Protein AF-A0A9E2LI74-F1 (afdb_monomer_lite)

Sequence (416 aa):
DAALASGDASLAFDYYGEGLEIDGKTFGGVIPGDTPTFMSEWGLAQEAADLKMVLDFIPEDRRKSSVILMGFSLGSPVISQFAAWDFDGKKASDYLAGVVMLDGGGLRRSLTEDQYHEEGCVGSLGLKVGLDQLREAGPYVQELGLDSGIWIALDLAALRASGRFNDPRDEIQDRVLKNLIGIFLDKPDLRLTARAALSVLADDHFAPAIVMRAGLGMIEGGPVEEYHSELAGETLLRPASTEVLYSWLDYDQTDPPELSSVEEMAELILSGPTGAMEWYSPVRLNLDVCACDGLDVRPSDDDYRWRMGMRVTRNAEMDAPVLFFFAEYGEIWDLSLVNNYMNSLPPVGPGRPNAGAERDPALPPHLTGFSRIIAPRYHHMDSILAAPETGNDYLYEPLLDFILANTEGTVSASLP

Foldseek 3Di:
DVCVVVLALVVLVCQQPVQDDDPNDGDPDDDDQLPPLVLLLVALLVVLVVVVVVLVVPPLLAQLFADEAEAAALGQLSVLLSQLFDDPNDRSLSRHLAYEYFQYFFDQAQDDPCCQAQWFDQGLQGDTDHSVCCNVPHFFACRVNPALVLLSVLLSLLSQLLVSHDDPDQWDPDPSLQVVLCLQQVHHLATEGSLRSNCLCQDPQRHLRLLSYFPFADKDFADKDWDQRPSNRGIHIDGPDNVTYIYGDGQVRDVVGTFFHSNLVSCQSNPDPQHPRHSGDGVNHRRLSSNCSVLDQDCDPVGVNNVSSRRSHRLLVSQHAYEYEHECSESDNDPVSCVVSLVSYDHHDPPWLQHRAHSDCVDDLLRHSYHYFYQYPGGSCSSPGTDVVSVRPRHPVVVVVNSVSRHDDDDDPPDD

Secondary structure (DSSP, 8-state):
-HHHHHTBTHHHHHHHHS---BTTB----PPPTTS-GGGGG-SHHHHHHHHHHHHHTS-HHHHHHHPEEEEETTHHHHHHHHHTBEETTEEGGGG-SEEEEES-----PPPPHHIIIII--B-TTS-B--HHHHHHH-SS--GGG--THHHHHHHHHHHHHTS-SB-S-SB---HHHHHHHHHHTT-TT-EEBHHHHHHHHHBTTT-S-GGG-B--EEEESS-EEEEEETTTTEEEEEES-SSSEEEEEETTTSSS--SB-HHHHHHHHHSSSS-SS-SS--HHHHHHHHHTTTS---SSTTSHHHHTT--B--GGG--S-EEEEEEEESS---GGGGHHHHHHSPSPPTTSTTTT----TTS-TTT-SEEEEEEEEEETTHHHHB-GGGS--SSHHHHHHHHHHH--S-------

Structure (mmCIF, N/CA/C/O backbone):
data_AF-A0A9E2LI74-F1
#
_entry.id   AF-A0A9E2LI74-F1
#
loop_
_atom_site.group_PDB
_atom_site.id
_atom_site.type_symbol
_atom_site.label_atom_id
_atom_site.label_alt_id
_atom_site.label_comp_id
_atom_site.label_asym_id
_atom_site.label_entity_id
_atom_site.label_seq_id
_atom_site.pdbx_PDB_ins_code
_atom_site.Cartn_x
_atom_site.Cartn_y
_atom_site.Cartn_z
_atom_site.occupancy
_atom_site.B_iso_or_equiv
_atom_site.auth_seq_id
_atom_site.auth_comp_id
_atom_site.auth_asym_id
_atom_site.auth_atom_id
_atom_site.pdbx_PDB_model_num
ATOM 1 N N . ASP A 1 1 ? -4.629 -13.474 -19.859 1.00 76.94 1 ASP A N 1
ATOM 2 C CA . ASP A 1 1 ? -5.309 -14.780 -20.055 1.00 76.94 1 ASP A CA 1
ATOM 3 C C . ASP A 1 1 ? -4.742 -15.645 -21.171 1.00 76.94 1 ASP A C 1
ATOM 5 O O . ASP A 1 1 ? -4.187 -16.685 -20.859 1.00 76.94 1 ASP A O 1
ATOM 9 N N . ALA A 1 2 ? -4.837 -15.269 -22.452 1.00 83.50 2 ALA A N 1
ATOM 10 C CA . ALA A 1 2 ? -4.364 -16.135 -23.546 1.00 83.50 2 ALA A CA 1
ATOM 11 C C . ALA A 1 2 ? -2.854 -16.452 -23.476 1.00 83.50 2 ALA A C 1
ATOM 13 O O . ALA A 1 2 ? -2.451 -17.602 -23.651 1.00 83.50 2 ALA A O 1
ATOM 14 N N . ALA A 1 3 ? -2.025 -15.455 -23.145 1.00 81.50 3 ALA A N 1
ATOM 15 C CA . ALA A 1 3 ? -0.601 -15.658 -22.866 1.00 81.50 3 ALA A CA 1
ATOM 16 C C . ALA A 1 3 ? -0.379 -16.596 -21.662 1.00 81.50 3 ALA A C 1
ATOM 18 O O . ALA A 1 3 ? 0.389 -17.550 -21.753 1.00 81.50 3 ALA A O 1
ATOM 19 N N . LEU A 1 4 ? -1.142 -16.396 -20.577 1.00 79.56 4 LEU A N 1
ATOM 20 C CA . LEU A 1 4 ? -1.112 -17.255 -19.384 1.00 79.56 4 LEU A CA 1
ATOM 21 C C . LEU A 1 4 ? -1.454 -18.717 -19.722 1.00 79.56 4 LEU A C 1
ATOM 23 O O . LEU A 1 4 ? -0.752 -19.631 -19.306 1.00 79.56 4 LEU A O 1
ATOM 27 N N . ALA A 1 5 ? -2.507 -18.939 -20.510 1.00 83.50 5 ALA A N 1
ATOM 28 C CA . ALA A 1 5 ? -2.990 -20.271 -20.872 1.00 83.50 5 ALA A CA 1
ATOM 29 C C . ALA A 1 5 ? -2.068 -21.019 -21.850 1.00 83.50 5 ALA A C 1
ATOM 31 O O . ALA A 1 5 ? -2.042 -22.249 -21.850 1.00 83.50 5 ALA A O 1
ATOM 32 N N . SER A 1 6 ? -1.345 -20.294 -22.704 1.00 84.94 6 SER A N 1
ATOM 33 C CA . SER A 1 6 ? -0.450 -20.873 -23.716 1.00 84.94 6 SER A CA 1
ATOM 34 C C . SER A 1 6 ? 0.998 -21.018 -23.249 1.00 84.94 6 SER A C 1
ATOM 36 O O . SER A 1 6 ? 1.745 -21.782 -23.860 1.00 84.94 6 SER A O 1
ATOM 38 N N . GLY A 1 7 ? 1.403 -20.310 -22.190 1.00 82.50 7 GLY A N 1
ATOM 39 C CA . GLY A 1 7 ? 2.806 -20.244 -21.781 1.00 82.50 7 GLY A CA 1
ATOM 40 C C . GLY A 1 7 ? 3.675 -19.400 -22.725 1.00 82.50 7 GLY A C 1
ATOM 41 O O . GLY A 1 7 ? 4.898 -19.526 -22.693 1.00 82.50 7 GLY A O 1
ATOM 42 N N . ASP A 1 8 ? 3.065 -18.540 -23.548 1.00 83.56 8 ASP A N 1
ATOM 43 C CA . ASP A 1 8 ? 3.747 -17.690 -24.528 1.00 83.56 8 ASP A CA 1
ATOM 44 C C . ASP A 1 8 ? 3.489 -16.203 -24.243 1.00 83.56 8 ASP A C 1
ATOM 46 O O . ASP A 1 8 ? 2.398 -15.674 -24.482 1.00 83.56 8 ASP A O 1
ATOM 50 N N . ALA A 1 9 ? 4.518 -15.517 -23.738 1.00 80.56 9 ALA A N 1
ATOM 51 C CA . ALA A 1 9 ? 4.448 -14.095 -23.415 1.00 80.56 9 ALA A CA 1
ATOM 52 C C . ALA A 1 9 ? 4.310 -13.204 -24.663 1.00 80.56 9 ALA A C 1
ATOM 54 O O . ALA A 1 9 ? 3.787 -12.090 -24.565 1.00 80.56 9 ALA A O 1
ATOM 55 N N . SER A 1 10 ? 4.724 -13.685 -25.844 1.00 80.31 10 SER A N 1
ATOM 56 C CA . SER A 1 10 ? 4.656 -12.901 -27.082 1.00 80.31 10 SER A CA 1
ATOM 57 C C . SER A 1 10 ? 3.219 -12.584 -27.496 1.00 80.31 10 SER A C 1
ATOM 59 O O . SER A 1 10 ? 2.970 -11.508 -28.035 1.00 80.31 10 SER A O 1
ATOM 61 N N . LEU A 1 11 ? 2.250 -13.438 -27.139 1.00 86.00 11 LEU A N 1
ATOM 62 C CA . LEU A 1 11 ? 0.832 -13.185 -27.407 1.00 86.00 11 LEU A CA 1
ATOM 63 C C . LEU A 1 11 ? 0.320 -11.920 -26.714 1.00 86.00 11 LEU A C 1
ATOM 65 O O . LEU A 1 11 ? -0.475 -11.189 -27.299 1.00 86.00 11 LEU A O 1
ATOM 69 N N . ALA A 1 12 ? 0.755 -11.653 -25.478 1.00 84.06 12 ALA A N 1
ATOM 70 C CA . ALA A 1 12 ? 0.360 -10.438 -24.769 1.00 84.06 12 ALA A CA 1
ATOM 71 C C . ALA A 1 12 ? 0.988 -9.202 -25.427 1.00 84.06 12 ALA A C 1
ATOM 73 O O . ALA A 1 12 ? 0.295 -8.213 -25.656 1.00 84.06 12 ALA A O 1
ATOM 74 N N . PHE A 1 13 ? 2.270 -9.286 -25.791 1.00 80.69 13 PHE A N 1
ATOM 75 C CA . PHE A 1 13 ? 2.971 -8.203 -26.480 1.00 80.69 13 PHE A CA 1
ATOM 76 C C . PHE A 1 13 ? 2.302 -7.860 -27.816 1.00 80.69 13 PHE A C 1
ATOM 78 O O . PHE A 1 13 ? 1.979 -6.702 -28.069 1.00 80.69 13 PHE A O 1
ATOM 85 N N . ASP A 1 14 ? 2.045 -8.863 -28.654 1.00 85.12 14 ASP A N 1
ATOM 86 C CA . ASP A 1 14 ? 1.462 -8.651 -29.977 1.00 85.12 14 ASP A CA 1
ATOM 87 C C . ASP A 1 14 ? -0.000 -8.166 -29.872 1.00 85.12 14 ASP A C 1
ATOM 89 O O . ASP A 1 14 ? -0.451 -7.364 -30.691 1.00 85.12 14 ASP A O 1
ATOM 93 N N . TYR A 1 15 ? -0.744 -8.590 -28.842 1.00 87.56 15 TYR A N 1
ATOM 94 C CA . TYR A 1 15 ? -2.115 -8.126 -28.588 1.00 87.56 15 TYR A CA 1
ATOM 95 C C . TYR A 1 15 ? -2.174 -6.654 -28.174 1.00 87.56 15 TYR A C 1
ATOM 97 O O . TYR A 1 15 ? -2.964 -5.895 -28.737 1.00 87.56 15 TYR A O 1
ATOM 105 N N . TYR A 1 16 ? -1.334 -6.235 -27.223 1.00 83.44 16 TYR A N 1
ATOM 106 C CA . TYR A 1 16 ? -1.335 -4.859 -26.722 1.00 83.44 16 TYR A CA 1
ATOM 107 C C . TYR A 1 16 ? -0.570 -3.876 -27.621 1.00 83.44 16 TYR A C 1
ATOM 109 O O . TYR A 1 16 ? -0.937 -2.703 -27.6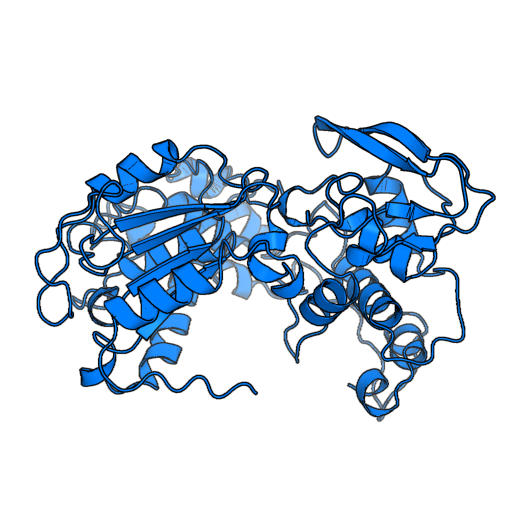79 1.00 83.44 16 TYR A O 1
ATOM 117 N N . GLY A 1 17 ? 0.470 -4.335 -28.324 1.00 78.38 17 GLY A N 1
ATOM 118 C CA . GLY A 1 17 ? 1.374 -3.484 -29.104 1.00 78.38 17 GLY A CA 1
ATOM 119 C C . GLY A 1 17 ? 1.187 -3.541 -30.622 1.00 78.38 17 GLY A C 1
ATOM 120 O O . GLY A 1 17 ? 1.358 -2.523 -31.289 1.00 78.38 17 GLY A O 1
ATOM 121 N N . GLU A 1 18 ? 0.809 -4.697 -31.176 1.00 81.81 18 GLU A N 1
ATOM 122 C CA . GLU A 1 18 ? 0.822 -4.950 -32.632 1.00 81.81 18 GLU A CA 1
ATOM 123 C C . GLU A 1 18 ? -0.577 -5.213 -33.221 1.00 81.81 18 GLU A C 1
ATOM 125 O O . GLU A 1 18 ? -0.725 -5.495 -34.412 1.00 81.81 18 GLU A O 1
ATOM 130 N N . GLY A 1 19 ? -1.630 -5.098 -32.404 1.00 85.94 19 GLY A N 1
ATOM 131 C CA . GLY A 1 19 ? -3.018 -5.251 -32.843 1.00 85.94 19 GLY A CA 1
ATOM 132 C C . GLY A 1 19 ? -3.414 -6.690 -33.181 1.00 85.94 19 GLY A C 1
ATOM 133 O O . GLY A 1 19 ? -4.334 -6.889 -33.978 1.00 85.94 19 GLY A O 1
ATOM 134 N N . LEU A 1 20 ? -2.736 -7.689 -32.600 1.00 91.44 20 LEU A N 1
ATOM 135 C CA . LEU A 1 20 ? -3.132 -9.092 -32.720 1.00 91.44 20 LEU A CA 1
ATOM 136 C C . LEU A 1 20 ? -4.590 -9.276 -32.270 1.00 91.44 20 LEU A C 1
ATOM 138 O O . LEU A 1 20 ? -5.022 -8.736 -31.252 1.00 91.44 20 LEU A O 1
ATOM 142 N N . GLU A 1 21 ? -5.345 -10.072 -33.026 1.00 94.44 21 GLU A N 1
ATOM 143 C CA . GLU A 1 21 ? -6.707 -10.463 -32.673 1.00 94.44 21 GLU A CA 1
ATOM 144 C C . GLU A 1 21 ? -6.694 -11.800 -31.916 1.00 94.44 21 GLU A C 1
ATOM 146 O O . GLU A 1 21 ? -6.129 -12.785 -32.392 1.00 94.44 21 GLU A O 1
ATOM 151 N N . ILE A 1 22 ? -7.344 -11.847 -30.751 1.00 92.19 22 ILE A N 1
ATOM 152 C CA . ILE A 1 22 ? -7.535 -13.057 -29.939 1.00 92.19 22 ILE A CA 1
ATOM 153 C C . ILE A 1 22 ? -9.035 -13.229 -29.695 1.00 92.19 22 ILE A C 1
ATOM 155 O O . ILE A 1 22 ? -9.702 -12.316 -29.211 1.00 92.19 22 ILE A O 1
ATOM 159 N N . ASP A 1 23 ? -9.579 -14.393 -30.060 1.00 91.25 23 ASP A N 1
ATOM 160 C CA . ASP A 1 23 ? -11.005 -14.728 -29.925 1.00 91.25 23 ASP A CA 1
ATOM 161 C C . ASP A 1 23 ? -11.962 -13.658 -30.495 1.00 91.25 23 ASP A C 1
ATOM 163 O O . ASP A 1 23 ? -13.009 -13.351 -29.917 1.00 91.25 23 ASP A O 1
ATOM 167 N N . GLY A 1 24 ? -11.606 -13.069 -31.644 1.00 93.50 24 GLY A N 1
ATOM 168 C CA . GLY A 1 24 ? -12.412 -12.040 -32.310 1.00 93.50 24 GLY A CA 1
ATOM 169 C C . GLY A 1 24 ? -12.322 -10.649 -31.678 1.00 93.50 24 GLY A C 1
ATOM 170 O O . GLY A 1 24 ? -13.144 -9.786 -31.991 1.00 93.50 24 GLY A O 1
ATOM 171 N N . LYS A 1 25 ? -11.376 -10.427 -30.759 1.00 93.19 25 LYS A N 1
ATOM 172 C CA . LYS A 1 25 ? -11.151 -9.145 -30.086 1.00 93.19 25 LYS A CA 1
ATOM 173 C C . LYS A 1 25 ? -9.753 -8.632 -30.390 1.00 93.19 25 LYS A C 1
ATOM 175 O O . LYS A 1 25 ? -8.804 -9.405 -30.401 1.00 93.19 25 LYS A O 1
ATOM 180 N N . THR A 1 26 ? -9.632 -7.326 -30.575 1.00 92.44 26 THR A N 1
ATOM 181 C CA . THR A 1 26 ? -8.359 -6.598 -30.594 1.00 92.44 26 THR A CA 1
ATOM 182 C C . THR A 1 26 ? -8.292 -5.692 -29.371 1.00 92.44 26 THR A C 1
ATOM 184 O O . THR A 1 26 ? -9.334 -5.303 -28.830 1.00 92.44 26 THR A O 1
ATOM 187 N N . PHE A 1 27 ? -7.089 -5.305 -28.949 1.00 88.94 27 PHE A N 1
ATOM 188 C CA . PHE A 1 27 ? -6.948 -4.328 -27.875 1.00 88.94 27 PHE A CA 1
ATOM 189 C C . PHE A 1 27 ? -7.568 -2.980 -28.278 1.00 88.94 27 PHE A C 1
ATOM 191 O O . PHE A 1 27 ? -7.237 -2.411 -29.316 1.00 88.94 27 PHE A O 1
ATOM 198 N N . GLY A 1 28 ? -8.505 -2.482 -27.466 1.00 85.31 28 GLY A N 1
ATOM 199 C CA . GLY A 1 28 ? -9.246 -1.244 -27.738 1.00 85.31 28 GLY A CA 1
ATOM 200 C C . GLY A 1 28 ? -8.478 0.041 -27.419 1.00 85.31 28 GLY A C 1
ATOM 201 O O . GLY A 1 28 ? -9.030 1.124 -27.596 1.00 85.31 28 GLY A O 1
ATOM 202 N N . GLY A 1 29 ? -7.233 -0.078 -26.950 1.00 81.94 29 GLY A N 1
ATOM 203 C CA . GLY A 1 29 ? -6.498 1.014 -26.325 1.00 81.94 29 GLY A CA 1
ATOM 204 C C . GLY A 1 29 ? -6.910 1.216 -24.869 1.00 81.94 29 GLY A C 1
ATOM 205 O O . GLY A 1 29 ? -7.784 0.518 -24.344 1.00 81.94 29 GLY A O 1
ATOM 206 N N . VAL A 1 30 ? -6.262 2.178 -24.219 1.00 78.44 30 VAL A N 1
ATOM 207 C CA . VAL A 1 30 ? -6.611 2.562 -22.854 1.00 78.44 30 VAL A CA 1
ATOM 208 C C . VAL A 1 30 ? -7.706 3.629 -22.861 1.00 78.44 30 VAL A C 1
ATOM 210 O O . VAL A 1 30 ? -7.787 4.450 -23.778 1.00 78.44 30 VAL A O 1
ATOM 213 N N . ILE A 1 31 ? -8.585 3.597 -21.857 1.00 78.56 31 ILE A N 1
ATOM 214 C CA . ILE A 1 31 ? -9.615 4.617 -21.672 1.00 78.56 31 ILE A CA 1
ATOM 215 C C . ILE A 1 31 ? -8.913 5.964 -21.389 1.00 78.56 31 ILE A C 1
ATOM 217 O O . ILE A 1 31 ? -7.966 5.993 -20.600 1.00 78.56 31 ILE A O 1
ATOM 221 N N . PRO A 1 32 ? -9.336 7.081 -22.011 1.00 75.12 32 PRO A N 1
ATOM 222 C CA . PRO A 1 32 ? -8.813 8.412 -21.697 1.00 75.12 32 PRO A CA 1
ATOM 223 C C . PRO A 1 32 ? -9.261 8.939 -20.326 1.00 75.12 32 PRO A C 1
ATOM 225 O O . PRO A 1 32 ? -10.411 8.735 -19.934 1.00 75.12 32 PRO A O 1
ATOM 228 N N . GLY A 1 33 ? -8.362 9.666 -19.645 1.00 68.94 33 GLY A N 1
ATOM 229 C CA . GLY A 1 33 ? -8.533 10.235 -18.293 1.00 68.94 33 GLY A CA 1
ATOM 230 C C . GLY A 1 33 ? -9.883 10.893 -18.018 1.00 68.94 33 GLY A C 1
ATOM 231 O O . GLY A 1 33 ? -10.481 10.715 -16.963 1.00 68.94 33 GLY A O 1
ATOM 232 N N . ASP A 1 34 ? -10.397 11.622 -18.998 1.00 71.12 34 ASP A N 1
ATOM 233 C CA . ASP A 1 34 ? -11.630 12.404 -18.924 1.00 71.12 34 ASP A CA 1
ATOM 234 C C . ASP A 1 34 ? -12.913 11.585 -19.167 1.00 71.12 34 ASP A C 1
ATOM 236 O O . ASP A 1 34 ? -14.018 12.126 -19.111 1.00 71.12 34 ASP A O 1
ATOM 240 N N . THR A 1 35 ? -12.800 10.281 -19.438 1.00 78.56 35 THR A N 1
ATOM 241 C CA . THR A 1 35 ? -13.935 9.440 -19.835 1.00 78.56 35 THR A CA 1
ATOM 242 C C . THR A 1 35 ? -14.682 8.804 -18.651 1.00 78.56 35 THR A C 1
ATOM 244 O O . THR A 1 35 ? -15.909 8.935 -18.598 1.00 78.56 35 THR A O 1
ATOM 247 N N . PRO A 1 36 ? -14.041 8.129 -17.675 1.00 79.69 36 PRO A N 1
ATOM 248 C CA . PRO A 1 36 ? -14.750 7.474 -16.577 1.00 79.69 36 PRO A CA 1
ATOM 249 C C . PRO A 1 36 ? -14.955 8.432 -15.396 1.00 79.69 36 PRO A C 1
ATOM 251 O O . PRO A 1 36 ? -14.580 8.137 -14.267 1.00 79.69 36 PRO A O 1
ATOM 254 N N . THR A 1 37 ? -15.586 9.582 -15.642 1.00 81.81 37 THR A N 1
ATOM 255 C CA . THR A 1 37 ? -15.746 10.679 -14.664 1.00 81.81 37 THR A CA 1
ATOM 256 C C . THR A 1 37 ? -16.358 10.261 -13.327 1.00 81.81 37 THR A C 1
ATOM 258 O O . THR A 1 37 ? -16.073 10.879 -12.310 1.00 81.81 37 THR A O 1
ATOM 261 N N . PHE A 1 38 ? -17.146 9.183 -13.287 1.00 84.50 38 PHE A N 1
ATOM 262 C CA . PHE A 1 38 ? -17.713 8.643 -12.049 1.00 84.50 38 PHE A CA 1
ATOM 263 C C . PHE A 1 38 ? -16.653 8.224 -11.016 1.00 84.50 38 PHE A C 1
ATOM 265 O O . PHE A 1 38 ? -16.946 8.250 -9.822 1.00 84.50 38 PHE A O 1
ATOM 272 N N . MET A 1 39 ? -15.431 7.870 -11.437 1.00 83.19 39 MET A N 1
ATOM 273 C CA . MET A 1 39 ? -14.374 7.475 -10.500 1.00 83.19 39 MET A CA 1
ATOM 274 C C . MET A 1 39 ? -13.862 8.664 -9.666 1.00 83.19 39 MET A C 1
ATOM 276 O O . MET A 1 39 ? -13.172 8.451 -8.675 1.00 83.19 39 MET A O 1
ATOM 280 N N . SER A 1 40 ? -14.235 9.918 -9.985 1.00 85.56 40 SER A N 1
ATOM 281 C CA . SER A 1 40 ? -13.893 11.085 -9.143 1.00 85.56 40 SER A CA 1
ATOM 282 C C . SER A 1 40 ? -14.579 11.024 -7.782 1.00 85.56 40 SER A C 1
ATOM 284 O O . SER A 1 40 ? -14.209 11.743 -6.853 1.00 85.56 40 SER A O 1
ATOM 286 N N . GLU A 1 41 ? -15.595 10.170 -7.670 1.00 88.69 41 GLU A N 1
ATOM 287 C CA . GLU A 1 41 ? -16.353 9.914 -6.454 1.00 88.69 41 GLU A CA 1
ATOM 288 C C . GLU A 1 41 ? -15.961 8.590 -5.777 1.00 88.69 41 GLU A C 1
ATOM 290 O O . GLU A 1 41 ? -16.528 8.248 -4.742 1.00 88.69 41 GLU A O 1
ATOM 295 N N . TRP A 1 42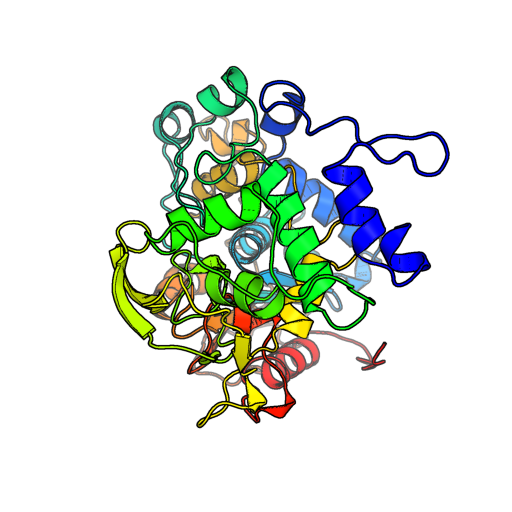 ? -14.972 7.860 -6.307 1.00 90.31 42 TRP A N 1
ATOM 296 C CA . TRP A 1 42 ? -14.402 6.665 -5.673 1.00 90.31 42 TRP A CA 1
ATOM 297 C C . TRP A 1 42 ? -13.365 7.063 -4.623 1.00 90.31 42 TRP A C 1
ATOM 299 O O . TRP A 1 42 ? -12.156 6.972 -4.814 1.00 90.31 42 TRP A O 1
ATOM 309 N N . GLY A 1 43 ? -13.882 7.606 -3.525 1.00 92.06 43 GLY A N 1
ATOM 310 C CA . GLY A 1 43 ? -13.108 8.025 -2.365 1.00 92.06 43 GLY A CA 1
ATOM 311 C C . GLY A 1 43 ? -13.177 7.047 -1.200 1.00 92.06 43 GLY A C 1
ATOM 312 O O . GLY A 1 43 ? -13.682 5.930 -1.313 1.00 92.06 43 GLY A O 1
ATOM 313 N N . LEU A 1 44 ? -12.740 7.511 -0.031 1.00 94.94 44 LEU A N 1
ATOM 314 C CA . LEU A 1 44 ? -12.664 6.696 1.184 1.00 94.94 44 LEU A CA 1
ATOM 315 C C . LEU A 1 44 ? -14.033 6.155 1.626 1.00 94.94 44 LEU A C 1
ATOM 317 O O . LEU A 1 44 ? -14.117 5.066 2.183 1.00 94.94 44 LEU A O 1
ATOM 321 N N . ALA A 1 45 ? -15.120 6.893 1.377 1.00 96.94 45 ALA A N 1
ATOM 322 C CA . ALA A 1 45 ? -16.470 6.426 1.697 1.00 96.94 45 ALA A CA 1
ATOM 323 C C . ALA A 1 45 ? -16.913 5.230 0.840 1.00 96.94 45 ALA A C 1
ATOM 325 O O . ALA A 1 45 ? -17.597 4.344 1.353 1.00 96.94 45 ALA A O 1
ATOM 326 N N . GLN A 1 46 ? -16.513 5.202 -0.435 1.00 96.12 46 GLN A N 1
ATOM 327 C CA . GLN A 1 46 ? -16.762 4.071 -1.327 1.00 96.12 46 GLN A CA 1
ATOM 328 C C . GLN A 1 46 ? -15.937 2.863 -0.869 1.00 96.12 46 GLN A C 1
ATOM 330 O O . GLN A 1 46 ? -16.509 1.813 -0.594 1.00 96.12 46 GLN A O 1
ATOM 335 N N . GLU A 1 47 ? -14.636 3.060 -0.637 1.00 95.44 47 GLU A N 1
ATOM 336 C CA . GLU A 1 47 ? -13.729 2.020 -0.133 1.00 95.44 47 GLU A CA 1
ATOM 337 C C . GLU A 1 47 ? -14.221 1.413 1.194 1.00 95.44 47 GLU A C 1
ATOM 339 O O . GLU A 1 47 ? -14.288 0.196 1.363 1.00 95.44 47 GLU A O 1
ATOM 344 N N . ALA A 1 48 ? -14.667 2.249 2.138 1.00 97.75 48 ALA A N 1
ATOM 345 C CA . ALA A 1 48 ? -15.214 1.773 3.404 1.00 97.75 48 ALA A CA 1
ATOM 346 C C . ALA A 1 48 ? -16.516 0.970 3.226 1.00 97.75 48 ALA A C 1
ATOM 348 O O . ALA A 1 48 ? -16.745 -0.001 3.952 1.00 97.75 48 ALA A O 1
ATOM 349 N N . ALA A 1 49 ? -17.378 1.349 2.279 1.00 97.31 49 ALA A N 1
ATOM 350 C CA . ALA A 1 49 ? -18.587 0.591 1.969 1.00 97.31 49 ALA A CA 1
ATOM 351 C C . ALA A 1 49 ? -18.256 -0.775 1.341 1.00 97.31 49 ALA A C 1
ATOM 353 O O . ALA A 1 49 ? -18.874 -1.780 1.707 1.00 97.31 49 ALA A O 1
ATOM 354 N N . ASP A 1 50 ? -17.254 -0.823 0.466 1.00 96.06 50 ASP A N 1
ATOM 355 C CA . ASP A 1 50 ? -16.822 -2.042 -0.217 1.00 96.06 50 ASP A CA 1
ATOM 356 C C . ASP A 1 50 ? -16.138 -3.015 0.753 1.00 96.06 50 ASP A C 1
ATOM 358 O O . ASP A 1 50 ? -16.543 -4.179 0.850 1.00 96.06 50 ASP A O 1
ATOM 362 N N . LEU A 1 51 ? -15.219 -2.533 1.598 1.00 96.38 51 LEU A N 1
ATOM 363 C CA . LEU A 1 51 ? -14.640 -3.328 2.688 1.00 96.38 51 LEU A CA 1
ATOM 364 C C . LEU A 1 51 ? -15.723 -3.861 3.633 1.00 96.38 51 LEU A C 1
ATOM 366 O O . LEU A 1 51 ? -15.708 -5.031 4.025 1.00 96.38 51 LEU A O 1
ATOM 370 N N . LYS A 1 52 ? -16.720 -3.036 3.971 1.00 97.00 52 LYS A N 1
ATOM 371 C CA . LYS A 1 52 ? -17.847 -3.469 4.804 1.00 97.00 52 LYS A CA 1
ATOM 372 C C . LYS A 1 52 ? -18.670 -4.575 4.136 1.00 97.00 52 LYS A C 1
ATOM 374 O O . LYS A 1 52 ? -19.116 -5.485 4.838 1.00 97.00 52 LYS A O 1
ATOM 379 N N . MET A 1 53 ? -18.846 -4.529 2.816 1.00 97.19 53 MET A N 1
ATOM 380 C CA . MET A 1 53 ? -19.514 -5.587 2.056 1.00 97.19 53 MET A CA 1
ATOM 381 C C . MET A 1 53 ? -18.727 -6.902 2.115 1.00 97.19 53 MET A C 1
ATOM 383 O O . MET A 1 53 ? -19.325 -7.955 2.335 1.00 97.19 53 MET A O 1
ATOM 387 N N . VAL A 1 54 ? -17.395 -6.850 2.003 1.00 95.44 54 VAL A N 1
ATOM 388 C CA . VAL A 1 54 ? -16.531 -8.032 2.165 1.00 95.44 54 VAL A CA 1
ATOM 389 C C . VAL A 1 54 ? -16.687 -8.633 3.567 1.00 95.44 54 VAL A C 1
ATOM 391 O O . VAL A 1 54 ? -16.889 -9.840 3.716 1.00 95.44 54 VAL A O 1
ATOM 394 N N . LEU A 1 55 ? -16.691 -7.797 4.608 1.00 95.62 55 LEU A N 1
ATOM 395 C CA . LEU A 1 55 ? -16.914 -8.254 5.984 1.00 95.62 55 LEU A CA 1
ATOM 396 C C . LEU A 1 55 ? -18.311 -8.850 6.200 1.00 95.62 55 LEU A C 1
ATOM 398 O O . LEU A 1 55 ? -18.493 -9.675 7.099 1.00 95.62 55 LEU A O 1
ATOM 402 N N . ASP A 1 56 ? -19.300 -8.473 5.388 1.00 95.25 56 ASP A N 1
ATOM 403 C CA . ASP A 1 56 ? -20.658 -8.997 5.504 1.00 95.25 56 ASP A CA 1
ATOM 404 C C . ASP A 1 56 ? -20.811 -10.462 5.079 1.00 95.25 56 ASP A C 1
ATOM 406 O O . ASP A 1 56 ? -21.761 -11.117 5.518 1.00 95.25 56 ASP A O 1
ATOM 410 N N . PHE A 1 57 ? -19.836 -11.022 4.357 1.00 95.69 57 PHE A N 1
ATOM 411 C CA . PHE A 1 57 ? -19.755 -12.467 4.108 1.00 95.69 57 PHE A CA 1
ATOM 412 C C . PHE A 1 57 ? -19.402 -13.278 5.364 1.00 95.69 57 PHE A C 1
ATOM 414 O O . PHE A 1 57 ? -19.636 -14.488 5.410 1.00 95.69 57 PHE A O 1
ATOM 421 N N . ILE A 1 58 ? -18.866 -12.629 6.398 1.00 94.62 58 ILE A N 1
ATOM 422 C CA . ILE A 1 58 ? -18.490 -13.259 7.664 1.00 94.62 58 ILE A CA 1
ATOM 423 C C . ILE A 1 58 ? -19.653 -13.095 8.656 1.00 94.62 58 ILE A C 1
ATOM 425 O O . ILE A 1 58 ? -20.194 -11.992 8.773 1.00 94.62 58 ILE A O 1
ATOM 429 N N . PRO A 1 59 ? -20.071 -14.137 9.400 1.00 94.62 59 PRO A N 1
ATOM 430 C CA . PRO A 1 59 ? -21.124 -14.006 10.411 1.00 94.62 59 PRO A CA 1
ATOM 431 C C . PRO A 1 59 ? -20.810 -12.914 11.445 1.00 94.62 59 PRO A C 1
ATOM 433 O O . PRO A 1 59 ? -19.700 -12.879 11.972 1.00 94.62 59 PRO A O 1
ATOM 436 N N . GLU A 1 60 ? -21.774 -12.024 11.729 1.00 93.00 60 GLU A N 1
ATOM 437 C CA . GLU A 1 60 ? -21.591 -10.839 12.597 1.00 93.00 60 GLU A CA 1
ATOM 438 C C . GLU A 1 60 ? -21.011 -11.199 13.974 1.00 93.00 60 GLU A C 1
ATOM 440 O O . GLU A 1 60 ? -20.135 -10.498 14.474 1.00 93.00 60 GLU A O 1
ATOM 445 N N . ASP A 1 61 ? -21.421 -12.336 14.538 1.00 92.06 61 ASP A N 1
ATOM 446 C CA . ASP A 1 61 ? -20.975 -12.857 15.833 1.00 92.06 61 ASP A CA 1
ATOM 447 C C . ASP A 1 61 ? -19.528 -13.379 15.849 1.00 92.06 61 ASP A C 1
ATOM 449 O O . ASP A 1 61 ? -18.972 -13.577 16.926 1.00 92.06 61 ASP A O 1
ATOM 453 N N . ARG A 1 62 ? -18.904 -13.581 14.681 1.00 92.06 62 ARG A N 1
ATOM 454 C CA . ARG A 1 62 ? -17.507 -14.040 14.562 1.00 92.06 62 ARG A CA 1
ATOM 455 C C . ARG A 1 62 ? -16.526 -12.949 14.171 1.00 92.06 62 ARG A C 1
ATOM 457 O O . ARG A 1 62 ? -15.326 -13.115 14.348 1.00 92.06 62 ARG A O 1
ATOM 464 N N . ARG A 1 63 ? -17.003 -11.837 13.610 1.00 94.12 63 ARG A N 1
ATOM 465 C CA . ARG A 1 63 ? -16.127 -10.798 13.044 1.00 94.12 63 ARG A CA 1
ATOM 466 C C . ARG A 1 63 ? -15.122 -10.282 14.078 1.00 94.12 63 ARG A C 1
ATOM 468 O O . ARG A 1 63 ? -13.915 -10.345 13.861 1.00 94.12 63 ARG A O 1
ATOM 475 N N . LYS A 1 64 ? -15.627 -9.909 15.258 1.00 94.50 64 LYS A N 1
ATOM 476 C CA . LYS A 1 64 ? -14.835 -9.380 16.378 1.00 94.50 64 LYS A CA 1
ATOM 477 C C . LYS A 1 64 ? -13.781 -10.344 16.932 1.00 94.50 64 LYS A C 1
ATOM 479 O O . LYS A 1 64 ? -12.856 -9.887 17.593 1.00 94.50 64 LYS A O 1
ATOM 484 N N . SER A 1 65 ? -13.918 -11.647 16.691 1.00 91.94 65 SER A N 1
ATOM 485 C CA . SER A 1 65 ? -13.011 -12.673 17.211 1.00 91.94 65 SER A CA 1
ATOM 486 C C . SER A 1 65 ? -12.212 -13.398 16.130 1.00 91.94 65 SER A C 1
ATOM 488 O O . SER A 1 65 ? -11.327 -14.174 16.465 1.00 91.94 65 SER A O 1
ATOM 490 N N . SER A 1 66 ? -12.465 -13.165 14.841 1.00 92.00 66 SER A N 1
ATOM 491 C CA . SER A 1 66 ? -11.797 -13.918 13.768 1.00 92.00 66 SER A CA 1
ATOM 492 C C . SER A 1 66 ? -11.268 -13.072 12.611 1.00 92.00 66 SER A C 1
ATOM 494 O O . SER A 1 66 ? -10.565 -13.611 11.763 1.00 92.00 66 SER A O 1
ATOM 496 N N . VAL A 1 67 ? -11.588 -11.777 12.535 1.00 95.44 67 VAL A N 1
ATOM 497 C CA . VAL A 1 67 ? -11.184 -10.934 11.399 1.00 95.44 67 VAL A CA 1
ATOM 498 C C . VAL A 1 67 ? -9.974 -10.086 11.750 1.00 95.44 67 VAL A C 1
ATOM 500 O O . VAL A 1 67 ? -10.061 -9.183 12.579 1.00 95.44 67 VAL A O 1
ATOM 503 N N . ILE A 1 68 ? -8.869 -10.327 11.056 1.00 95.69 68 ILE A N 1
ATOM 504 C CA . ILE A 1 68 ? -7.735 -9.409 11.014 1.00 95.69 68 ILE A CA 1
ATOM 505 C C . ILE A 1 68 ? -7.825 -8.625 9.709 1.00 95.69 68 ILE A C 1
ATOM 507 O O . ILE A 1 68 ? -7.878 -9.225 8.638 1.00 95.69 68 ILE A O 1
ATOM 511 N N . LEU A 1 69 ? -7.870 -7.296 9.805 1.00 97.38 69 LEU A N 1
ATOM 512 C CA . LEU A 1 69 ? -7.817 -6.417 8.639 1.00 97.38 69 LEU A CA 1
ATOM 513 C C . LEU A 1 69 ? -6.393 -5.886 8.489 1.00 97.38 69 LEU A C 1
ATOM 515 O O . LEU A 1 69 ? -5.872 -5.248 9.405 1.00 97.38 69 LEU A O 1
ATOM 519 N N . MET A 1 70 ? -5.778 -6.172 7.347 1.00 95.56 70 MET A N 1
ATOM 520 C CA . MET A 1 70 ? -4.406 -5.793 7.034 1.00 95.56 70 MET A CA 1
ATOM 521 C C . MET A 1 70 ? -4.377 -4.831 5.851 1.00 95.56 70 MET A C 1
ATOM 523 O O . MET A 1 70 ? -5.146 -4.994 4.907 1.00 95.56 70 MET A O 1
ATOM 527 N N . GLY A 1 71 ? -3.491 -3.845 5.910 1.00 93.69 71 GLY A N 1
ATOM 528 C CA . GLY A 1 71 ? -3.268 -2.871 4.851 1.00 93.69 71 GLY A CA 1
ATOM 529 C C . GLY A 1 71 ? -1.776 -2.648 4.661 1.00 93.69 71 GLY A C 1
ATOM 530 O O . GLY A 1 71 ? -1.029 -2.664 5.634 1.00 93.69 71 GLY A O 1
ATOM 531 N N . PHE A 1 72 ? -1.360 -2.458 3.413 1.00 91.19 72 PHE A N 1
ATOM 532 C CA . PHE A 1 72 ? 0.015 -2.162 3.012 1.00 91.19 72 PHE A CA 1
ATOM 533 C C . PHE A 1 72 ? 0.070 -0.807 2.301 1.00 91.19 72 PHE A C 1
ATOM 535 O O . PHE A 1 72 ? -0.869 -0.479 1.575 1.00 91.19 72 PHE A O 1
ATOM 542 N N . SER A 1 73 ? 1.136 -0.021 2.498 1.00 88.94 73 SER A N 1
ATOM 543 C CA . SER A 1 73 ? 1.298 1.301 1.869 1.00 88.94 73 SER A CA 1
ATOM 544 C C . SER A 1 73 ? 0.066 2.191 2.107 1.00 88.94 73 SER A C 1
ATOM 546 O O . SER A 1 73 ? -0.353 2.357 3.253 1.00 88.94 73 SER A O 1
ATOM 548 N N . LEU A 1 74 ? -0.581 2.719 1.059 1.00 86.81 74 LEU A N 1
ATOM 549 C CA . LEU A 1 74 ? -1.854 3.449 1.129 1.00 86.81 74 LEU A CA 1
ATOM 550 C C . LEU A 1 74 ? -2.953 2.676 1.877 1.00 86.81 74 LEU A C 1
ATOM 552 O O . LEU A 1 74 ? -3.781 3.291 2.550 1.00 86.81 74 LEU A O 1
ATOM 556 N N . GLY A 1 75 ? -2.942 1.346 1.809 1.00 90.69 75 GLY A N 1
ATOM 557 C CA . GLY A 1 75 ? -3.865 0.484 2.536 1.00 90.69 75 GLY A CA 1
ATOM 558 C C . GLY A 1 75 ? -3.770 0.654 4.052 1.00 90.69 75 GLY A C 1
ATOM 559 O O . GLY A 1 75 ? -4.795 0.596 4.719 1.00 90.69 75 GLY A O 1
ATOM 560 N N . SER A 1 76 ? -2.588 0.929 4.612 1.00 92.00 76 SER A N 1
ATOM 561 C CA . SER A 1 76 ? -2.403 1.114 6.060 1.00 92.00 76 SER A CA 1
ATOM 562 C C . SER A 1 76 ? -3.235 2.274 6.642 1.00 92.00 76 SER A C 1
ATOM 564 O O . SER A 1 76 ? -4.022 2.035 7.562 1.00 92.00 76 SER A O 1
ATOM 566 N N . PRO A 1 77 ? -3.151 3.525 6.141 1.00 90.19 77 PRO A N 1
ATOM 567 C CA . PRO A 1 77 ? -4.030 4.593 6.607 1.00 90.19 77 PRO A CA 1
ATOM 568 C C . PRO A 1 77 ? -5.502 4.380 6.211 1.00 90.19 77 PRO A C 1
ATOM 570 O O . PRO A 1 77 ? -6.384 4.791 6.962 1.00 90.19 77 PRO A O 1
ATOM 573 N N . VAL A 1 78 ? -5.802 3.689 5.102 1.00 94.19 78 VAL A N 1
ATOM 574 C CA . VAL A 1 78 ? -7.189 3.318 4.757 1.00 94.19 78 VAL A CA 1
ATOM 575 C C . VAL A 1 78 ? -7.804 2.431 5.842 1.00 94.19 78 VAL A C 1
ATOM 577 O O . VAL A 1 78 ? -8.895 2.728 6.330 1.00 94.19 78 VAL A O 1
ATOM 580 N N . ILE A 1 79 ? -7.112 1.375 6.283 1.00 96.19 79 ILE A N 1
ATOM 581 C CA . ILE A 1 79 ? -7.657 0.453 7.293 1.00 96.19 79 ILE A CA 1
ATOM 582 C C . ILE A 1 79 ? -7.730 1.081 8.690 1.00 96.19 79 ILE A C 1
ATOM 584 O O . ILE A 1 79 ? -8.621 0.728 9.465 1.00 96.19 79 ILE A O 1
ATOM 588 N N . SER A 1 80 ? -6.845 2.028 9.028 1.00 93.81 80 SER A N 1
ATOM 589 C CA . SER A 1 80 ? -6.916 2.739 10.311 1.00 93.81 80 SER A CA 1
ATOM 590 C C . SER A 1 80 ? -8.126 3.680 10.347 1.00 93.81 80 SER A C 1
ATOM 592 O O . SER A 1 80 ? -8.864 3.709 11.337 1.00 93.81 80 SER A O 1
ATOM 594 N N . GLN A 1 81 ? -8.403 4.365 9.234 1.00 95.75 81 GLN A N 1
ATOM 595 C CA . GLN A 1 81 ? -9.589 5.201 9.046 1.00 95.75 81 GLN A CA 1
ATOM 596 C C . GLN A 1 81 ? -10.871 4.370 8.987 1.00 95.75 81 GLN A C 1
ATOM 598 O O . GLN A 1 81 ? -11.869 4.738 9.612 1.00 95.75 81 GLN A O 1
ATOM 603 N N . PHE A 1 82 ? -10.834 3.215 8.317 1.00 98.19 82 PHE A N 1
ATOM 604 C CA . PHE A 1 82 ? -11.917 2.240 8.343 1.00 98.19 82 PHE A CA 1
ATOM 605 C C . PHE A 1 82 ? -12.200 1.768 9.770 1.00 98.19 82 PHE A C 1
ATOM 607 O O . PHE A 1 82 ? -13.349 1.760 10.186 1.00 98.19 82 PHE A O 1
ATOM 614 N N . ALA A 1 83 ? -11.186 1.418 10.566 1.00 97.50 83 ALA A N 1
ATOM 615 C CA . ALA A 1 83 ? -11.389 0.944 11.938 1.00 97.50 83 ALA A CA 1
ATOM 616 C C . ALA A 1 83 ? -12.022 2.005 12.863 1.00 97.50 83 ALA A C 1
ATOM 618 O O . ALA A 1 83 ? -12.711 1.658 13.828 1.00 97.50 83 ALA A O 1
ATOM 619 N N . ALA A 1 84 ? -11.821 3.287 12.549 1.00 97.25 84 ALA A N 1
ATOM 620 C CA . ALA A 1 84 ? -12.442 4.435 13.207 1.00 97.25 84 ALA A CA 1
ATOM 621 C C . ALA A 1 84 ? -13.794 4.857 12.585 1.00 97.25 84 ALA A C 1
ATOM 623 O O . ALA A 1 84 ? -14.375 5.862 13.006 1.00 97.25 84 ALA A O 1
ATOM 624 N N . TRP A 1 85 ? -14.307 4.114 11.602 1.00 98.62 85 TRP A N 1
ATOM 625 C CA . TRP A 1 85 ? -15.524 4.451 10.868 1.00 98.62 85 TRP A CA 1
ATOM 626 C C . TRP A 1 85 ? -16.809 4.191 11.669 1.00 98.62 85 TRP A C 1
ATOM 628 O O . TRP A 1 85 ? -16.915 3.224 12.433 1.00 98.62 85 TRP A O 1
ATOM 638 N N . ASP A 1 86 ? -17.812 5.044 11.459 1.00 98.12 86 ASP A N 1
ATOM 639 C CA . ASP A 1 86 ? -19.180 4.901 11.956 1.00 98.12 86 ASP A CA 1
ATOM 640 C C . ASP A 1 86 ? -20.119 4.409 10.839 1.00 98.12 86 ASP A C 1
ATOM 642 O O . ASP A 1 86 ? -20.357 5.102 9.848 1.00 98.12 86 ASP A O 1
ATOM 646 N N . PHE A 1 87 ? -20.662 3.204 11.008 1.00 97.31 87 PHE A N 1
ATOM 647 C CA . PHE A 1 87 ? -21.707 2.627 10.165 1.00 97.31 87 PHE A CA 1
ATOM 648 C C . PHE A 1 87 ? -23.069 2.764 10.856 1.00 97.31 87 PHE A C 1
ATOM 650 O O . PHE A 1 87 ? -23.571 1.811 11.458 1.00 97.31 87 PHE A O 1
ATOM 657 N N . ASP A 1 88 ? -23.649 3.961 10.789 1.00 94.19 88 ASP A N 1
ATOM 658 C CA . ASP A 1 88 ? -24.973 4.293 11.336 1.00 94.19 88 ASP A CA 1
ATOM 659 C C . ASP A 1 88 ? -25.125 3.931 12.827 1.00 94.19 88 ASP A C 1
ATOM 661 O O . ASP A 1 88 ? -26.062 3.260 13.266 1.00 94.19 88 ASP A O 1
ATOM 665 N N . GLY A 1 89 ? -24.156 4.368 13.628 1.00 94.56 89 GLY A N 1
ATOM 666 C CA . GLY A 1 89 ? -24.042 4.132 15.062 1.00 94.56 89 GLY A CA 1
ATOM 667 C C . GLY A 1 89 ? -23.229 2.890 15.426 1.00 94.56 89 GLY A C 1
ATOM 668 O O . GLY A 1 89 ? -22.795 2.780 16.580 1.00 94.56 89 GLY A O 1
ATOM 669 N N . LYS A 1 90 ? -22.967 1.979 14.477 1.00 94.81 90 LYS A N 1
ATOM 670 C CA . LYS A 1 90 ? -22.088 0.820 14.689 1.00 94.81 90 LYS A CA 1
ATOM 671 C C . LYS A 1 90 ? -20.642 1.196 14.382 1.00 94.81 90 LYS A C 1
ATOM 673 O O . LYS A 1 90 ? -20.322 1.552 13.252 1.00 94.81 90 LYS A O 1
ATOM 678 N N . LYS A 1 91 ? -19.750 1.074 15.365 1.00 96.00 91 LYS A N 1
ATOM 679 C CA . LYS A 1 91 ? -18.318 1.295 15.136 1.00 96.00 91 LYS A CA 1
ATOM 680 C C . LYS A 1 91 ? -17.726 0.142 14.324 1.00 96.00 91 LYS A C 1
ATOM 682 O O . LYS A 1 91 ? -17.980 -1.025 14.616 1.00 96.00 91 LYS A O 1
ATOM 687 N N . ALA A 1 92 ? -16.915 0.461 13.325 1.00 97.62 92 ALA A N 1
ATOM 688 C CA . ALA A 1 92 ? -16.283 -0.533 12.463 1.00 97.62 92 ALA A CA 1
ATOM 689 C C . ALA A 1 92 ? -15.327 -1.470 13.212 1.00 97.62 92 ALA A C 1
ATOM 691 O O . ALA A 1 92 ? -15.214 -2.643 12.865 1.00 97.62 92 ALA A O 1
ATOM 692 N N . SER A 1 93 ? -14.691 -0.983 14.281 1.00 97.06 93 SER A N 1
ATOM 693 C CA . SER A 1 93 ? -13.817 -1.796 15.128 1.00 97.06 93 SER A CA 1
ATOM 694 C C . SER A 1 93 ? -14.524 -3.006 15.749 1.00 97.06 93 SER A C 1
ATOM 696 O O . SER A 1 93 ? -13.858 -4.000 16.020 1.00 97.06 93 SER A O 1
ATOM 698 N N . ASP A 1 94 ? -15.855 -3.007 15.909 1.00 96.31 94 ASP A N 1
ATOM 699 C CA . ASP A 1 94 ? -16.598 -4.197 16.357 1.00 96.31 94 ASP A CA 1
ATOM 700 C C . ASP A 1 94 ? -16.604 -5.337 15.328 1.00 96.31 94 ASP A C 1
ATOM 702 O O . ASP A 1 94 ? -16.940 -6.468 15.672 1.00 96.31 94 ASP A O 1
ATOM 706 N N . TYR A 1 95 ? -16.192 -5.079 14.087 1.00 96.62 95 TYR A N 1
ATOM 707 C CA . TYR A 1 95 ? -16.012 -6.114 13.074 1.00 96.62 95 TYR A CA 1
ATOM 708 C C . TYR A 1 95 ? -14.607 -6.721 13.071 1.00 96.62 95 TYR A C 1
ATOM 710 O O . TYR A 1 95 ? -14.350 -7.609 12.267 1.00 96.62 95 TYR A O 1
ATOM 718 N N . LEU A 1 96 ? -13.697 -6.252 13.926 1.00 97.44 96 LEU A N 1
ATOM 719 C CA . LEU A 1 96 ? -12.274 -6.563 13.819 1.00 97.44 96 LEU A CA 1
ATOM 720 C C . LEU A 1 96 ? -11.752 -7.198 15.111 1.00 97.44 96 LEU A C 1
ATOM 722 O O . LEU A 1 96 ? -11.898 -6.642 16.205 1.00 97.44 96 LEU A O 1
ATOM 726 N N . ALA A 1 97 ? -11.100 -8.347 14.971 1.00 96.06 97 ALA A N 1
ATOM 727 C CA . ALA A 1 97 ? -10.270 -8.963 16.001 1.00 96.06 97 ALA A CA 1
ATOM 728 C C . ALA A 1 97 ? -8.921 -8.248 16.150 1.00 96.06 97 ALA A C 1
ATOM 730 O O . ALA A 1 97 ? -8.369 -8.220 17.246 1.00 96.06 97 ALA A O 1
ATOM 731 N N . GLY A 1 98 ? -8.434 -7.604 15.087 1.00 96.38 98 GLY A N 1
ATOM 732 C CA . GLY A 1 98 ? -7.205 -6.818 15.089 1.00 96.38 98 GLY A CA 1
ATOM 733 C C . GLY A 1 98 ? -6.975 -6.087 13.768 1.00 96.38 98 GLY A C 1
ATOM 734 O O . GLY A 1 98 ? -7.632 -6.370 12.763 1.00 96.38 98 GLY A O 1
ATOM 735 N N . VAL A 1 99 ? -6.045 -5.136 13.793 1.00 97.06 99 VAL A N 1
ATOM 736 C CA . VAL A 1 99 ? -5.637 -4.311 12.648 1.00 97.06 99 VAL A CA 1
ATOM 737 C C . VAL A 1 99 ? -4.130 -4.450 12.448 1.00 97.06 99 VAL A C 1
ATOM 739 O O . VAL A 1 99 ? -3.379 -4.343 13.417 1.00 97.06 99 VAL A O 1
ATOM 742 N N . VAL A 1 100 ? -3.690 -4.691 11.211 1.00 96.25 100 VAL A N 1
ATOM 743 C CA . VAL A 1 100 ? -2.268 -4.830 10.860 1.00 96.25 100 VAL A CA 1
ATOM 744 C C . VAL A 1 100 ? -1.893 -3.816 9.788 1.00 96.25 100 VAL A C 1
ATOM 746 O O . VAL A 1 100 ? -2.394 -3.879 8.673 1.00 96.25 100 VAL A O 1
ATOM 749 N N . MET A 1 101 ? -1.000 -2.895 10.118 1.00 94.06 101 MET A N 1
ATOM 750 C CA . MET A 1 101 ? -0.509 -1.868 9.200 1.00 94.06 101 MET A CA 1
ATOM 751 C C . MET A 1 101 ? 0.902 -2.243 8.757 1.00 94.06 101 MET A C 1
ATOM 753 O O . MET A 1 101 ? 1.779 -2.394 9.606 1.00 94.06 101 MET A O 1
ATOM 757 N N . LEU A 1 102 ? 1.110 -2.414 7.453 1.00 92.94 102 LEU A N 1
ATOM 758 C CA . LEU A 1 102 ? 2.399 -2.733 6.847 1.00 92.94 102 LEU A CA 1
ATOM 759 C C . LEU A 1 102 ? 2.939 -1.495 6.131 1.00 92.94 102 LEU A C 1
ATOM 761 O O . LEU A 1 102 ? 2.361 -1.038 5.144 1.00 92.94 102 LEU A O 1
ATOM 765 N N . ASP A 1 103 ? 4.012 -0.936 6.683 1.00 90.38 103 ASP A N 1
ATOM 766 C CA . ASP A 1 103 ? 4.841 0.132 6.121 1.00 90.38 103 ASP A CA 1
ATOM 767 C C . ASP A 1 103 ? 4.071 1.238 5.378 1.00 90.38 103 ASP A C 1
ATOM 769 O O . ASP A 1 103 ? 4.359 1.582 4.239 1.00 90.38 103 ASP A O 1
ATOM 773 N N . GLY A 1 104 ? 3.036 1.790 6.013 1.00 84.56 104 GLY A N 1
ATOM 774 C CA . GLY A 1 104 ? 2.210 2.822 5.393 1.00 84.56 104 GLY A CA 1
ATOM 775 C C . GLY A 1 104 ? 1.607 3.763 6.423 1.00 84.56 104 GLY A C 1
ATOM 776 O O . GLY A 1 104 ? 0.970 3.333 7.384 1.00 84.56 104 GLY A O 1
ATOM 777 N N . GLY A 1 105 ? 1.854 5.062 6.269 1.00 70.62 105 GLY A N 1
ATOM 778 C CA . GLY A 1 105 ? 1.515 6.043 7.309 1.00 70.62 105 GLY A CA 1
ATOM 779 C C . GLY A 1 105 ? 2.447 7.247 7.367 1.00 70.62 105 GLY A C 1
ATOM 780 O O . GLY A 1 105 ? 2.789 7.711 8.455 1.00 70.62 105 GLY A O 1
ATOM 781 N N . GLY A 1 106 ? 2.871 7.751 6.204 1.00 56.66 106 GLY A N 1
ATOM 782 C CA . GLY A 1 106 ? 3.602 9.012 6.121 1.00 56.66 106 GLY A CA 1
ATOM 783 C C . GLY A 1 106 ? 2.827 10.181 6.743 1.00 56.66 106 GLY A C 1
ATOM 784 O O . GLY A 1 106 ? 1.607 10.138 6.881 1.00 56.66 106 GLY A O 1
ATOM 785 N N . LEU A 1 107 ? 3.554 11.243 7.102 1.00 47.75 107 LEU A N 1
ATOM 786 C CA . LEU A 1 107 ? 3.039 12.502 7.654 1.00 47.75 107 LEU A CA 1
ATOM 787 C C . LEU A 1 107 ? 1.978 13.133 6.732 1.00 47.75 107 LEU A C 1
ATOM 789 O O . LEU A 1 107 ? 2.302 13.980 5.897 1.00 47.75 107 LEU A O 1
A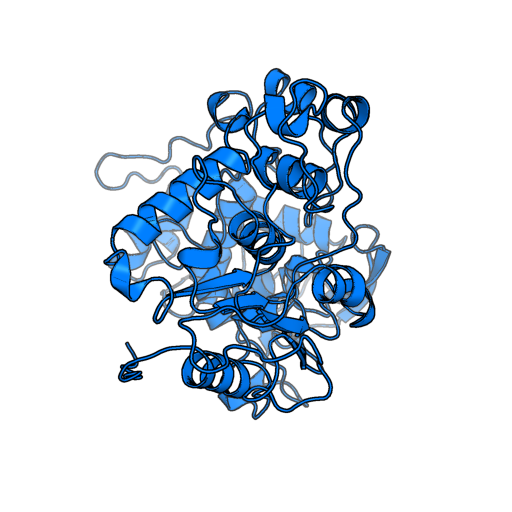TOM 793 N N . ARG A 1 108 ? 0.704 12.764 6.873 1.00 61.91 108 ARG A N 1
ATOM 794 C CA . ARG A 1 108 ? -0.377 13.356 6.082 1.00 61.91 108 ARG A CA 1
ATOM 795 C C . ARG A 1 108 ? -1.064 14.412 6.930 1.00 61.91 108 ARG A C 1
ATOM 797 O O . ARG A 1 108 ? -1.631 14.173 7.981 1.00 61.91 108 ARG A O 1
ATOM 804 N N . ARG A 1 109 ? -0.968 15.666 6.511 1.00 62.78 109 ARG A N 1
ATOM 805 C CA . ARG A 1 109 ? -1.657 16.745 7.217 1.00 62.78 109 ARG A CA 1
ATOM 806 C C . ARG A 1 109 ? -3.139 16.684 6.857 1.00 62.78 109 ARG A C 1
ATOM 808 O O . ARG A 1 109 ? -3.461 16.734 5.673 1.00 62.78 109 ARG A O 1
ATOM 815 N N . SER A 1 110 ? -4.022 16.681 7.859 1.00 75.38 110 SER A N 1
ATOM 816 C CA . SER A 1 110 ? -5.450 16.929 7.618 1.00 75.38 110 SER A CA 1
ATOM 817 C C . SER A 1 110 ? -5.626 18.238 6.850 1.00 75.38 110 SER A C 1
ATOM 819 O O . SER A 1 110 ? -5.165 19.298 7.288 1.00 75.38 110 SER A O 1
ATOM 821 N N . LEU A 1 111 ? -6.259 18.141 5.687 1.00 88.50 111 LEU A N 1
ATOM 822 C CA . LEU A 1 111 ? -6.470 19.264 4.784 1.00 88.50 111 LEU A CA 1
ATOM 823 C C . LEU A 1 111 ? -7.573 20.179 5.325 1.00 88.50 111 LEU A C 1
ATOM 825 O O . LEU A 1 111 ? -8.569 19.709 5.887 1.00 88.50 111 LEU A O 1
ATOM 829 N N . THR A 1 112 ? -7.427 21.491 5.139 1.00 92.00 112 THR A N 1
ATOM 830 C CA . THR A 1 112 ? -8.588 22.391 5.218 1.00 92.00 112 THR A CA 1
ATOM 831 C C . THR A 1 112 ? -9.532 22.126 4.042 1.00 92.00 112 THR A C 1
ATOM 833 O O . THR A 1 112 ? -9.144 21.480 3.073 1.00 92.00 112 THR A O 1
ATOM 836 N N . GLU A 1 113 ? -10.766 22.632 4.103 1.00 95.25 113 GLU A N 1
ATOM 837 C CA . GLU A 1 113 ? -11.712 22.493 2.986 1.00 95.25 113 GLU A CA 1
ATOM 838 C C . GLU A 1 113 ? -11.155 23.112 1.694 1.00 95.25 113 GLU A C 1
ATOM 840 O O . GLU A 1 113 ? -11.117 22.440 0.668 1.00 95.25 113 GLU A O 1
ATOM 845 N N . ASP A 1 114 ? -10.617 24.334 1.765 1.00 95.31 114 ASP A N 1
ATOM 846 C CA . ASP A 1 114 ? -9.992 24.997 0.611 1.00 95.31 114 ASP A CA 1
ATOM 847 C C . ASP A 1 114 ? -8.836 24.162 0.039 1.00 95.31 114 ASP A C 1
ATOM 849 O O . ASP A 1 114 ? -8.747 23.950 -1.167 1.00 95.31 114 ASP A O 1
ATOM 853 N N . GLN A 1 115 ? -7.979 23.606 0.904 1.00 92.94 115 GLN A N 1
ATOM 854 C CA . GLN A 1 115 ? -6.881 22.745 0.463 1.00 92.94 115 GLN A CA 1
ATOM 855 C C . GLN A 1 115 ? -7.391 21.459 -0.183 1.00 92.94 115 GLN A C 1
ATOM 857 O O . GLN A 1 115 ? -6.824 21.013 -1.170 1.00 92.94 115 GLN A O 1
ATOM 862 N N . TYR A 1 116 ? -8.450 20.859 0.350 1.00 93.38 116 TYR A N 1
ATOM 863 C CA . TYR A 1 116 ? -9.049 19.654 -0.210 1.00 93.38 116 TYR A CA 1
ATOM 864 C C . TYR A 1 116 ? -9.632 19.892 -1.613 1.00 93.38 116 TYR A C 1
ATOM 866 O O . TYR A 1 116 ? -9.475 19.050 -2.499 1.00 93.38 116 TYR A O 1
ATOM 874 N N . HIS A 1 117 ? -10.251 21.052 -1.837 1.00 93.81 117 HIS A N 1
ATOM 875 C CA . HIS A 1 117 ? -10.828 21.417 -3.130 1.00 93.81 117 HIS A CA 1
ATOM 876 C C . HIS A 1 117 ? -9.784 21.864 -4.160 1.00 93.81 117 HIS A C 1
ATOM 878 O O . HIS A 1 117 ? -9.806 21.375 -5.291 1.00 93.81 117 HIS A O 1
ATOM 884 N N . GLU A 1 118 ? -8.861 22.746 -3.772 1.00 91.69 118 GLU A N 1
ATOM 885 C CA . GLU A 1 118 ? -7.998 23.471 -4.714 1.00 91.69 118 GLU A CA 1
ATOM 886 C C . GLU A 1 118 ? -6.575 22.909 -4.807 1.00 91.69 118 GLU A C 1
ATOM 888 O O . GLU A 1 118 ? -5.958 22.956 -5.870 1.00 91.69 118 GLU A O 1
ATOM 893 N N . GLU A 1 119 ? -6.028 22.395 -3.703 1.00 88.25 119 GLU A N 1
ATOM 894 C CA . GLU A 1 119 ? -4.611 22.030 -3.622 1.00 88.25 119 GLU A CA 1
ATOM 895 C C . GLU A 1 119 ? -4.366 20.520 -3.665 1.00 88.25 119 GLU A C 1
ATOM 897 O O . GLU A 1 119 ? -3.447 20.067 -4.336 1.00 88.25 119 GLU A O 1
ATOM 902 N N . GLY A 1 120 ? -5.135 19.738 -2.917 1.00 86.50 120 GLY A N 1
ATOM 903 C CA . GLY A 1 120 ? -4.871 18.332 -2.645 1.00 86.50 120 GLY A CA 1
ATOM 904 C C . GLY A 1 120 ? -3.704 18.072 -1.688 1.00 86.50 120 GLY A C 1
ATOM 905 O O . GLY A 1 120 ? -3.096 18.982 -1.114 1.00 86.50 120 GLY A O 1
ATOM 906 N N . CYS A 1 121 ? -3.372 16.794 -1.523 1.00 79.25 121 CYS A N 1
ATOM 907 C CA . CYS A 1 121 ? -2.180 16.336 -0.813 1.00 79.25 121 CYS A CA 1
ATOM 908 C C . CYS A 1 121 ? -1.244 15.592 -1.764 1.00 79.25 121 CYS A C 1
ATOM 910 O O . CYS A 1 121 ? -1.676 15.091 -2.798 1.00 79.25 121 CYS A O 1
ATOM 912 N N . VAL A 1 122 ? 0.035 15.518 -1.395 1.00 68.69 122 VAL A N 1
ATOM 913 C CA . VAL A 1 122 ? 0.993 14.650 -2.081 1.00 68.69 122 VAL A CA 1
ATOM 914 C C . VAL A 1 122 ? 0.730 13.217 -1.627 1.00 68.69 122 VAL A C 1
ATOM 916 O O . VAL A 1 122 ? 0.893 12.905 -0.447 1.00 68.69 122 VAL A O 1
ATOM 919 N N . GLY A 1 123 ? 0.301 12.367 -2.555 1.00 60.22 123 GLY A N 1
ATOM 920 C CA . GLY A 1 123 ? 0.216 10.927 -2.331 1.00 60.22 123 GLY A CA 1
ATOM 921 C C . GLY A 1 123 ? 1.580 10.230 -2.405 1.00 60.22 123 GLY A C 1
ATOM 922 O O . GLY A 1 123 ? 2.572 10.837 -2.802 1.00 60.22 123 GLY A O 1
ATOM 923 N N . SER A 1 124 ? 1.612 8.926 -2.114 1.00 50.69 124 SER A N 1
ATOM 924 C CA . SER A 1 124 ? 2.792 8.046 -2.230 1.00 50.69 124 SER A CA 1
ATOM 925 C C . SER A 1 124 ? 3.478 8.070 -3.616 1.00 50.69 124 SER A C 1
ATOM 927 O O . SER A 1 124 ? 4.645 7.719 -3.732 1.00 50.69 124 SER A O 1
ATOM 929 N N . LEU A 1 125 ? 2.784 8.548 -4.658 1.00 54.16 125 LEU A N 1
ATOM 930 C CA . LEU A 1 125 ? 3.277 8.671 -6.039 1.00 54.16 125 LEU A CA 1
ATOM 931 C C . LEU A 1 125 ? 3.548 10.128 -6.479 1.00 54.16 125 LEU A C 1
ATOM 933 O O . LEU A 1 125 ? 3.679 10.413 -7.667 1.00 54.16 125 LEU A O 1
ATOM 937 N N . GLY A 1 126 ? 3.619 11.076 -5.537 1.00 57.88 126 GLY A N 1
ATOM 938 C CA . GLY A 1 126 ? 4.142 12.430 -5.781 1.00 57.88 126 GLY A CA 1
ATOM 939 C C . GLY A 1 126 ? 3.171 13.441 -6.407 1.00 57.88 126 GLY A C 1
ATOM 940 O O . GLY A 1 126 ? 3.491 14.627 -6.490 1.00 57.88 126 GLY A O 1
ATOM 941 N N . LEU A 1 127 ? 1.975 13.018 -6.820 1.00 64.62 127 LEU A N 1
ATOM 942 C CA . LEU A 1 127 ? 0.969 13.906 -7.405 1.00 64.62 127 LEU A CA 1
ATOM 943 C C . LEU A 1 127 ? 0.196 14.677 -6.331 1.00 64.62 127 LEU A C 1
ATOM 945 O O . LEU A 1 127 ? -0.191 14.113 -5.309 1.00 64.62 127 LEU A O 1
ATOM 949 N N . LYS A 1 128 ? -0.050 15.964 -6.598 1.00 77.50 128 LYS A N 1
ATOM 950 C CA . LYS A 1 128 ? -0.822 16.877 -5.749 1.00 77.50 128 LYS A CA 1
ATOM 951 C C . LYS A 1 128 ? -1.993 17.447 -6.556 1.00 77.50 128 LYS A C 1
ATOM 953 O O . LYS A 1 128 ? -1.781 18.314 -7.400 1.00 77.50 128 LYS A O 1
ATOM 958 N N . VAL A 1 129 ? -3.196 16.913 -6.327 1.00 80.44 129 VAL A N 1
ATOM 959 C CA . VAL A 1 129 ? -4.418 17.255 -7.077 1.00 80.44 129 VAL A CA 1
ATOM 960 C C . VAL A 1 129 ? -5.603 17.416 -6.120 1.00 80.44 129 VAL A C 1
ATOM 962 O O . VAL A 1 129 ? -5.851 16.541 -5.289 1.00 80.44 129 VAL A O 1
ATOM 965 N N . GLY A 1 130 ? -6.321 18.537 -6.230 1.00 89.06 130 GLY A N 1
ATOM 966 C CA . GLY A 1 130 ? -7.538 18.824 -5.461 1.00 89.06 130 GLY A CA 1
ATOM 967 C C . GLY A 1 130 ? -8.807 18.232 -6.084 1.00 89.06 130 GLY A C 1
ATOM 968 O O . GLY A 1 130 ? -8.833 17.864 -7.262 1.00 89.06 130 GLY A O 1
ATOM 969 N N . LEU A 1 131 ? -9.886 18.155 -5.300 1.00 90.88 131 LEU A N 1
ATOM 970 C CA . LEU A 1 131 ? -11.151 17.545 -5.727 1.00 90.88 131 LEU A CA 1
ATOM 971 C C . LEU A 1 131 ? -11.754 18.207 -6.974 1.00 90.88 131 LEU A C 1
ATOM 973 O O . LEU A 1 131 ? -12.292 17.514 -7.841 1.00 90.88 131 LEU A O 1
ATOM 977 N N . ASP A 1 132 ? -11.680 19.532 -7.077 1.00 91.12 132 ASP A N 1
ATOM 978 C CA . ASP A 1 132 ? -12.309 20.248 -8.188 1.00 91.12 132 ASP A CA 1
ATOM 979 C C . ASP A 1 132 ? -11.597 19.928 -9.507 1.00 91.12 132 ASP A C 1
ATOM 981 O O . ASP A 1 132 ? -12.248 19.662 -10.519 1.00 91.12 132 ASP A O 1
ATOM 985 N N . GLN A 1 133 ? -10.265 19.821 -9.467 1.00 85.94 133 GLN A N 1
ATOM 986 C CA . GLN A 1 133 ? -9.471 19.393 -10.613 1.00 85.94 133 GLN A CA 1
ATOM 987 C C . GLN A 1 133 ? -9.768 17.938 -11.005 1.00 85.94 133 GLN A C 1
ATOM 989 O O . GLN A 1 133 ? -9.896 17.663 -12.195 1.00 85.94 133 GLN A O 1
ATOM 994 N N . LEU A 1 134 ? -9.933 17.016 -10.045 1.00 84.06 134 LEU A N 1
ATOM 995 C CA . LEU A 1 134 ? -10.308 15.621 -10.347 1.00 84.06 134 LEU A CA 1
ATOM 996 C C . LEU A 1 134 ? -11.657 15.527 -11.072 1.00 84.06 134 LEU A C 1
ATOM 998 O O . LEU A 1 134 ? -11.838 14.701 -11.966 1.00 84.06 134 LEU A O 1
ATOM 1002 N N . ARG A 1 135 ? -12.617 16.378 -10.701 1.00 86.81 135 ARG A N 1
ATOM 1003 C CA . ARG A 1 135 ? -13.946 16.415 -11.329 1.00 86.81 135 ARG A CA 1
ATOM 1004 C C . ARG A 1 135 ? -13.944 17.081 -12.703 1.00 86.81 135 ARG A C 1
ATOM 1006 O O . ARG A 1 135 ? -14.764 16.717 -13.542 1.00 86.81 135 ARG A O 1
ATOM 1013 N N . GLU A 1 136 ? -13.064 18.054 -12.927 1.00 83.88 136 GLU A N 1
ATOM 1014 C CA . GLU A 1 136 ? -12.962 18.770 -14.202 1.00 83.88 136 GLU A CA 1
ATOM 1015 C C . GLU A 1 136 ? -12.112 18.020 -15.238 1.00 83.88 136 GLU A C 1
ATOM 1017 O O . GLU A 1 136 ? -12.496 17.943 -16.404 1.00 83.88 136 GLU A O 1
ATOM 1022 N N . ALA A 1 137 ? -10.965 17.476 -14.824 1.00 73.44 137 ALA A N 1
ATOM 1023 C CA . ALA A 1 137 ? -9.934 16.953 -15.721 1.00 73.44 137 ALA A CA 1
ATOM 1024 C C . ALA A 1 137 ? -9.874 15.417 -15.798 1.00 73.44 137 ALA A C 1
ATOM 1026 O O . ALA A 1 137 ? -9.161 14.887 -16.650 1.00 73.44 137 ALA A O 1
ATOM 1027 N N . GLY A 1 138 ? -10.623 14.710 -14.947 1.00 68.50 138 GLY A N 1
ATOM 1028 C CA . GLY A 1 138 ? -10.658 13.250 -14.908 1.00 68.50 138 GLY A CA 1
ATOM 1029 C C . GLY A 1 138 ? -10.077 12.660 -13.612 1.00 68.50 138 GLY A C 1
ATOM 1030 O O . GLY A 1 138 ? -9.250 13.294 -12.955 1.00 68.50 138 GLY A O 1
ATOM 1031 N N . PRO A 1 139 ? -10.519 11.454 -13.207 1.00 62.69 139 PRO A N 1
ATOM 1032 C CA . PRO A 1 139 ? -10.354 10.962 -11.836 1.00 62.69 139 PRO A CA 1
ATOM 1033 C C . PRO A 1 139 ? -9.129 10.084 -11.575 1.00 62.69 139 PRO A C 1
ATOM 1035 O O . PRO A 1 139 ? -8.845 9.757 -10.421 1.00 62.69 139 PRO A O 1
ATOM 1038 N N . TYR A 1 140 ? -8.424 9.705 -12.633 1.00 60.47 140 TYR A N 1
ATOM 1039 C CA . TYR A 1 140 ? -7.096 9.120 -12.559 1.00 60.47 140 TYR A CA 1
ATOM 1040 C C . TYR A 1 140 ? -6.164 10.073 -13.283 1.00 60.47 140 TYR A C 1
ATOM 1042 O O . TYR A 1 140 ? -6.448 10.563 -14.380 1.00 60.47 140 TYR A O 1
ATOM 1050 N N . VAL A 1 141 ? -5.069 10.394 -12.617 1.00 51.88 141 VAL A N 1
ATOM 1051 C CA . VAL A 1 141 ? -3.994 11.125 -13.259 1.00 51.88 141 VAL A CA 1
ATOM 1052 C C . VAL A 1 141 ? -3.196 10.085 -14.031 1.00 51.88 141 VAL A C 1
ATOM 1054 O O . VAL A 1 141 ? -3.102 8.936 -13.632 1.00 51.88 141 VAL A O 1
ATOM 1057 N N . GLN A 1 142 ? -2.625 10.473 -15.157 1.00 53.66 142 GLN A N 1
ATOM 1058 C CA . GLN A 1 142 ? -1.496 9.743 -15.709 1.00 53.66 142 GLN A CA 1
ATOM 1059 C C . GLN A 1 142 ? -0.376 9.792 -14.659 1.00 53.66 142 GLN A C 1
ATOM 1061 O O . GLN A 1 142 ? 0.269 10.835 -14.540 1.00 53.66 142 GLN A O 1
ATOM 1066 N N . GLU A 1 143 ? -0.206 8.766 -13.816 1.00 47.62 143 GLU A N 1
ATOM 1067 C CA . GLU A 1 143 ? 0.857 8.739 -12.804 1.00 47.62 143 GLU A CA 1
ATOM 1068 C C . GLU A 1 143 ? 2.206 9.124 -13.441 1.00 47.62 143 GLU A C 1
ATOM 1070 O O . GLU A 1 143 ? 2.561 8.658 -14.523 1.00 47.62 143 GLU A O 1
ATOM 1075 N N . LEU A 1 144 ? 2.941 10.053 -12.810 1.00 45.56 144 LEU A N 1
ATOM 1076 C CA . LEU A 1 144 ? 4.185 10.645 -13.343 1.00 45.56 144 LEU A CA 1
ATOM 1077 C C . LEU A 1 144 ? 4.040 11.394 -14.692 1.00 45.56 144 LEU A C 1
ATOM 1079 O O . LEU A 1 144 ? 5.036 11.687 -15.352 1.00 45.56 144 LEU A O 1
ATOM 1083 N N . GLY A 1 145 ? 2.816 11.732 -15.108 1.00 45.03 145 GLY A N 1
ATOM 1084 C CA . GLY A 1 145 ? 2.515 12.293 -16.430 1.00 45.03 145 GLY A CA 1
ATOM 1085 C C . GLY A 1 145 ? 2.620 11.267 -17.563 1.00 45.03 145 GLY A C 1
ATOM 1086 O O . GLY A 1 145 ? 2.747 11.655 -18.726 1.00 45.03 145 GLY A O 1
ATOM 1087 N N . LEU A 1 146 ? 2.618 9.973 -17.230 1.00 54.00 146 LEU A N 1
ATOM 1088 C CA . LEU A 1 146 ? 2.760 8.870 -18.170 1.00 54.00 146 LEU A CA 1
ATOM 1089 C C . LEU A 1 146 ? 1.404 8.210 -18.393 1.00 54.00 146 LEU A C 1
ATOM 1091 O O . LEU A 1 146 ? 0.674 7.906 -17.453 1.00 54.00 146 LEU A O 1
ATOM 1095 N N . ASP A 1 147 ? 1.046 8.015 -19.662 1.00 61.44 147 ASP A N 1
ATOM 1096 C CA . ASP A 1 147 ? -0.184 7.312 -19.996 1.00 61.44 147 ASP A CA 1
ATOM 1097 C C . ASP A 1 147 ? -0.189 5.918 -19.361 1.00 61.44 147 ASP A C 1
ATOM 1099 O O . ASP A 1 147 ? 0.833 5.238 -19.317 1.00 61.44 147 ASP A O 1
ATOM 1103 N N . SER A 1 148 ? -1.366 5.494 -18.929 1.00 66.25 148 SER A N 1
ATOM 1104 C CA . SER A 1 148 ? -1.739 4.150 -18.471 1.00 66.25 148 SER A CA 1
ATOM 1105 C C . SER A 1 148 ? -1.125 2.965 -19.244 1.00 66.25 148 SER A C 1
ATOM 1107 O O . SER A 1 148 ? -0.986 1.873 -18.694 1.00 66.25 148 SER A O 1
ATOM 1109 N N . GLY A 1 149 ? -0.678 3.166 -20.490 1.00 69.81 149 GLY A N 1
ATOM 1110 C CA . GLY A 1 149 ? 0.167 2.220 -21.222 1.00 69.81 149 GLY A CA 1
ATOM 1111 C C . GLY A 1 149 ? 1.483 1.853 -20.516 1.00 69.81 149 GLY A C 1
ATOM 1112 O O . GLY A 1 149 ? 2.077 0.829 -20.847 1.00 69.81 149 GLY A O 1
ATOM 1113 N N . ILE A 1 150 ? 1.930 2.630 -19.526 1.00 73.44 150 ILE A N 1
ATOM 1114 C CA . ILE A 1 150 ? 3.040 2.264 -18.642 1.00 73.44 150 ILE A CA 1
ATOM 1115 C C . ILE A 1 150 ? 2.759 0.983 -17.852 1.00 73.44 150 ILE A C 1
ATOM 1117 O O . ILE A 1 150 ? 3.645 0.139 -17.735 1.00 73.44 150 ILE A O 1
ATOM 1121 N N . TRP A 1 151 ? 1.529 0.806 -17.366 1.00 76.56 151 TRP A N 1
ATOM 1122 C CA . TRP A 1 151 ? 1.137 -0.374 -16.601 1.00 76.56 151 TRP A CA 1
ATOM 1123 C C . TRP A 1 151 ? 1.161 -1.617 -17.482 1.00 76.56 151 TRP A C 1
ATOM 1125 O O . TRP A 1 151 ? 1.717 -2.633 -17.091 1.00 76.56 151 TRP A O 1
ATOM 1135 N N . ILE A 1 152 ? 0.711 -1.488 -18.732 1.00 78.56 152 ILE A N 1
ATOM 1136 C CA . ILE A 1 152 ? 0.834 -2.540 -19.750 1.00 78.56 152 ILE A CA 1
ATOM 1137 C C . ILE A 1 152 ? 2.304 -2.906 -19.972 1.00 78.56 152 ILE A C 1
ATOM 1139 O O . ILE A 1 152 ? 2.656 -4.081 -20.028 1.00 78.56 152 ILE A O 1
ATOM 1143 N N . ALA A 1 153 ? 3.175 -1.908 -20.104 1.00 78.50 153 ALA A N 1
ATOM 1144 C CA . ALA A 1 153 ? 4.596 -2.130 -20.331 1.00 78.50 153 ALA A CA 1
ATOM 1145 C C . ALA A 1 153 ? 5.270 -2.841 -19.139 1.00 78.50 153 ALA A C 1
ATOM 1147 O O . ALA A 1 153 ? 6.111 -3.719 -19.346 1.00 78.50 153 ALA A O 1
ATOM 1148 N N . LEU A 1 154 ? 4.869 -2.505 -17.907 1.00 81.38 154 LEU A N 1
ATOM 1149 C CA . LEU A 1 154 ? 5.305 -3.175 -16.680 1.00 81.38 154 LEU A CA 1
ATOM 1150 C C . LEU A 1 154 ? 4.749 -4.601 -16.576 1.00 81.38 154 LEU A C 1
ATOM 1152 O O . LEU A 1 154 ? 5.521 -5.514 -16.299 1.00 81.38 154 LEU A O 1
ATOM 1156 N N . ASP A 1 155 ? 3.471 -4.825 -16.891 1.00 82.81 155 ASP A N 1
ATOM 1157 C CA . ASP A 1 155 ? 2.858 -6.159 -16.936 1.00 82.81 155 ASP A CA 1
ATOM 1158 C C . ASP A 1 155 ? 3.582 -7.062 -17.944 1.00 82.81 155 ASP A C 1
ATOM 1160 O O . ASP A 1 155 ? 3.884 -8.221 -17.663 1.00 82.81 155 ASP A O 1
ATOM 1164 N N . LEU A 1 156 ? 3.920 -6.530 -19.123 1.00 80.88 156 LEU A N 1
ATOM 1165 C CA . LEU A 1 156 ? 4.686 -7.253 -20.139 1.00 80.88 156 LEU A CA 1
ATOM 1166 C C . LEU A 1 156 ? 6.126 -7.534 -19.686 1.00 80.88 156 LEU A C 1
ATOM 1168 O O . LEU A 1 156 ? 6.655 -8.608 -19.985 1.00 80.88 156 LEU A O 1
ATOM 1172 N N . ALA A 1 157 ? 6.764 -6.601 -18.972 1.00 82.94 157 ALA A N 1
ATOM 1173 C CA . ALA A 1 157 ? 8.085 -6.814 -18.382 1.00 82.94 157 ALA A CA 1
ATOM 1174 C C . ALA A 1 157 ? 8.044 -7.919 -17.320 1.00 82.94 157 ALA A C 1
ATOM 1176 O O . ALA A 1 157 ? 8.841 -8.853 -17.390 1.00 82.94 157 ALA A O 1
ATOM 1177 N N . ALA A 1 158 ? 7.073 -7.860 -16.406 1.00 87.44 158 ALA A N 1
ATOM 1178 C CA . ALA A 1 158 ? 6.846 -8.856 -15.368 1.00 87.44 158 ALA A CA 1
ATOM 1179 C C . ALA A 1 158 ? 6.551 -10.235 -15.959 1.00 87.44 158 ALA A C 1
ATOM 1181 O O . ALA A 1 158 ? 7.171 -11.222 -15.566 1.00 87.44 158 ALA A O 1
ATOM 1182 N N . LEU A 1 159 ? 5.690 -10.316 -16.979 1.00 84.75 159 LEU A N 1
ATOM 1183 C CA . LEU A 1 159 ? 5.377 -11.574 -17.658 1.00 84.75 159 LEU A CA 1
ATOM 1184 C C . LEU A 1 159 ? 6.649 -12.261 -18.163 1.00 84.75 159 LEU A C 1
ATOM 1186 O O . LEU A 1 159 ? 6.845 -13.452 -17.933 1.00 84.75 159 LEU A O 1
ATOM 1190 N N . ARG A 1 160 ? 7.549 -11.500 -18.788 1.00 83.31 160 ARG A N 1
ATOM 1191 C CA . ARG A 1 160 ? 8.828 -12.001 -19.307 1.00 83.31 160 ARG A CA 1
ATOM 1192 C C . ARG A 1 160 ? 9.852 -12.282 -18.199 1.00 83.31 160 ARG A C 1
ATOM 1194 O O . ARG A 1 160 ? 10.618 -13.233 -18.315 1.00 83.31 160 ARG A O 1
ATOM 1201 N N . ALA A 1 161 ? 9.860 -11.485 -17.130 1.00 85.81 161 ALA A N 1
ATOM 1202 C CA . ALA A 1 161 ? 10.770 -11.637 -15.994 1.00 85.81 161 ALA A CA 1
ATOM 1203 C C . ALA A 1 161 ? 10.412 -12.822 -15.079 1.00 85.81 161 ALA A C 1
ATOM 1205 O O . ALA A 1 161 ? 11.307 -13.380 -14.454 1.00 85.81 161 ALA A O 1
ATOM 1206 N N . SER A 1 162 ? 9.141 -13.244 -15.055 1.00 83.56 162 SER A N 1
ATOM 1207 C CA . SER A 1 162 ? 8.630 -14.318 -14.186 1.00 83.56 162 SER A CA 1
ATOM 1208 C C . SER A 1 162 ? 9.248 -15.703 -14.422 1.00 83.56 162 SER A C 1
ATOM 1210 O O . SER A 1 162 ? 8.988 -16.630 -13.662 1.00 83.56 162 SER A O 1
ATOM 1212 N N . GLY A 1 163 ? 9.968 -15.908 -15.533 1.00 76.50 163 GLY A N 1
ATOM 1213 C CA . GLY A 1 163 ? 10.529 -17.212 -15.909 1.00 76.50 163 GLY A CA 1
ATOM 1214 C C . GLY A 1 163 ? 9.491 -18.294 -16.260 1.00 76.50 163 GLY A C 1
ATOM 1215 O O . GLY A 1 163 ? 9.866 -19.395 -16.663 1.00 76.50 163 GLY A O 1
ATOM 1216 N N . ARG A 1 164 ? 8.185 -18.000 -16.155 1.00 74.19 164 ARG A N 1
ATOM 1217 C CA . ARG A 1 164 ? 7.078 -18.942 -16.412 1.00 74.19 164 ARG A CA 1
ATOM 1218 C C . ARG A 1 164 ? 6.734 -19.117 -17.891 1.00 74.19 164 ARG A C 1
ATOM 1220 O O . ARG A 1 164 ? 6.034 -20.065 -18.247 1.00 74.19 164 ARG A O 1
ATOM 1227 N N . PHE A 1 165 ? 7.195 -18.212 -18.748 1.00 72.69 165 PHE A N 1
ATOM 1228 C CA . PHE A 1 165 ? 6.797 -18.137 -20.152 1.00 72.69 165 PHE A CA 1
ATOM 1229 C C . PHE A 1 165 ? 7.995 -18.336 -21.067 1.00 72.69 165 PHE A C 1
ATOM 1231 O O . PHE A 1 165 ? 9.094 -17.859 -20.789 1.00 72.69 165 PHE A O 1
ATOM 1238 N N . ASN A 1 166 ? 7.774 -19.016 -22.191 1.00 67.38 166 ASN A N 1
ATOM 1239 C CA . ASN A 1 166 ? 8.765 -19.039 -23.252 1.00 67.38 166 ASN A CA 1
ATOM 1240 C C . ASN A 1 166 ? 8.753 -17.676 -23.944 1.00 67.38 166 ASN A C 1
ATOM 1242 O O . ASN A 1 166 ? 7.762 -17.310 -24.577 1.00 67.38 166 ASN A O 1
ATOM 1246 N N . ASP A 1 167 ? 9.852 -16.942 -23.831 1.00 66.81 167 ASP A N 1
ATOM 1247 C CA . ASP A 1 167 ? 10.043 -15.686 -24.536 1.00 66.81 167 ASP A CA 1
ATOM 1248 C C . ASP A 1 167 ? 11.190 -15.826 -25.546 1.00 66.81 167 ASP A C 1
ATOM 1250 O O . ASP A 1 167 ? 12.338 -16.046 -25.158 1.00 66.81 167 ASP A O 1
ATOM 1254 N N . PRO A 1 168 ? 10.923 -15.706 -26.857 1.00 62.88 168 PRO A N 1
ATOM 1255 C CA . PRO A 1 168 ? 11.974 -15.760 -27.865 1.00 62.88 168 PRO A CA 1
ATOM 1256 C C . PRO A 1 168 ? 12.868 -14.506 -27.887 1.00 62.88 168 PRO A C 1
ATOM 1258 O O . PRO A 1 168 ? 13.852 -14.486 -28.632 1.00 62.88 168 PRO A O 1
ATOM 1261 N N . ARG A 1 169 ? 12.527 -13.441 -27.147 1.00 66.06 169 ARG A N 1
ATOM 1262 C CA . ARG A 1 169 ? 13.257 -12.167 -27.125 1.00 66.06 169 ARG A CA 1
ATOM 1263 C C . ARG A 1 169 ? 14.000 -12.019 -25.796 1.00 66.06 169 ARG A C 1
ATOM 1265 O O . ARG A 1 169 ? 13.381 -11.896 -24.754 1.00 66.06 169 ARG A O 1
ATOM 1272 N N . ASP A 1 170 ? 15.326 -11.938 -25.838 1.00 76.00 170 ASP A N 1
ATOM 1273 C CA . ASP A 1 170 ? 16.128 -11.735 -24.619 1.00 76.00 170 ASP A CA 1
ATOM 1274 C C . ASP A 1 170 ? 16.122 -10.252 -24.178 1.00 76.00 170 ASP A C 1
ATOM 1276 O O . ASP A 1 170 ? 15.891 -9.919 -23.022 1.00 76.00 170 ASP A O 1
ATOM 1280 N N . GLU A 1 171 ? 16.258 -9.324 -25.134 1.00 88.75 171 GLU A N 1
ATOM 1281 C CA . GLU A 1 171 ? 16.277 -7.870 -24.899 1.00 88.75 171 GLU A CA 1
ATOM 1282 C C . GLU A 1 171 ? 14.864 -7.249 -24.937 1.00 88.75 171 GLU A C 1
ATOM 1284 O O . GLU A 1 171 ? 14.003 -7.650 -25.735 1.00 88.75 171 GLU A O 1
ATOM 1289 N N . ILE A 1 172 ? 14.605 -6.226 -24.115 1.00 86.44 172 ILE A N 1
ATOM 1290 C CA . ILE A 1 172 ? 13.365 -5.443 -24.205 1.00 86.44 172 ILE A CA 1
ATOM 1291 C C . ILE A 1 172 ? 13.313 -4.596 -25.487 1.00 86.44 172 ILE A C 1
ATOM 1293 O O . ILE A 1 172 ? 14.263 -3.906 -25.849 1.00 86.44 172 ILE A O 1
ATOM 1297 N N . GLN A 1 173 ? 12.174 -4.634 -26.183 1.00 80.81 173 GLN A N 1
ATOM 1298 C CA . GLN A 1 173 ? 11.917 -3.833 -27.392 1.00 80.81 173 GLN A CA 1
ATOM 1299 C C . GLN A 1 173 ? 10.723 -2.880 -27.220 1.00 80.81 173 GLN A C 1
ATOM 1301 O O . GLN A 1 173 ? 10.433 -2.091 -28.116 1.00 80.81 173 GLN A O 1
ATOM 1306 N N . ASP A 1 174 ? 10.041 -2.941 -26.072 1.00 77.69 174 ASP A N 1
ATOM 1307 C CA . ASP A 1 174 ? 8.894 -2.093 -25.762 1.00 77.69 174 ASP A CA 1
ATOM 1308 C C . ASP A 1 174 ? 9.333 -0.628 -25.646 1.00 77.69 174 ASP A C 1
ATOM 1310 O O . ASP A 1 174 ? 10.167 -0.268 -24.812 1.00 77.69 174 ASP A O 1
ATOM 1314 N N . ARG A 1 175 ? 8.781 0.232 -26.504 1.00 80.19 175 ARG A N 1
ATOM 1315 C CA . ARG A 1 175 ? 9.149 1.650 -26.545 1.00 80.19 175 ARG A CA 1
ATOM 1316 C C . ARG A 1 175 ? 8.699 2.407 -25.293 1.00 80.19 175 ARG A C 1
ATOM 1318 O O . ARG A 1 175 ? 9.408 3.315 -24.874 1.00 80.19 175 ARG A O 1
ATOM 1325 N N . VAL A 1 176 ? 7.542 2.073 -24.723 1.00 79.75 176 VAL A N 1
ATOM 1326 C CA . VAL A 1 176 ? 7.018 2.720 -23.511 1.00 79.75 176 VAL A CA 1
ATOM 1327 C C . VAL A 1 176 ? 7.919 2.379 -22.328 1.00 79.75 176 VAL A C 1
ATOM 1329 O O . VAL A 1 176 ? 8.391 3.293 -21.655 1.00 79.75 176 VAL A O 1
ATOM 1332 N N . LEU A 1 177 ? 8.262 1.101 -22.152 1.00 83.44 177 LEU A N 1
ATOM 1333 C CA . LEU A 1 177 ? 9.175 0.648 -21.101 1.00 83.44 177 LEU A CA 1
ATOM 1334 C C . LEU A 1 177 ? 10.574 1.256 -21.252 1.00 83.44 177 LEU A C 1
ATOM 1336 O O . LEU A 1 177 ? 11.146 1.752 -20.286 1.00 83.44 177 LEU A O 1
ATOM 1340 N N . LYS A 1 178 ? 11.129 1.266 -22.471 1.00 87.62 178 LYS A N 1
ATOM 1341 C CA . LYS A 1 178 ? 12.448 1.869 -22.729 1.00 87.62 178 LYS A CA 1
ATOM 1342 C C . LYS A 1 178 ? 12.460 3.368 -22.439 1.00 87.62 178 LYS A C 1
ATOM 1344 O O . LYS A 1 178 ? 13.436 3.867 -21.887 1.00 87.62 178 LYS A O 1
ATOM 1349 N N . ASN A 1 179 ? 11.384 4.078 -22.778 1.00 85.50 179 ASN A N 1
ATOM 1350 C CA . ASN A 1 179 ? 11.248 5.497 -22.455 1.00 85.50 179 ASN A CA 1
ATOM 1351 C C . ASN A 1 179 ? 11.134 5.721 -20.944 1.00 85.50 179 ASN A C 1
ATOM 1353 O O . ASN A 1 179 ? 11.800 6.612 -20.426 1.00 85.50 179 ASN A O 1
ATOM 1357 N N . LEU A 1 180 ? 10.339 4.903 -20.245 1.00 84.31 180 LEU A N 1
ATOM 1358 C CA . LEU A 1 180 ? 10.213 4.953 -18.789 1.00 84.31 180 LEU A CA 1
ATOM 1359 C C . LEU A 1 180 ? 11.573 4.784 -18.113 1.00 84.31 180 LEU A C 1
ATOM 1361 O O . LEU A 1 180 ? 11.969 5.632 -17.325 1.00 84.31 180 LEU A O 1
ATOM 1365 N N . ILE A 1 181 ? 12.307 3.727 -18.461 1.00 90.69 181 ILE A N 1
ATOM 1366 C CA . ILE A 1 181 ? 13.643 3.450 -17.919 1.00 90.69 181 ILE A CA 1
ATOM 1367 C C . ILE A 1 181 ? 14.605 4.593 -18.252 1.00 90.69 181 ILE A C 1
ATOM 1369 O O . ILE A 1 181 ? 15.374 5.026 -17.397 1.00 90.69 181 ILE A O 1
ATOM 1373 N N . GLY A 1 182 ? 14.528 5.127 -19.474 1.00 90.75 182 GLY A N 1
ATOM 1374 C CA . GLY A 1 182 ? 15.326 6.277 -19.885 1.00 90.75 182 GLY A CA 1
ATOM 1375 C C . GLY A 1 182 ? 15.067 7.527 -19.044 1.00 90.75 182 GLY A C 1
ATOM 1376 O O . GLY A 1 182 ? 16.012 8.255 -18.756 1.00 90.75 182 GLY A O 1
ATOM 1377 N N . ILE A 1 183 ? 13.821 7.749 -18.618 1.00 87.62 183 ILE A N 1
ATOM 1378 C CA . ILE A 1 183 ? 13.441 8.826 -17.695 1.00 87.62 183 ILE A CA 1
ATOM 1379 C C . ILE A 1 183 ? 13.910 8.504 -16.271 1.00 87.62 183 ILE A C 1
ATOM 1381 O O . ILE A 1 183 ? 14.545 9.341 -15.638 1.00 87.62 183 ILE A O 1
ATOM 1385 N N . PHE A 1 184 ? 13.628 7.294 -15.780 1.00 87.62 184 PHE A N 1
ATOM 1386 C CA . PHE A 1 184 ? 13.916 6.869 -14.407 1.00 87.62 184 PHE A CA 1
ATOM 1387 C C . PHE A 1 184 ? 15.406 6.892 -14.085 1.00 87.62 184 PHE A C 1
ATOM 1389 O O . PHE A 1 184 ? 15.782 7.307 -12.995 1.00 87.62 184 PHE A O 1
ATOM 1396 N N . LEU A 1 185 ? 16.239 6.473 -15.039 1.00 92.25 185 LEU A N 1
ATOM 1397 C CA . LEU A 1 185 ? 17.688 6.378 -14.875 1.00 92.25 185 LEU A CA 1
ATOM 1398 C C . LEU A 1 185 ? 18.446 7.556 -15.507 1.00 92.25 185 LEU A C 1
ATOM 1400 O O . LEU A 1 185 ? 19.680 7.562 -15.504 1.00 92.25 185 LEU A O 1
ATOM 1404 N N . ASP A 1 186 ? 17.736 8.531 -16.093 1.00 92.06 186 ASP A N 1
ATOM 1405 C CA . ASP A 1 186 ? 18.322 9.612 -16.904 1.00 92.06 186 ASP A CA 1
ATOM 1406 C C . ASP A 1 186 ? 19.300 9.059 -17.966 1.00 92.06 186 ASP A C 1
ATOM 1408 O O . ASP A 1 186 ? 20.431 9.512 -18.160 1.00 92.06 186 ASP A O 1
ATOM 1412 N N . LYS A 1 187 ? 18.895 7.963 -18.616 1.00 93.56 187 LYS A N 1
ATOM 1413 C CA . LYS A 1 187 ? 19.744 7.246 -19.566 1.00 93.56 187 LYS A CA 1
ATOM 1414 C C . LYS A 1 187 ? 18.933 6.494 -20.614 1.00 93.56 187 LYS A C 1
ATOM 1416 O O . LYS A 1 187 ? 18.612 5.319 -20.425 1.00 93.56 187 LYS A O 1
ATOM 1421 N N . PRO A 1 188 ? 18.576 7.155 -21.727 1.00 91.31 188 PRO A N 1
ATOM 1422 C CA . PRO A 1 188 ? 17.887 6.484 -22.818 1.00 91.31 188 PRO A CA 1
ATOM 1423 C C . PRO A 1 188 ? 18.795 5.440 -23.484 1.00 91.31 188 PRO A C 1
ATOM 1425 O O . PRO A 1 188 ? 20.013 5.436 -23.309 1.00 91.31 188 PRO A O 1
ATOM 1428 N N . ASP A 1 189 ? 18.182 4.561 -24.276 1.00 91.50 189 ASP A N 1
ATOM 1429 C CA . ASP A 1 189 ? 18.868 3.580 -25.130 1.00 91.50 189 ASP A CA 1
ATOM 1430 C C . ASP A 1 189 ? 19.672 2.495 -24.396 1.00 91.50 189 ASP A C 1
ATOM 1432 O O . ASP A 1 189 ? 20.510 1.818 -24.994 1.00 91.50 189 ASP A O 1
ATOM 1436 N N . LEU A 1 190 ? 19.373 2.260 -23.116 1.00 95.19 190 LEU A N 1
ATOM 1437 C CA . LEU A 1 190 ? 19.869 1.082 -22.413 1.00 95.19 190 LEU A CA 1
ATOM 1438 C C . LEU A 1 190 ? 19.338 -0.206 -23.051 1.00 95.19 190 LEU A C 1
ATOM 1440 O O . LEU A 1 190 ? 18.172 -0.312 -23.448 1.00 95.19 190 LEU A O 1
ATOM 1444 N N . ARG A 1 191 ? 20.221 -1.202 -23.122 1.00 94.94 191 ARG A N 1
ATOM 1445 C CA . ARG A 1 191 ? 19.905 -2.551 -23.585 1.00 94.94 191 ARG A CA 1
ATOM 1446 C C . ARG A 1 191 ? 19.805 -3.450 -22.364 1.00 94.94 191 ARG A C 1
ATOM 1448 O O . ARG A 1 191 ? 20.809 -3.723 -21.713 1.00 94.94 191 ARG A O 1
ATOM 1455 N N . LEU A 1 192 ? 18.592 -3.880 -22.047 1.00 94.69 192 LEU A N 1
ATOM 1456 C CA . LEU A 1 192 ? 18.284 -4.648 -20.842 1.00 94.69 192 LEU A CA 1
ATOM 1457 C C . LEU A 1 192 ? 17.547 -5.930 -21.221 1.00 94.69 192 LEU A C 1
ATOM 1459 O O . LEU A 1 192 ? 16.713 -5.919 -22.135 1.00 94.69 192 LEU A O 1
ATOM 1463 N N . THR A 1 193 ? 17.821 -7.016 -20.501 1.00 92.00 193 THR A N 1
ATOM 1464 C CA . THR A 1 193 ? 16.901 -8.156 -20.473 1.00 92.00 193 THR A CA 1
ATOM 1465 C C . THR A 1 193 ? 15.595 -7.764 -19.785 1.00 92.00 193 THR A C 1
ATOM 1467 O O . THR A 1 193 ? 15.536 -6.758 -19.076 1.00 92.00 193 THR A O 1
ATOM 1470 N N . ALA A 1 194 ? 14.524 -8.538 -19.975 1.00 88.12 194 ALA A N 1
ATOM 1471 C CA . ALA A 1 194 ? 13.262 -8.271 -19.277 1.00 88.12 194 ALA A CA 1
ATOM 1472 C C . ALA A 1 194 ? 13.413 -8.301 -17.748 1.00 88.12 194 ALA A C 1
ATOM 1474 O O . ALA A 1 194 ? 12.842 -7.455 -17.064 1.00 88.12 194 ALA A O 1
ATOM 1475 N N . ARG A 1 195 ? 14.238 -9.225 -17.236 1.00 90.62 195 ARG A N 1
ATOM 1476 C CA . ARG A 1 195 ? 14.562 -9.324 -15.810 1.00 90.62 195 ARG A CA 1
ATOM 1477 C C . ARG A 1 195 ? 15.224 -8.042 -15.311 1.00 90.62 195 ARG A C 1
ATOM 1479 O O . ARG A 1 195 ? 14.702 -7.410 -14.407 1.00 90.62 195 ARG A O 1
ATOM 1486 N N . ALA A 1 196 ? 16.295 -7.598 -15.975 1.00 94.12 196 ALA A N 1
ATOM 1487 C CA . ALA A 1 196 ? 16.971 -6.355 -15.608 1.00 94.12 196 ALA A CA 1
ATOM 1488 C C . ALA A 1 196 ? 16.058 -5.127 -15.737 1.00 94.12 196 ALA A C 1
ATOM 1490 O O . ALA A 1 196 ? 16.134 -4.230 -14.909 1.00 94.12 196 ALA A O 1
ATOM 1491 N N . ALA A 1 197 ? 15.190 -5.082 -16.751 1.00 92.69 197 ALA A N 1
ATOM 1492 C CA . ALA A 1 197 ? 14.259 -3.978 -16.961 1.00 92.69 197 ALA A CA 1
ATOM 1493 C C . ALA A 1 197 ? 13.220 -3.840 -15.840 1.00 92.69 197 ALA A C 1
ATOM 1495 O O . ALA A 1 197 ? 12.934 -2.717 -15.436 1.00 92.69 197 ALA A O 1
ATOM 1496 N N . LEU A 1 198 ? 12.673 -4.956 -15.344 1.00 91.88 198 LEU A N 1
ATOM 1497 C CA . LEU A 1 198 ? 11.794 -4.939 -14.177 1.00 91.88 198 LEU A CA 1
ATOM 1498 C C . LEU A 1 198 ? 12.576 -4.527 -12.925 1.00 91.88 198 LEU A C 1
ATOM 1500 O O . LEU A 1 198 ? 12.158 -3.610 -12.221 1.00 91.88 198 LEU A O 1
ATOM 1504 N N . SER A 1 199 ? 13.728 -5.157 -12.684 1.00 94.56 199 SER A N 1
ATOM 1505 C CA . SER A 1 199 ? 14.496 -4.935 -11.461 1.00 94.56 199 SER A CA 1
ATOM 1506 C C . SER A 1 199 ? 14.991 -3.498 -11.321 1.00 94.56 199 SER A C 1
ATOM 1508 O O . SER A 1 199 ? 14.804 -2.908 -10.271 1.00 94.56 199 SER A O 1
ATOM 1510 N N . VAL A 1 200 ? 15.524 -2.852 -12.366 1.00 94.62 200 VAL A N 1
ATOM 1511 C CA . VAL A 1 200 ? 16.011 -1.457 -12.233 1.00 94.62 200 VAL A CA 1
ATOM 1512 C C . VAL A 1 200 ? 14.913 -0.438 -11.904 1.00 94.62 200 VAL A C 1
ATOM 1514 O O . VAL A 1 200 ? 15.220 0.677 -11.489 1.00 94.62 200 VAL A O 1
ATOM 1517 N N . LEU A 1 201 ? 13.641 -0.788 -12.117 1.00 91.00 201 LEU A N 1
ATOM 1518 C CA . LEU A 1 201 ? 12.497 0.063 -11.788 1.00 91.00 201 LEU A CA 1
ATOM 1519 C C . LEU A 1 201 ? 11.993 -0.135 -10.353 1.00 91.00 201 LEU A C 1
ATOM 1521 O O . LEU A 1 201 ? 11.206 0.690 -9.890 1.00 91.00 201 LEU A O 1
ATOM 1525 N N . ALA A 1 202 ? 12.437 -1.191 -9.668 1.00 92.88 202 ALA A N 1
ATOM 1526 C CA . ALA A 1 202 ? 11.947 -1.574 -8.347 1.00 92.88 202 ALA A CA 1
ATOM 1527 C C . ALA A 1 202 ? 13.051 -1.937 -7.334 1.00 92.88 202 ALA A C 1
ATOM 1529 O O . ALA A 1 202 ? 12.758 -2.130 -6.164 1.00 92.88 202 ALA A O 1
ATOM 1530 N N . ASP A 1 203 ? 14.312 -2.018 -7.744 1.00 96.25 203 ASP A N 1
ATOM 1531 C CA . ASP A 1 203 ? 15.431 -2.311 -6.852 1.00 96.25 203 ASP A CA 1
ATOM 1532 C C . ASP A 1 203 ? 15.830 -1.085 -6.021 1.00 96.25 203 ASP A C 1
ATOM 1534 O O . ASP A 1 2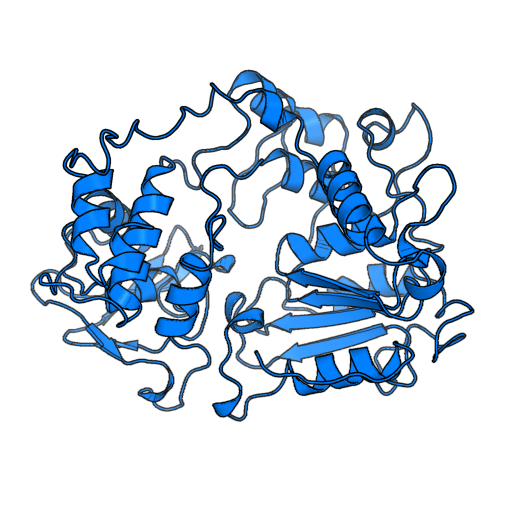03 ? 15.783 0.051 -6.506 1.00 96.25 203 ASP A O 1
ATOM 1538 N N . ASP A 1 204 ? 16.244 -1.301 -4.779 1.00 94.81 204 ASP A N 1
ATOM 1539 C CA . ASP A 1 204 ? 16.601 -0.258 -3.822 1.00 94.81 204 ASP A CA 1
ATOM 1540 C C . ASP A 1 204 ? 17.762 0.641 -4.269 1.00 94.81 204 ASP A C 1
ATOM 1542 O O . ASP A 1 204 ? 17.753 1.842 -3.976 1.00 94.81 204 ASP A O 1
ATOM 1546 N N . HIS A 1 205 ? 18.714 0.117 -5.044 1.00 95.19 205 HIS A N 1
ATOM 1547 C CA . HIS A 1 205 ? 19.851 0.894 -5.535 1.00 95.19 205 HIS A CA 1
ATOM 1548 C C . HIS A 1 205 ? 19.555 1.689 -6.815 1.00 95.19 205 HIS A C 1
ATOM 1550 O O . HIS A 1 205 ? 20.261 2.661 -7.111 1.00 95.19 205 HIS A O 1
ATOM 1556 N N . PHE A 1 206 ? 18.555 1.281 -7.603 1.00 95.81 206 PHE A N 1
ATOM 1557 C CA . PHE A 1 206 ? 18.306 1.820 -8.951 1.00 95.81 206 PHE A CA 1
ATOM 1558 C C . PHE A 1 206 ? 17.001 2.611 -9.056 1.00 95.81 206 PHE A C 1
ATOM 1560 O O . PHE A 1 206 ? 16.946 3.615 -9.774 1.00 95.81 206 PHE A O 1
ATOM 1567 N N . ALA A 1 207 ? 15.950 2.178 -8.358 1.00 92.44 207 ALA A N 1
ATOM 1568 C CA . ALA A 1 207 ? 14.610 2.709 -8.531 1.00 92.44 207 ALA A CA 1
ATOM 1569 C C . ALA A 1 207 ? 14.468 4.089 -7.873 1.00 92.44 207 ALA A C 1
ATOM 1571 O O . ALA A 1 207 ? 14.686 4.228 -6.669 1.00 92.44 207 ALA A O 1
ATOM 1572 N N . PRO A 1 208 ? 14.028 5.131 -8.596 1.00 87.44 208 PRO A N 1
ATOM 1573 C CA . PRO A 1 208 ? 13.805 6.446 -8.007 1.00 87.44 208 PRO A CA 1
ATOM 1574 C C . PRO A 1 208 ? 12.547 6.534 -7.133 1.00 87.44 208 PRO A C 1
ATOM 1576 O O . PRO A 1 208 ? 12.460 7.409 -6.277 1.00 87.44 208 PRO A O 1
ATOM 1579 N N . ALA A 1 209 ? 11.568 5.649 -7.330 1.00 83.56 209 ALA A N 1
ATOM 1580 C CA . ALA A 1 209 ? 10.329 5.646 -6.560 1.00 83.56 209 ALA A CA 1
ATOM 1581 C C . ALA A 1 209 ? 10.477 4.778 -5.302 1.00 83.56 209 ALA A C 1
ATOM 1583 O O . ALA A 1 209 ? 10.473 3.555 -5.404 1.00 83.56 209 ALA A O 1
ATOM 1584 N N . ILE A 1 210 ? 10.545 5.399 -4.117 1.00 84.56 210 ILE A N 1
ATOM 1585 C CA . ILE A 1 210 ? 10.698 4.686 -2.832 1.00 84.56 210 ILE A CA 1
ATOM 1586 C C . ILE A 1 210 ? 9.634 3.602 -2.614 1.00 84.56 210 ILE A C 1
ATOM 1588 O O . ILE A 1 210 ? 9.937 2.523 -2.120 1.00 84.56 210 ILE A O 1
ATOM 1592 N N . VAL A 1 211 ? 8.403 3.856 -3.059 1.00 83.38 211 VAL A N 1
ATOM 1593 C CA . VAL A 1 211 ? 7.272 2.931 -2.902 1.00 83.38 211 VAL A CA 1
ATOM 1594 C C . VAL A 1 211 ? 7.322 1.720 -3.828 1.00 83.38 211 VAL A C 1
ATOM 1596 O O . VAL A 1 211 ? 6.496 0.831 -3.711 1.00 83.38 211 VAL A O 1
ATOM 1599 N N . MET A 1 212 ? 8.281 1.667 -4.749 1.00 84.69 212 MET A N 1
ATOM 1600 C CA . MET A 1 212 ? 8.527 0.478 -5.563 1.00 84.69 212 MET A CA 1
ATOM 1601 C C . MET A 1 212 ? 9.729 -0.323 -5.058 1.00 84.69 212 MET A C 1
ATOM 1603 O O . MET A 1 212 ? 9.957 -1.415 -5.565 1.00 84.69 212 MET A O 1
ATOM 1607 N N . ARG A 1 213 ? 10.491 0.195 -4.082 1.00 92.31 213 ARG A N 1
ATOM 1608 C CA . ARG A 1 213 ? 11.785 -0.375 -3.689 1.00 92.31 213 ARG A CA 1
ATOM 1609 C C . ARG A 1 213 ? 11.660 -1.682 -2.924 1.00 92.31 213 ARG A C 1
ATOM 1611 O O . ARG A 1 213 ? 10.975 -1.735 -1.901 1.00 92.31 213 ARG A O 1
ATOM 1618 N N . ALA A 1 214 ? 12.410 -2.674 -3.376 1.00 94.81 214 ALA A N 1
ATOM 1619 C CA . ALA A 1 214 ? 12.764 -3.913 -2.695 1.00 94.81 214 ALA A CA 1
ATOM 1620 C C . ALA A 1 214 ? 14.259 -4.184 -2.910 1.00 94.81 214 ALA A C 1
ATOM 1622 O O . ALA A 1 214 ? 14.823 -3.706 -3.892 1.00 94.81 214 ALA A O 1
ATOM 1623 N N . GLY A 1 215 ? 14.883 -4.975 -2.038 1.00 95.12 215 GLY A N 1
ATOM 1624 C CA . GLY A 1 215 ? 16.201 -5.537 -2.343 1.00 95.12 215 GLY A CA 1
ATOM 1625 C C . GLY A 1 215 ? 16.047 -6.740 -3.275 1.00 95.12 215 GLY A C 1
ATOM 1626 O O . GLY A 1 215 ? 15.710 -7.828 -2.789 1.00 95.12 215 GLY A O 1
ATOM 1627 N N . LEU A 1 216 ? 16.234 -6.535 -4.585 1.00 95.81 216 LEU A N 1
ATOM 1628 C CA . LEU A 1 216 ? 16.003 -7.527 -5.644 1.00 95.81 216 LEU A CA 1
ATOM 1629 C C . LEU A 1 216 ? 17.285 -8.171 -6.188 1.00 95.81 216 LEU A C 1
ATOM 1631 O O . LEU A 1 216 ? 17.214 -9.090 -7.007 1.00 95.81 216 LEU A O 1
ATOM 1635 N N . GLY A 1 217 ? 18.458 -7.686 -5.798 1.00 95.38 217 GLY A N 1
ATOM 1636 C CA . GLY A 1 217 ? 19.759 -8.186 -6.209 1.00 95.38 217 GLY A CA 1
ATOM 1637 C C . GLY A 1 217 ? 20.621 -7.105 -6.858 1.00 95.38 217 GLY A C 1
ATOM 1638 O O . GLY A 1 217 ? 20.799 -6.019 -6.328 1.00 95.38 217 GLY A O 1
ATOM 1639 N N . MET A 1 218 ? 21.253 -7.413 -7.994 1.00 96.69 218 MET A N 1
ATOM 1640 C CA . MET A 1 218 ? 22.161 -6.458 -8.634 1.00 96.69 218 MET A CA 1
ATOM 1641 C C . MET A 1 218 ? 22.251 -6.635 -10.145 1.00 96.69 218 MET A C 1
ATOM 1643 O O . MET A 1 218 ? 22.300 -7.745 -10.675 1.00 96.69 218 MET A O 1
ATOM 1647 N N . ILE A 1 219 ? 22.376 -5.521 -10.864 1.00 96.62 219 ILE A N 1
ATOM 1648 C CA . ILE A 1 219 ? 22.577 -5.546 -12.313 1.00 96.62 219 ILE A CA 1
ATOM 1649 C C . ILE A 1 219 ? 23.944 -6.136 -12.700 1.00 96.62 219 ILE A C 1
ATOM 1651 O O . ILE A 1 219 ? 24.964 -5.860 -12.063 1.00 96.62 219 ILE A O 1
ATOM 1655 N N . GLU A 1 220 ? 24.001 -6.896 -13.797 1.00 95.12 220 GLU A N 1
ATOM 1656 C CA . GLU A 1 220 ? 25.238 -7.512 -14.296 1.00 95.12 220 GLU A CA 1
ATOM 1657 C C . GLU A 1 220 ? 25.462 -7.350 -15.810 1.00 95.12 220 GLU A C 1
ATOM 1659 O O . GLU A 1 220 ? 24.590 -6.925 -16.569 1.00 95.12 220 GLU A O 1
ATOM 1664 N N . GLY A 1 221 ? 26.669 -7.710 -16.259 1.00 93.88 221 GLY A N 1
ATOM 1665 C CA . GLY A 1 221 ? 27.073 -7.736 -17.670 1.00 93.88 221 GLY A CA 1
ATOM 1666 C C . GLY A 1 221 ? 27.926 -6.546 -18.117 1.00 93.88 221 GLY A C 1
ATOM 1667 O O . GLY A 1 221 ? 28.697 -6.670 -19.071 1.00 93.88 221 GLY A O 1
ATOM 1668 N N . GLY A 1 222 ? 27.870 -5.413 -17.413 1.00 95.56 222 GLY A N 1
ATOM 1669 C CA . GLY A 1 222 ? 28.605 -4.203 -17.781 1.00 95.56 222 GLY A CA 1
ATOM 1670 C C . GLY A 1 222 ? 28.908 -3.268 -16.608 1.00 95.56 222 GLY A C 1
ATOM 1671 O O . GLY A 1 222 ? 28.542 -3.553 -15.471 1.00 95.56 222 GLY A O 1
ATOM 1672 N N . PRO A 1 223 ? 29.595 -2.141 -16.867 1.00 97.38 223 PRO A N 1
ATOM 1673 C CA . PRO A 1 223 ? 29.911 -1.158 -15.834 1.00 97.38 223 PRO A CA 1
ATOM 1674 C C . PRO A 1 223 ? 28.650 -0.455 -15.311 1.00 97.38 223 PRO A C 1
ATOM 1676 O O . PRO A 1 223 ? 27.708 -0.229 -16.075 1.00 97.38 223 PRO A O 1
ATOM 1679 N N . VAL A 1 224 ? 28.672 -0.063 -14.038 1.00 97.69 224 VAL A N 1
ATOM 1680 C CA . VAL A 1 224 ? 27.637 0.717 -13.335 1.00 97.69 224 VAL A CA 1
ATOM 1681 C C . VAL A 1 224 ? 28.270 2.023 -12.851 1.00 97.69 224 VAL A C 1
ATOM 1683 O O . VAL A 1 224 ? 29.465 2.056 -12.552 1.00 97.69 224 VAL A O 1
ATOM 1686 N N . GLU A 1 225 ? 27.493 3.099 -12.816 1.00 97.44 225 GLU A N 1
ATOM 1687 C CA . GLU A 1 225 ? 27.910 4.408 -12.312 1.00 97.44 225 GLU A CA 1
ATOM 1688 C C . GLU A 1 225 ? 26.900 4.951 -11.299 1.00 97.44 225 GLU A C 1
ATOM 1690 O O . GLU A 1 225 ? 25.705 4.668 -11.386 1.00 97.44 225 GLU A O 1
ATOM 1695 N N . GLU A 1 226 ? 27.392 5.754 -10.360 1.00 98.00 226 GLU A N 1
ATOM 1696 C CA . GLU A 1 226 ? 26.548 6.591 -9.510 1.00 98.00 226 GLU A CA 1
ATOM 1697 C C . GLU A 1 226 ? 26.086 7.824 -10.293 1.00 98.00 226 GLU A C 1
ATOM 1699 O O . GLU A 1 226 ? 26.850 8.418 -11.064 1.00 98.00 226 GLU A O 1
ATOM 1704 N N . TYR A 1 227 ? 24.850 8.247 -10.058 1.00 96.69 227 TYR A N 1
ATOM 1705 C CA . TYR A 1 227 ? 24.316 9.504 -10.568 1.00 96.69 227 TYR A CA 1
ATOM 1706 C C . TYR A 1 227 ? 23.353 10.122 -9.552 1.00 96.69 227 TYR A C 1
ATOM 1708 O O . TYR A 1 227 ? 22.793 9.430 -8.706 1.00 96.69 227 TYR A O 1
ATOM 1716 N N . HIS A 1 228 ? 23.164 11.438 -9.625 1.00 95.81 228 HIS A N 1
ATOM 1717 C CA . HIS A 1 228 ? 22.121 12.099 -8.849 1.00 95.81 228 HIS A CA 1
ATOM 1718 C C . HIS A 1 228 ? 20.796 11.996 -9.607 1.00 95.81 228 HIS A C 1
ATOM 1720 O O . HIS A 1 228 ? 20.683 12.522 -10.715 1.00 95.81 228 HIS A O 1
ATOM 1726 N N . SER A 1 229 ? 19.815 11.305 -9.028 1.00 91.88 229 SER A N 1
ATOM 1727 C CA . SER A 1 229 ? 18.470 11.209 -9.583 1.00 91.88 229 SER A CA 1
ATOM 1728 C C . SER A 1 229 ? 17.647 12.404 -9.133 1.00 91.88 229 SER A C 1
ATOM 1730 O O . SER A 1 229 ? 17.305 12.526 -7.959 1.00 91.88 229 SER A O 1
ATOM 1732 N N . GLU A 1 230 ? 17.278 13.270 -10.072 1.00 88.50 230 GLU A N 1
ATOM 1733 C CA . GLU A 1 230 ? 16.390 14.407 -9.794 1.00 88.50 230 GLU A CA 1
ATOM 1734 C C . GLU A 1 230 ? 14.980 13.949 -9.376 1.00 88.50 230 GLU A C 1
ATOM 1736 O O . GLU A 1 230 ? 14.298 14.654 -8.637 1.00 88.50 230 GLU A O 1
ATOM 1741 N N . LEU A 1 231 ? 14.545 12.761 -9.822 1.00 85.12 231 LEU A N 1
ATOM 1742 C CA . LEU A 1 231 ? 13.248 12.184 -9.449 1.00 85.12 231 LEU A CA 1
ATOM 1743 C C . LEU A 1 231 ? 13.223 11.728 -7.987 1.00 85.12 231 LEU A C 1
ATOM 1745 O O . LEU A 1 231 ? 12.226 11.941 -7.304 1.00 85.12 231 LEU A O 1
ATOM 1749 N N . ALA A 1 232 ? 14.313 11.119 -7.517 1.00 85.38 232 ALA A N 1
ATOM 1750 C CA . ALA A 1 232 ? 14.427 10.640 -6.141 1.00 85.38 232 ALA A CA 1
ATOM 1751 C C . ALA A 1 232 ? 14.981 11.703 -5.176 1.00 85.38 232 ALA A C 1
ATOM 1753 O O . ALA A 1 232 ? 14.792 11.610 -3.967 1.00 85.38 232 ALA A O 1
ATOM 1754 N N . GLY A 1 233 ? 15.681 12.718 -5.694 1.00 89.12 233 GLY A N 1
ATOM 1755 C CA . GLY A 1 233 ? 16.391 13.711 -4.888 1.00 89.12 233 GLY A CA 1
ATOM 1756 C C . GLY A 1 233 ? 17.630 13.158 -4.174 1.00 89.12 233 GLY A C 1
ATOM 1757 O O . GLY A 1 233 ? 18.093 13.752 -3.200 1.00 89.12 233 GLY A O 1
ATOM 1758 N N . GLU A 1 234 ? 18.187 12.039 -4.641 1.00 92.75 234 GLU A N 1
ATOM 1759 C CA . GLU A 1 234 ? 19.315 11.343 -4.013 1.00 92.75 234 GLU A CA 1
ATOM 1760 C C . GLU A 1 234 ? 20.248 10.686 -5.040 1.00 92.75 234 GLU A C 1
ATOM 1762 O O . GLU A 1 234 ? 20.019 10.743 -6.249 1.00 92.75 234 GLU A O 1
ATOM 1767 N N . THR A 1 235 ? 21.355 10.116 -4.564 1.00 96.31 235 THR A N 1
ATOM 1768 C CA . THR A 1 235 ? 22.304 9.393 -5.418 1.00 96.31 235 THR A CA 1
ATOM 1769 C C . THR A 1 235 ? 21.858 7.946 -5.579 1.00 96.31 235 THR A C 1
ATOM 1771 O O . THR A 1 235 ? 21.713 7.248 -4.582 1.00 96.31 235 THR A O 1
ATOM 1774 N N . LEU A 1 236 ? 21.702 7.504 -6.826 1.00 96.62 236 LEU A N 1
ATOM 1775 C CA . LEU A 1 236 ? 21.333 6.139 -7.203 1.00 96.62 236 LEU A CA 1
ATOM 1776 C C . LEU A 1 236 ? 22.367 5.544 -8.162 1.00 96.62 236 LEU A C 1
ATOM 1778 O O . LEU A 1 236 ? 23.259 6.239 -8.663 1.00 96.62 236 LEU A O 1
ATOM 1782 N N . LEU A 1 237 ? 22.234 4.251 -8.439 1.00 97.56 237 LEU A N 1
ATOM 1783 C CA . LEU A 1 237 ? 23.017 3.544 -9.442 1.00 97.56 237 LEU A CA 1
ATOM 1784 C C . LEU A 1 237 ? 22.295 3.508 -10.791 1.00 97.56 237 LEU A C 1
ATOM 1786 O O . LEU A 1 237 ? 21.069 3.480 -10.875 1.00 97.56 237 LEU A O 1
ATOM 1790 N N . ARG A 1 238 ? 23.073 3.476 -11.876 1.00 97.12 238 ARG A N 1
ATOM 1791 C CA . ARG A 1 238 ? 22.575 3.168 -13.223 1.00 97.12 238 ARG A CA 1
ATOM 1792 C C . ARG A 1 238 ? 23.629 2.464 -14.081 1.00 97.12 238 ARG A C 1
ATOM 1794 O O . ARG A 1 238 ? 24.828 2.663 -13.870 1.00 97.12 238 ARG A O 1
ATOM 1801 N N . PRO A 1 239 ? 23.231 1.688 -15.103 1.00 97.44 239 PRO A N 1
ATOM 1802 C CA . PRO A 1 239 ? 24.156 1.182 -16.115 1.00 97.44 239 PRO A CA 1
ATOM 1803 C C . PRO A 1 239 ? 24.999 2.290 -16.755 1.00 97.44 239 PRO A C 1
ATOM 1805 O O . PRO A 1 239 ? 24.483 3.328 -17.165 1.00 97.44 239 PRO A O 1
ATOM 1808 N N . ALA A 1 240 ? 26.308 2.084 -16.897 1.00 96.94 240 ALA A N 1
ATOM 1809 C CA . ALA A 1 240 ? 27.203 3.084 -17.478 1.00 96.94 240 ALA A CA 1
ATOM 1810 C C . ALA A 1 240 ? 27.256 3.039 -19.024 1.00 96.94 240 ALA A C 1
ATOM 1812 O O . ALA A 1 240 ? 27.504 4.070 -19.650 1.00 96.94 240 ALA A O 1
ATOM 1813 N N . SER A 1 241 ? 26.983 1.892 -19.656 1.00 96.50 241 SER A N 1
ATOM 1814 C CA . SER A 1 241 ? 27.081 1.691 -21.113 1.00 96.50 241 SER A CA 1
ATOM 1815 C C . SER A 1 241 ? 25.712 1.493 -21.773 1.00 96.50 241 SER A C 1
ATOM 1817 O O . SER A 1 241 ? 24.845 0.846 -21.204 1.00 96.50 241 SER A O 1
ATOM 1819 N N . THR A 1 242 ? 25.534 1.984 -23.001 1.00 95.75 242 THR A N 1
ATOM 1820 C CA . THR A 1 242 ? 24.373 1.680 -23.868 1.00 95.75 242 THR A CA 1
ATOM 1821 C C . THR A 1 242 ? 24.668 0.563 -24.877 1.00 95.75 242 THR A C 1
ATOM 1823 O O . THR A 1 242 ? 23.779 0.091 -25.576 1.00 95.75 242 THR A O 1
ATOM 1826 N N . GLU A 1 243 ? 25.922 0.112 -24.965 1.00 95.19 243 GLU A N 1
ATOM 1827 C CA . GLU A 1 243 ? 26.359 -0.877 -25.963 1.00 95.19 243 GLU A CA 1
ATOM 1828 C C . GLU A 1 243 ? 26.209 -2.327 -25.472 1.00 95.19 243 GLU A C 1
ATOM 1830 O O . GLU A 1 243 ? 26.163 -3.269 -26.268 1.00 95.19 243 GLU A O 1
ATOM 1835 N N . VAL A 1 244 ? 26.136 -2.511 -24.152 1.00 95.44 244 VAL A N 1
ATOM 1836 C CA . VAL A 1 244 ? 26.089 -3.813 -23.477 1.00 95.44 244 VAL A CA 1
ATOM 1837 C C . VAL A 1 244 ? 24.645 -4.181 -23.166 1.00 95.44 244 VAL A C 1
ATOM 1839 O O . VAL A 1 244 ? 23.896 -3.333 -22.697 1.00 95.44 244 VAL A O 1
ATOM 1842 N N . LEU A 1 245 ? 24.277 -5.444 -23.403 1.00 95.25 245 LEU A N 1
ATOM 1843 C CA . LEU A 1 245 ? 23.028 -6.013 -22.900 1.00 95.25 245 LEU A CA 1
ATOM 1844 C C . LEU A 1 245 ? 23.223 -6.400 -21.429 1.00 95.25 245 LEU A C 1
ATOM 1846 O O . LEU A 1 245 ? 23.994 -7.318 -21.149 1.00 95.25 245 LEU A O 1
ATOM 1850 N N . TYR A 1 246 ? 22.566 -5.690 -20.514 1.00 96.50 246 TYR A N 1
ATOM 1851 C CA . TYR A 1 246 ? 22.631 -5.986 -19.082 1.00 96.50 246 TYR A CA 1
ATOM 1852 C C . TYR A 1 246 ? 21.596 -7.041 -18.685 1.00 96.50 246 TYR A C 1
ATOM 1854 O O . TYR A 1 246 ? 20.477 -7.047 -19.204 1.00 96.50 246 TYR A O 1
ATOM 1862 N N . SER A 1 247 ? 21.984 -7.890 -17.734 1.00 94.19 247 SER A N 1
ATOM 1863 C CA . SER A 1 247 ? 21.122 -8.864 -17.057 1.00 94.19 247 SER A CA 1
ATOM 1864 C C . SER A 1 247 ? 21.046 -8.547 -15.560 1.00 94.19 247 SER A C 1
ATOM 1866 O O . SER A 1 247 ? 21.481 -7.478 -15.134 1.00 94.19 247 SER A O 1
ATOM 1868 N N . TRP A 1 248 ? 20.472 -9.447 -14.768 1.00 95.31 248 TRP A N 1
ATOM 1869 C CA . TRP A 1 248 ? 20.266 -9.274 -13.337 1.00 95.31 248 TRP A CA 1
ATOM 1870 C C . TRP A 1 248 ? 20.698 -10.517 -12.561 1.00 95.31 248 TRP A C 1
ATOM 1872 O O . TRP A 1 248 ? 20.261 -11.621 -12.891 1.00 95.31 248 TRP A O 1
ATOM 1882 N N . LEU A 1 249 ? 21.521 -10.308 -11.534 1.00 95.38 249 LEU A N 1
ATOM 1883 C CA . LEU A 1 249 ? 21.780 -11.269 -10.468 1.00 95.38 249 LEU A CA 1
ATOM 1884 C C . LEU A 1 249 ? 20.668 -11.131 -9.439 1.00 95.38 249 LEU A C 1
ATOM 1886 O O . LEU A 1 249 ? 20.426 -10.033 -8.949 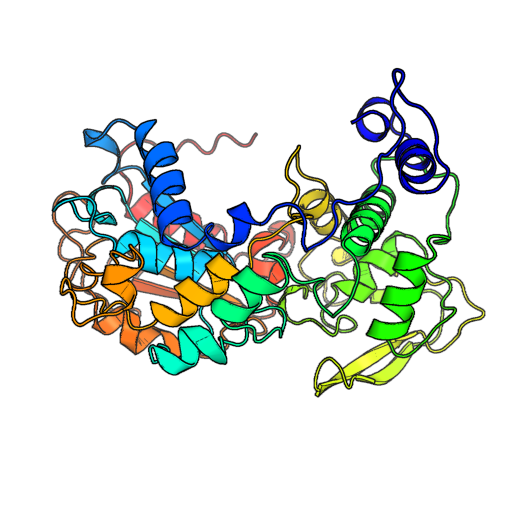1.00 95.38 249 LEU A O 1
ATOM 1890 N N . ASP A 1 250 ? 19.996 -12.230 -9.137 1.00 94.19 250 ASP A N 1
ATOM 1891 C CA . ASP A 1 250 ? 18.872 -12.235 -8.207 1.00 94.19 250 ASP A CA 1
ATOM 1892 C C . ASP A 1 250 ? 19.309 -12.097 -6.741 1.00 94.19 250 ASP A C 1
ATOM 1894 O O . ASP A 1 250 ? 20.495 -12.212 -6.416 1.00 94.19 250 ASP A O 1
ATOM 1898 N N . TYR A 1 251 ? 18.340 -11.876 -5.855 1.00 93.75 251 TYR A N 1
ATOM 1899 C CA . TYR A 1 251 ? 18.548 -11.627 -4.427 1.00 93.75 251 TYR A CA 1
ATOM 1900 C C . TYR A 1 251 ? 19.413 -12.681 -3.718 1.00 93.75 251 TYR A C 1
ATOM 1902 O O . TYR A 1 251 ? 20.167 -12.345 -2.809 1.00 93.75 251 TYR A O 1
ATOM 1910 N N . ASP A 1 252 ? 19.335 -13.954 -4.115 1.00 92.75 252 ASP A N 1
ATOM 1911 C CA . ASP A 1 252 ? 20.094 -15.063 -3.525 1.00 92.75 252 ASP A CA 1
ATOM 1912 C C . ASP A 1 252 ? 21.487 -15.252 -4.157 1.00 92.75 252 ASP A C 1
ATOM 1914 O O . ASP A 1 252 ? 22.289 -16.069 -3.692 1.00 92.75 252 ASP A O 1
ATOM 1918 N N . GLN A 1 253 ? 21.791 -14.483 -5.205 1.00 94.06 253 GLN A N 1
ATOM 1919 C CA . GLN A 1 253 ? 23.050 -14.511 -5.952 1.00 94.06 253 GLN A CA 1
ATOM 1920 C C . GLN A 1 253 ? 23.997 -13.370 -5.558 1.00 94.06 253 GLN A C 1
ATOM 1922 O O . GLN A 1 253 ? 25.152 -13.354 -5.996 1.00 94.06 253 GLN A O 1
ATOM 1927 N N . THR A 1 254 ? 23.533 -12.428 -4.737 1.00 92.25 254 THR A N 1
ATOM 1928 C CA . THR A 1 254 ? 24.340 -11.343 -4.172 1.00 92.25 254 THR A CA 1
ATOM 1929 C C . THR A 1 254 ? 25.031 -11.764 -2.867 1.00 92.25 254 THR A C 1
ATOM 1931 O O . THR A 1 254 ? 24.671 -12.751 -2.223 1.00 92.25 254 THR A O 1
ATOM 1934 N N . ASP A 1 255 ? 26.086 -11.035 -2.483 1.00 90.31 255 ASP A N 1
ATOM 1935 C CA . ASP A 1 255 ? 26.798 -11.234 -1.214 1.00 90.31 255 ASP A CA 1
ATOM 1936 C C . ASP A 1 255 ? 26.953 -9.888 -0.476 1.00 90.31 255 ASP A C 1
ATOM 1938 O O . ASP A 1 255 ? 27.737 -9.040 -0.922 1.00 90.31 255 ASP A O 1
ATOM 1942 N N . PRO A 1 256 ? 26.231 -9.668 0.642 1.00 88.94 256 PRO A N 1
ATOM 1943 C CA . PRO A 1 256 ? 25.254 -10.585 1.238 1.00 88.94 256 PRO A CA 1
ATOM 1944 C C . PRO A 1 256 ? 23.983 -10.719 0.376 1.00 88.94 256 PRO A C 1
ATOM 1946 O O . PRO A 1 256 ? 23.672 -9.780 -0.354 1.00 88.94 256 PRO A O 1
ATOM 1949 N N . PRO A 1 257 ? 23.214 -11.817 0.521 1.00 91.00 257 PRO A N 1
ATOM 1950 C CA . PRO A 1 257 ? 21.915 -11.940 -0.127 1.00 91.00 257 PRO A CA 1
ATOM 1951 C C . PRO A 1 257 ? 20.969 -10.793 0.240 1.00 91.00 257 PRO A C 1
ATOM 1953 O O . PRO A 1 257 ? 20.948 -10.316 1.392 1.00 91.00 257 PRO A O 1
ATOM 1956 N N . GLU A 1 258 ? 20.175 -10.378 -0.738 1.00 93.06 258 GLU A N 1
ATOM 1957 C CA . GLU A 1 258 ? 19.052 -9.461 -0.556 1.00 93.06 258 GLU A CA 1
ATOM 1958 C C . GLU A 1 258 ? 17.785 -10.222 -0.143 1.00 93.06 258 GLU A C 1
ATOM 1960 O O . GLU A 1 258 ? 17.881 -11.345 0.359 1.00 93.06 258 GLU A O 1
ATOM 1965 N N . LEU A 1 259 ? 16.614 -9.584 -0.205 1.00 92.00 259 LEU A N 1
ATOM 1966 C CA . LEU A 1 259 ? 15.428 -10.058 0.513 1.00 92.00 259 LEU A CA 1
ATOM 1967 C C . LEU A 1 259 ? 14.330 -10.595 -0.395 1.00 92.00 259 LEU A C 1
ATOM 1969 O O . LEU A 1 259 ? 13.658 -11.542 0.005 1.00 92.00 259 LEU A O 1
ATOM 1973 N N . SER A 1 260 ? 14.147 -10.023 -1.580 1.00 93.31 260 SER A N 1
ATOM 1974 C CA . SER A 1 260 ? 12.963 -10.249 -2.410 1.00 93.31 260 SER A CA 1
ATOM 1975 C C . SER A 1 260 ? 13.364 -10.759 -3.787 1.00 93.31 260 SER A C 1
ATOM 1977 O O . SER A 1 260 ? 14.256 -10.195 -4.408 1.00 93.31 260 SER A O 1
ATOM 1979 N N . SER A 1 261 ? 12.706 -11.798 -4.302 1.00 92.06 261 SER A N 1
ATOM 1980 C CA . SER A 1 261 ? 13.035 -12.298 -5.642 1.00 92.06 261 SER A CA 1
ATOM 1981 C C . SER A 1 261 ? 12.390 -11.466 -6.743 1.00 92.06 261 SER A C 1
ATOM 1983 O O . SER A 1 261 ? 11.296 -10.906 -6.591 1.00 92.06 261 SER A O 1
ATOM 1985 N N . VAL A 1 262 ? 13.049 -11.430 -7.900 1.00 92.44 262 VAL A N 1
ATOM 1986 C CA . VAL A 1 262 ? 12.461 -10.817 -9.097 1.00 92.44 262 VAL A CA 1
ATOM 1987 C C . VAL A 1 262 ? 11.219 -11.587 -9.562 1.00 92.44 262 VAL A C 1
ATOM 1989 O O . VAL A 1 262 ? 10.282 -10.977 -10.078 1.00 92.44 262 VAL A O 1
ATOM 1992 N N . GLU A 1 263 ? 11.173 -12.909 -9.373 1.00 89.69 263 GLU A N 1
ATOM 1993 C CA . GLU A 1 263 ? 10.001 -13.733 -9.680 1.00 89.69 263 GLU A CA 1
ATOM 1994 C C . GLU A 1 263 ? 8.789 -13.344 -8.839 1.00 89.69 263 GLU A C 1
ATOM 1996 O O . GLU A 1 263 ? 7.723 -13.150 -9.409 1.00 89.69 263 GLU A O 1
ATOM 2001 N N . GLU A 1 264 ? 8.932 -13.197 -7.522 1.00 87.94 264 GLU A N 1
ATOM 2002 C CA . GLU A 1 264 ? 7.823 -12.826 -6.633 1.00 87.94 264 GLU A CA 1
ATOM 2003 C C . GLU A 1 264 ? 7.337 -11.404 -6.935 1.00 87.94 264 GLU A C 1
ATOM 2005 O O . GLU A 1 264 ? 6.133 -11.163 -7.007 1.00 87.94 264 GLU A O 1
ATOM 2010 N N . MET A 1 265 ? 8.252 -10.470 -7.231 1.00 90.56 265 MET A N 1
ATOM 2011 C CA . MET A 1 265 ? 7.886 -9.138 -7.730 1.00 90.56 265 MET A CA 1
ATOM 2012 C C . MET A 1 265 ? 7.081 -9.227 -9.038 1.00 90.56 265 MET A C 1
ATOM 2014 O O . MET A 1 265 ? 6.051 -8.568 -9.198 1.00 90.56 265 MET A O 1
ATOM 2018 N N . ALA A 1 266 ? 7.525 -10.058 -9.984 1.00 89.44 266 ALA A N 1
ATOM 2019 C CA . ALA A 1 266 ? 6.806 -10.272 -11.231 1.00 89.44 266 ALA A CA 1
ATOM 2020 C C . ALA A 1 266 ? 5.434 -10.926 -10.994 1.00 89.44 266 ALA A C 1
ATOM 2022 O O . ALA A 1 266 ? 4.448 -10.524 -11.608 1.00 89.44 266 ALA A O 1
ATOM 2023 N N . GLU A 1 267 ? 5.341 -11.910 -10.100 1.00 85.19 267 GLU A N 1
ATOM 2024 C CA . GLU A 1 267 ? 4.083 -12.563 -9.742 1.00 85.19 267 GLU A CA 1
ATOM 2025 C C . GLU A 1 267 ? 3.116 -11.599 -9.057 1.00 85.19 267 GLU A C 1
ATOM 2027 O O . GLU A 1 267 ? 1.938 -11.601 -9.408 1.00 85.19 267 GLU A O 1
ATOM 2032 N N . LEU A 1 268 ? 3.595 -10.721 -8.174 1.00 84.56 268 LEU A N 1
ATOM 2033 C CA . LEU A 1 268 ? 2.790 -9.675 -7.545 1.00 84.56 268 LEU A CA 1
ATOM 2034 C C . LEU A 1 268 ? 2.118 -8.785 -8.602 1.00 84.56 268 LEU A C 1
ATOM 2036 O O . LEU A 1 268 ? 0.898 -8.598 -8.570 1.00 84.56 268 LEU A O 1
ATOM 2040 N N . ILE A 1 269 ? 2.890 -8.316 -9.587 1.00 83.44 269 ILE A N 1
ATOM 2041 C CA . ILE A 1 269 ? 2.386 -7.516 -10.715 1.00 83.44 269 ILE A CA 1
ATOM 2042 C C . ILE A 1 269 ? 1.348 -8.306 -11.529 1.00 83.44 269 ILE A C 1
ATOM 2044 O O . ILE A 1 269 ? 0.298 -7.772 -11.876 1.00 83.44 269 ILE A O 1
ATOM 2048 N N . LEU A 1 270 ? 1.596 -9.596 -11.781 1.00 79.56 270 LEU A N 1
ATOM 2049 C CA . LEU A 1 270 ? 0.761 -10.450 -12.636 1.00 79.56 270 LEU A CA 1
ATOM 2050 C C . LEU A 1 270 ? -0.439 -11.110 -11.930 1.00 79.56 270 LEU A C 1
ATOM 2052 O O . LEU A 1 270 ? -1.252 -11.758 -12.599 1.00 79.56 270 LEU A O 1
ATOM 2056 N N . SER A 1 271 ? -0.531 -11.043 -10.599 1.00 67.75 271 SER A N 1
ATOM 2057 C CA . SER A 1 271 ? -1.438 -11.882 -9.806 1.00 67.75 271 SER A CA 1
ATOM 2058 C C . SER A 1 271 ? -2.926 -11.517 -9.974 1.00 67.75 271 SER A C 1
ATOM 2060 O O . SER A 1 271 ? -3.512 -10.754 -9.218 1.00 67.75 271 SER A O 1
ATOM 2062 N N . GLY A 1 272 ? -3.589 -12.149 -10.949 1.00 56.19 272 GLY A N 1
ATOM 2063 C CA . GLY A 1 272 ? -5.054 -12.215 -11.067 1.00 56.19 272 GLY A CA 1
ATOM 2064 C C . GLY A 1 272 ? -5.687 -11.230 -12.064 1.00 56.19 272 GLY A C 1
ATOM 2065 O O . GLY A 1 272 ? -4.986 -10.487 -12.743 1.00 56.19 272 GLY A O 1
ATOM 2066 N N . PRO A 1 273 ? -7.032 -11.215 -12.194 1.00 56.22 273 PRO A N 1
ATOM 2067 C CA . PRO A 1 273 ? -7.731 -10.276 -13.083 1.00 56.22 273 PRO A CA 1
ATOM 2068 C C . PRO A 1 273 ? -7.577 -8.801 -12.653 1.00 56.22 273 PRO A C 1
ATOM 2070 O O . PRO A 1 273 ? -7.988 -7.909 -13.391 1.00 56.22 273 PRO A O 1
ATOM 2073 N N . THR A 1 274 ? -7.000 -8.574 -11.470 1.00 54.62 274 THR A N 1
ATOM 2074 C CA . THR A 1 274 ? -6.648 -7.299 -10.838 1.00 54.62 274 THR A CA 1
ATOM 2075 C C . THR A 1 274 ? -5.271 -7.484 -10.182 1.00 54.62 274 THR A C 1
ATOM 2077 O O . THR A 1 274 ? -5.196 -7.736 -8.980 1.00 54.62 274 THR A O 1
ATOM 2080 N N . GLY A 1 275 ? -4.197 -7.492 -10.978 1.00 60.97 275 GLY A N 1
ATOM 2081 C CA . GLY A 1 275 ? -2.826 -7.551 -10.451 1.00 60.97 275 GLY A CA 1
ATOM 2082 C C . GLY A 1 275 ? -2.499 -6.352 -9.551 1.00 60.97 275 GLY A C 1
ATOM 2083 O O . GLY A 1 275 ? -3.311 -5.436 -9.418 1.00 60.97 275 GLY A O 1
ATOM 2084 N N . ALA A 1 276 ? -1.302 -6.318 -8.953 1.00 62.09 276 ALA A N 1
ATOM 2085 C CA . ALA A 1 276 ? -0.892 -5.200 -8.088 1.00 62.09 276 ALA A CA 1
ATOM 2086 C C . ALA A 1 276 ? -0.870 -3.834 -8.805 1.00 62.09 276 ALA A C 1
ATOM 2088 O O . ALA A 1 276 ? -0.882 -2.790 -8.154 1.00 62.09 276 ALA A O 1
ATOM 2089 N N . MET A 1 277 ? -0.863 -3.847 -10.140 1.00 67.38 277 MET A N 1
ATOM 2090 C CA . MET A 1 277 ? -0.847 -2.658 -10.982 1.00 67.38 277 MET A CA 1
ATOM 2091 C C . MET A 1 277 ? -2.253 -2.374 -11.513 1.00 67.38 277 MET A C 1
ATOM 2093 O O . MET A 1 277 ? -2.671 -2.875 -12.558 1.00 67.38 277 MET A O 1
ATOM 2097 N N . GLU A 1 278 ? -3.009 -1.561 -10.779 1.00 70.31 278 GLU A N 1
ATOM 2098 C CA . GLU A 1 278 ? -4.318 -1.095 -11.229 1.00 70.31 278 GLU A CA 1
ATOM 2099 C C . GLU A 1 278 ? -4.152 -0.052 -12.344 1.00 70.31 278 GLU A C 1
ATOM 2101 O O . GLU A 1 278 ? -3.603 1.026 -12.132 1.00 70.31 278 GLU A O 1
ATOM 2106 N N . TRP A 1 279 ? -4.661 -0.346 -13.547 1.00 72.06 279 TRP A N 1
ATOM 2107 C CA . TRP A 1 279 ? -4.527 0.569 -14.691 1.00 72.06 279 TRP A CA 1
ATOM 2108 C C . TRP A 1 279 ? -5.304 1.882 -14.517 1.00 72.06 279 TRP A C 1
ATOM 2110 O O . TRP A 1 279 ? -5.011 2.866 -15.196 1.00 72.06 279 TRP A O 1
ATOM 2120 N N . TYR A 1 280 ? -6.309 1.879 -13.638 1.00 73.25 280 TYR A N 1
ATOM 2121 C CA . TYR A 1 280 ? -7.172 3.018 -13.349 1.00 73.25 280 TYR A CA 1
ATOM 2122 C C . TYR A 1 280 ? -7.380 3.139 -11.838 1.00 73.25 280 TYR A C 1
ATOM 2124 O O . TYR A 1 280 ? -8.404 2.705 -11.316 1.00 73.25 280 TYR A O 1
ATOM 2132 N N . SER A 1 281 ? -6.414 3.723 -11.131 1.00 74.44 281 SER A N 1
ATOM 2133 C CA . SER A 1 281 ? -6.552 3.940 -9.691 1.00 74.44 281 SER A CA 1
ATOM 2134 C C . SER A 1 281 ? -7.187 5.305 -9.390 1.00 74.44 281 SER A C 1
ATOM 2136 O O . SER A 1 281 ? -6.762 6.321 -9.952 1.00 74.44 281 SER A O 1
ATOM 2138 N N . PRO A 1 282 ? -8.230 5.387 -8.541 1.00 76.88 282 PRO A N 1
ATOM 2139 C CA . PRO A 1 282 ? -8.891 6.652 -8.254 1.00 76.88 282 PRO A CA 1
ATOM 2140 C C . PRO A 1 282 ? -8.052 7.510 -7.298 1.00 76.88 282 PRO A C 1
ATOM 2142 O O . PRO A 1 282 ? -7.930 7.229 -6.104 1.00 76.88 282 PRO A O 1
ATOM 2145 N N . VAL A 1 283 ? -7.560 8.652 -7.783 1.00 80.88 283 VAL A N 1
ATOM 2146 C CA . VAL A 1 283 ? -6.773 9.604 -6.968 1.00 80.88 283 VAL A CA 1
ATOM 2147 C C . VAL A 1 283 ? -7.599 10.181 -5.810 1.00 80.88 283 VAL A C 1
ATOM 2149 O O . VAL A 1 283 ? -7.055 10.578 -4.774 1.00 80.88 283 VAL A O 1
ATOM 2152 N N . ARG A 1 284 ? -8.933 10.164 -5.944 1.00 88.44 284 ARG A N 1
ATOM 2153 C CA . ARG A 1 284 ? -9.869 10.586 -4.898 1.00 88.44 284 ARG A CA 1
ATOM 2154 C C . ARG A 1 284 ? -9.661 9.835 -3.580 1.00 88.44 284 ARG A C 1
ATOM 2156 O O . ARG A 1 284 ? -9.774 10.461 -2.526 1.00 88.44 284 ARG A O 1
ATOM 2163 N N . LEU A 1 285 ? -9.337 8.540 -3.618 1.00 89.06 285 LEU A N 1
ATOM 2164 C CA . LEU A 1 285 ? -9.095 7.755 -2.406 1.00 89.06 285 LEU A CA 1
ATOM 2165 C C . LEU A 1 285 ? -7.948 8.352 -1.585 1.00 89.06 285 LEU A C 1
ATOM 2167 O O . LEU A 1 285 ? -8.104 8.597 -0.392 1.00 89.06 285 LEU A O 1
ATOM 2171 N N . ASN A 1 286 ? -6.821 8.660 -2.228 1.00 86.31 286 ASN A N 1
ATOM 2172 C CA . ASN A 1 286 ? -5.667 9.247 -1.550 1.00 86.31 286 ASN A CA 1
ATOM 2173 C C . ASN A 1 286 ? -6.001 10.617 -0.936 1.00 86.31 286 ASN A C 1
ATOM 2175 O O . ASN A 1 286 ? -5.685 10.883 0.225 1.00 86.31 286 ASN A O 1
ATOM 2179 N N . LEU A 1 287 ? -6.717 11.454 -1.692 1.00 88.81 287 LEU A N 1
ATOM 2180 C CA . LEU A 1 287 ? -7.154 12.769 -1.236 1.00 88.81 287 LEU A CA 1
ATOM 2181 C C . LEU A 1 287 ? -8.025 12.687 0.032 1.00 88.81 287 LEU A C 1
ATOM 2183 O O . LEU A 1 287 ? -7.787 13.420 0.997 1.00 88.81 287 LEU A O 1
ATOM 2187 N N . ASP A 1 288 ? -9.005 11.782 0.053 1.00 93.06 288 ASP A N 1
ATOM 2188 C CA . ASP A 1 288 ? -9.864 11.560 1.221 1.00 93.06 288 ASP A CA 1
ATOM 2189 C C . ASP A 1 288 ? -9.075 10.995 2.410 1.00 93.06 288 ASP A C 1
ATOM 2191 O O . ASP A 1 288 ? -9.284 11.423 3.550 1.00 93.06 288 ASP A O 1
ATOM 2195 N N . VAL A 1 289 ? -8.124 10.090 2.152 1.00 91.00 289 VAL A N 1
ATOM 2196 C CA . VAL A 1 289 ? -7.229 9.558 3.186 1.00 91.00 289 VAL A CA 1
ATOM 2197 C C . VAL A 1 289 ? -6.426 10.687 3.833 1.00 91.00 289 VAL A C 1
ATOM 2199 O O . VAL A 1 289 ? -6.351 10.757 5.056 1.00 91.00 289 VAL A O 1
ATOM 2202 N N . CYS A 1 290 ? -5.883 11.626 3.058 1.00 89.00 290 CYS A N 1
ATOM 2203 C CA . CYS A 1 290 ? -5.208 12.798 3.618 1.00 89.00 290 CYS A CA 1
ATOM 2204 C C . CYS A 1 290 ? -6.148 13.698 4.430 1.00 89.00 290 CYS A C 1
ATOM 2206 O O . CYS A 1 290 ? -5.776 14.185 5.499 1.00 89.00 290 CYS A O 1
ATOM 2208 N N . ALA A 1 291 ? -7.375 13.921 3.951 1.00 92.12 291 ALA A N 1
ATOM 2209 C CA . ALA A 1 291 ? -8.375 14.715 4.667 1.00 92.12 291 ALA A CA 1
ATOM 2210 C C . ALA A 1 291 ? -8.736 14.102 6.036 1.00 92.12 291 ALA A C 1
ATOM 2212 O O . ALA A 1 291 ? -9.014 14.830 6.996 1.00 92.12 291 ALA A O 1
ATOM 2213 N N . CYS A 1 292 ? -8.701 12.771 6.134 1.00 92.44 292 CYS A N 1
ATOM 2214 C CA . CYS A 1 292 ? -9.046 12.009 7.332 1.00 92.44 292 CYS A CA 1
ATOM 2215 C C . CYS A 1 292 ? -7.858 11.582 8.204 1.00 92.44 292 CYS A C 1
ATOM 2217 O O . CYS A 1 292 ? -8.080 10.855 9.172 1.00 92.44 292 CYS A O 1
ATOM 2219 N N . ASP A 1 293 ? -6.629 12.035 7.933 1.00 88.62 293 ASP A N 1
ATOM 2220 C CA . ASP A 1 293 ? -5.448 11.580 8.688 1.00 88.62 293 ASP A CA 1
ATOM 2221 C C . ASP A 1 293 ? -5.544 11.853 10.201 1.00 88.62 293 ASP A C 1
ATOM 2223 O O . ASP A 1 293 ? -5.082 11.067 11.021 1.00 88.62 293 ASP A O 1
ATOM 2227 N N . GLY A 1 294 ? -6.241 12.926 10.593 1.00 88.75 294 GLY A N 1
ATOM 2228 C CA . GLY A 1 294 ? -6.460 13.277 11.997 1.00 88.75 294 GLY A CA 1
ATOM 2229 C C . GLY A 1 294 ? -7.413 12.346 12.755 1.00 88.75 294 GLY A C 1
ATOM 2230 O O . GLY A 1 294 ? -7.506 12.455 13.976 1.00 88.75 294 GLY A O 1
ATOM 2231 N N . LEU A 1 295 ? -8.123 11.444 12.061 1.00 92.56 295 LEU A N 1
ATOM 2232 C CA . LEU A 1 295 ? -9.100 10.507 12.635 1.00 92.56 295 LEU A CA 1
ATOM 2233 C C . LEU A 1 295 ? -10.179 11.185 13.511 1.00 92.56 295 LEU A C 1
ATOM 2235 O O . LEU A 1 295 ? -10.665 10.609 14.488 1.00 92.56 295 LEU A O 1
ATOM 2239 N N . ASP A 1 296 ? -10.531 12.428 13.177 1.00 93.12 296 ASP A N 1
ATOM 2240 C CA . ASP A 1 296 ? -11.299 13.346 14.024 1.00 93.12 296 ASP A CA 1
ATOM 2241 C C . ASP A 1 296 ? -12.492 13.990 13.299 1.00 93.12 296 ASP A C 1
ATOM 2243 O O . ASP A 1 296 ? -12.895 15.117 13.613 1.00 93.12 296 ASP A O 1
ATOM 2247 N N . VAL A 1 297 ? -13.068 13.298 12.310 1.00 96.12 297 VAL A N 1
ATOM 2248 C CA . VAL A 1 297 ? -14.222 13.823 11.570 1.00 96.12 297 VAL A CA 1
ATOM 2249 C C . VAL A 1 297 ? -15.366 14.089 12.547 1.00 96.12 297 VAL A C 1
ATOM 2251 O O . VAL A 1 297 ? -15.762 13.224 13.332 1.00 96.12 297 VAL A O 1
ATOM 2254 N N . ARG A 1 298 ? -15.914 15.306 12.511 1.00 95.88 298 ARG A N 1
ATOM 2255 C CA . ARG A 1 298 ? -17.023 15.694 13.388 1.00 95.88 298 ARG A CA 1
ATOM 2256 C C . ARG A 1 298 ? -18.351 15.399 12.695 1.00 95.88 298 ARG A C 1
ATOM 2258 O O . ARG A 1 298 ? -18.513 15.822 11.554 1.00 95.88 298 ARG A O 1
ATOM 2265 N N . PRO A 1 299 ? -19.328 14.756 13.364 1.00 96.25 299 PRO A N 1
ATOM 2266 C CA . PRO A 1 299 ? -20.648 14.490 12.796 1.00 96.25 299 PRO A CA 1
ATOM 2267 C C . PRO A 1 299 ? -21.508 15.762 12.767 1.00 96.25 299 PRO A C 1
ATOM 2269 O O . PRO A 1 299 ? -22.476 15.906 13.511 1.00 96.25 299 PRO A O 1
ATOM 2272 N N . SER A 1 300 ? -21.093 16.731 11.955 1.00 96.88 300 SER A N 1
ATOM 2273 C CA . SER A 1 300 ? -21.702 18.051 11.823 1.00 96.88 300 SER A CA 1
ATOM 2274 C C . SER A 1 300 ? -21.582 18.534 10.387 1.00 96.88 300 SER A C 1
ATOM 2276 O O . SER A 1 300 ? -20.537 18.369 9.760 1.00 96.88 300 SER A O 1
ATOM 2278 N N . ASP A 1 301 ? -22.610 19.229 9.905 1.00 94.75 301 ASP A N 1
ATOM 2279 C CA . ASP A 1 301 ? -22.575 19.916 8.613 1.00 94.75 301 ASP A CA 1
ATOM 2280 C C . ASP A 1 301 ? -21.552 21.063 8.574 1.00 94.75 301 ASP A C 1
ATOM 2282 O O . ASP A 1 301 ? -21.295 21.585 7.498 1.00 94.75 301 ASP A O 1
ATOM 2286 N N . ASP A 1 302 ? -20.922 21.429 9.696 1.00 96.19 302 ASP A N 1
ATOM 2287 C CA . ASP A 1 302 ? -19.782 22.359 9.732 1.00 96.19 302 ASP A CA 1
ATOM 2288 C C . ASP A 1 302 ? -18.448 21.699 9.324 1.00 96.19 302 ASP A C 1
ATOM 2290 O O . ASP A 1 302 ? -17.481 22.397 9.020 1.00 96.19 302 ASP A O 1
ATOM 2294 N N . ASP A 1 303 ? -18.357 20.366 9.327 1.00 97.25 303 ASP A N 1
ATOM 2295 C CA . ASP A 1 303 ? -17.169 19.622 8.898 1.00 97.25 303 ASP A CA 1
ATOM 2296 C C . ASP A 1 303 ? -17.350 19.157 7.448 1.00 97.25 303 ASP A C 1
ATOM 2298 O O . ASP A 1 303 ? -18.228 18.350 7.139 1.00 97.25 303 ASP A O 1
ATOM 2302 N N . TYR A 1 304 ? -16.522 19.667 6.533 1.00 96.88 304 TYR A N 1
ATOM 2303 C CA . TYR A 1 304 ? -16.627 19.325 5.112 1.00 96.88 304 TYR A CA 1
ATOM 2304 C C . TYR A 1 304 ? -16.461 17.828 4.864 1.00 96.88 304 TYR A C 1
ATOM 2306 O O . TYR A 1 304 ? -17.112 17.273 3.979 1.00 96.88 304 TYR A O 1
ATOM 2314 N N . ARG A 1 305 ? -15.656 17.151 5.691 1.00 96.69 305 ARG A N 1
ATOM 2315 C CA . ARG A 1 305 ? -15.397 15.719 5.544 1.00 96.69 305 ARG A CA 1
ATOM 2316 C C . ARG A 1 305 ? -16.667 14.918 5.797 1.00 96.69 305 ARG A C 1
ATOM 2318 O O . ARG A 1 305 ? -17.001 14.009 5.039 1.00 96.69 305 ARG A O 1
ATOM 2325 N N . TRP A 1 306 ? -17.436 15.333 6.803 1.00 97.44 306 TRP A N 1
ATOM 2326 C CA . TRP A 1 306 ? -18.751 14.771 7.087 1.00 97.44 306 TRP A CA 1
ATOM 2327 C C . TRP A 1 306 ? -19.736 14.999 5.936 1.00 97.44 306 TRP A C 1
ATOM 2329 O O . TRP A 1 306 ? -20.418 14.055 5.522 1.00 97.44 306 TRP A O 1
ATOM 2339 N N . ARG A 1 307 ? -19.775 16.210 5.361 1.00 96.56 307 ARG A N 1
ATOM 2340 C CA . ARG A 1 307 ? -20.615 16.504 4.183 1.00 96.56 307 ARG A CA 1
ATOM 2341 C C . ARG A 1 307 ? -20.249 15.636 2.974 1.00 96.56 307 ARG A C 1
ATOM 2343 O O . ARG A 1 307 ? -21.138 15.225 2.237 1.00 96.56 307 ARG A O 1
ATOM 2350 N N . MET A 1 308 ? -18.967 15.305 2.819 1.00 95.25 308 MET A N 1
ATOM 2351 C CA . MET A 1 308 ? -18.447 14.422 1.766 1.00 95.25 308 MET A CA 1
ATOM 2352 C C . MET A 1 308 ? -18.653 12.923 2.043 1.00 95.25 308 MET A C 1
ATOM 2354 O O . MET A 1 308 ? -18.203 12.091 1.264 1.00 95.25 308 MET A O 1
ATOM 2358 N N . GLY A 1 309 ? -19.335 12.548 3.129 1.00 96.75 309 GLY A N 1
ATOM 2359 C CA . GLY A 1 309 ? -19.639 11.144 3.418 1.00 96.75 309 GLY A CA 1
ATOM 2360 C C . GLY A 1 309 ? -18.566 10.410 4.222 1.00 96.75 309 GLY A C 1
ATOM 2361 O O . GLY A 1 309 ? -18.767 9.246 4.554 1.00 96.75 309 GLY A O 1
ATOM 2362 N N . MET A 1 310 ? -17.469 11.070 4.604 1.00 97.38 310 MET A N 1
ATOM 2363 C CA . MET A 1 310 ? -16.453 10.464 5.463 1.00 97.38 310 MET A CA 1
ATOM 2364 C C . MET A 1 310 ? -17.005 10.327 6.890 1.00 97.38 310 MET A C 1
ATOM 2366 O O . MET A 1 310 ? -17.541 11.287 7.453 1.00 97.38 310 MET A O 1
ATOM 2370 N N . ARG A 1 311 ? -16.941 9.121 7.471 1.00 98.12 311 ARG A N 1
ATOM 2371 C CA . ARG A 1 311 ? -17.501 8.810 8.805 1.00 98.12 311 ARG A CA 1
ATOM 2372 C C . ARG A 1 311 ? -16.436 8.362 9.805 1.00 98.12 311 ARG A C 1
ATOM 2374 O O . ARG A 1 311 ? -16.721 7.567 10.693 1.00 98.12 311 ARG A O 1
ATOM 2381 N N . VAL A 1 312 ? -15.216 8.879 9.690 1.00 97.25 312 VAL A N 1
ATOM 2382 C CA . VAL A 1 312 ? -14.090 8.578 10.593 1.00 97.25 312 VAL A CA 1
ATOM 2383 C C . VAL A 1 312 ? -14.267 9.313 11.933 1.00 97.25 312 VAL A C 1
ATOM 2385 O O . VAL A 1 312 ? -13.570 10.281 12.226 1.00 97.25 312 VAL A O 1
ATOM 2388 N N . THR A 1 313 ? -15.266 8.911 12.722 1.00 97.06 313 THR A N 1
ATOM 2389 C CA . THR A 1 313 ? -15.706 9.637 13.930 1.00 97.06 313 THR A CA 1
ATOM 2390 C C . THR A 1 313 ? -15.514 8.848 15.230 1.00 97.06 313 THR A C 1
ATOM 2392 O O . THR A 1 313 ? -15.779 9.376 16.309 1.00 97.06 313 THR A O 1
ATOM 2395 N N . ARG A 1 314 ? -15.107 7.573 15.160 1.00 97.31 314 ARG A N 1
ATOM 2396 C CA . ARG A 1 314 ? -15.097 6.623 16.293 1.00 97.31 314 ARG A CA 1
ATOM 2397 C C . ARG A 1 314 ? -13.687 6.195 16.714 1.00 97.31 314 ARG A C 1
ATOM 2399 O O . ARG A 1 314 ? -13.537 5.164 17.363 1.00 97.31 314 ARG A O 1
ATOM 2406 N N . ASN A 1 315 ? -12.652 6.976 16.391 1.00 95.56 315 ASN A N 1
ATOM 2407 C CA . ASN A 1 315 ? -11.261 6.640 16.728 1.00 95.56 315 ASN A CA 1
ATOM 2408 C C . ASN A 1 315 ? -11.037 6.447 18.240 1.00 95.56 315 ASN A C 1
ATOM 2410 O O . ASN A 1 315 ? -10.450 5.457 18.662 1.00 95.56 315 ASN A O 1
ATOM 2414 N N . ALA A 1 316 ? -11.624 7.314 19.071 1.00 95.31 316 ALA A N 1
ATOM 2415 C CA . ALA A 1 316 ? -11.564 7.193 20.533 1.00 95.31 316 ALA A CA 1
ATOM 2416 C C . ALA A 1 316 ? -12.269 5.933 21.093 1.00 95.31 316 ALA A C 1
ATOM 2418 O O . ALA A 1 316 ? -12.168 5.640 22.283 1.00 95.31 316 ALA A O 1
ATOM 2419 N N . GLU A 1 317 ? -12.993 5.189 20.254 1.00 96.81 317 GLU A N 1
ATOM 2420 C CA . GLU A 1 317 ? -13.668 3.928 20.583 1.00 96.81 317 GLU A CA 1
ATOM 2421 C C . GLU A 1 317 ? -13.076 2.727 19.822 1.00 96.81 317 GLU A C 1
ATOM 2423 O O . GLU A 1 317 ? -13.603 1.610 19.920 1.00 96.81 317 GLU A O 1
ATOM 2428 N N . MET A 1 318 ? -11.999 2.939 19.057 1.00 96.62 318 MET A N 1
ATOM 2429 C CA . MET A 1 318 ? -11.275 1.901 18.331 1.00 96.62 318 MET A CA 1
ATOM 2430 C C . MET A 1 318 ? -10.475 1.061 19.335 1.00 96.62 318 MET A C 1
ATOM 2432 O O . MET A 1 318 ? -9.367 1.380 19.753 1.00 96.62 318 MET A O 1
ATOM 2436 N N . ASP A 1 319 ? -11.088 -0.034 19.770 1.00 97.06 319 ASP A N 1
ATOM 2437 C CA . ASP A 1 319 ? -10.612 -0.889 20.859 1.00 97.06 319 ASP A CA 1
ATOM 2438 C C . ASP A 1 319 ? -10.058 -2.236 20.359 1.00 97.06 319 ASP A C 1
ATOM 2440 O O . ASP A 1 319 ? -9.900 -3.182 21.136 1.00 97.06 319 ASP A O 1
ATOM 2444 N N . ALA A 1 320 ? -9.783 -2.342 19.055 1.00 97.12 320 ALA A N 1
ATOM 2445 C CA . ALA A 1 320 ? -9.120 -3.497 18.461 1.00 97.12 320 ALA A CA 1
ATOM 2446 C C . ALA A 1 320 ? -7.595 -3.411 18.685 1.00 97.12 320 ALA A C 1
ATOM 2448 O O . ALA A 1 320 ? -7.043 -2.309 18.620 1.00 97.12 320 ALA A O 1
ATOM 2449 N N . PRO A 1 321 ? -6.905 -4.530 18.959 1.00 96.94 321 PRO A N 1
ATOM 2450 C CA . PRO A 1 321 ? -5.447 -4.626 18.940 1.00 96.94 321 PRO A CA 1
ATOM 2451 C C . PRO A 1 321 ? -4.855 -4.157 17.606 1.00 96.94 321 PRO A C 1
ATOM 2453 O O . PRO A 1 321 ? -5.466 -4.358 16.554 1.00 96.94 321 PRO A O 1
ATOM 2456 N N . VAL A 1 322 ? -3.664 -3.560 17.651 1.00 96.25 322 VAL A N 1
ATOM 2457 C CA . VAL A 1 322 ? -2.940 -3.064 16.471 1.00 96.25 322 VAL A CA 1
ATOM 2458 C C . VAL A 1 322 ? -1.541 -3.668 16.428 1.00 96.25 322 VAL A C 1
ATOM 2460 O O . VAL A 1 322 ? -0.831 -3.646 17.435 1.00 96.25 322 VAL A O 1
ATOM 2463 N N . LEU A 1 323 ? -1.138 -4.163 15.261 1.00 94.38 323 LEU A N 1
ATOM 2464 C CA . LEU A 1 323 ? 0.256 -4.414 14.907 1.00 94.38 323 LEU A CA 1
ATOM 2465 C C . LEU A 1 323 ? 0.657 -3.425 13.818 1.00 94.38 323 LEU A C 1
ATOM 2467 O O . LEU A 1 323 ? -0.007 -3.327 12.790 1.00 94.38 323 LEU A O 1
ATOM 2471 N N . PHE A 1 324 ? 1.753 -2.713 14.039 1.00 92.81 324 PHE A N 1
ATOM 2472 C CA . PHE A 1 324 ? 2.322 -1.810 13.054 1.00 92.81 324 PHE A CA 1
ATOM 2473 C C . PHE A 1 324 ? 3.725 -2.288 12.677 1.00 92.81 324 PHE A C 1
ATOM 2475 O O . PHE A 1 324 ? 4.628 -2.326 13.511 1.00 92.81 324 PHE A O 1
ATOM 2482 N N . PHE A 1 325 ? 3.901 -2.669 11.422 1.00 91.00 325 PHE A N 1
ATOM 2483 C CA . PHE A 1 325 ? 5.171 -3.071 10.840 1.00 91.00 325 PHE A CA 1
ATOM 2484 C C . PHE A 1 325 ? 5.764 -1.917 10.025 1.00 91.00 325 PHE A C 1
ATOM 2486 O O . PHE A 1 325 ? 5.041 -1.232 9.304 1.00 91.00 325 PHE A O 1
ATOM 2493 N N . PHE A 1 326 ? 7.068 -1.705 10.148 1.00 90.44 326 PHE A N 1
ATOM 2494 C CA . PHE A 1 326 ? 7.823 -0.632 9.509 1.00 90.44 326 PHE A CA 1
ATOM 2495 C C . PHE A 1 326 ? 8.991 -1.261 8.760 1.00 90.44 326 PHE A C 1
ATOM 2497 O O . PHE A 1 326 ? 9.728 -2.055 9.349 1.00 90.44 326 PHE A O 1
ATOM 2504 N N . ALA A 1 327 ? 9.198 -0.876 7.509 1.00 91.62 327 ALA A N 1
ATOM 2505 C CA . ALA A 1 327 ? 10.438 -1.179 6.814 1.00 91.62 327 ALA A CA 1
ATOM 2506 C C . ALA A 1 327 ? 11.475 -0.101 7.175 1.00 91.62 327 ALA A C 1
ATOM 2508 O O . ALA A 1 327 ? 11.163 1.089 7.164 1.00 91.62 327 ALA A O 1
ATOM 2509 N N . GLU A 1 328 ? 12.703 -0.493 7.537 1.00 90.75 328 GLU A N 1
ATOM 2510 C CA . GLU A 1 328 ? 13.752 0.454 7.960 1.00 90.75 328 GLU A CA 1
ATOM 2511 C C . GLU A 1 328 ? 14.013 1.559 6.923 1.00 90.75 328 GLU A C 1
ATOM 2513 O O . GLU A 1 328 ? 14.221 2.717 7.290 1.00 90.75 328 GLU A O 1
ATOM 2518 N N . TYR A 1 329 ? 13.938 1.203 5.640 1.00 90.12 329 TYR A N 1
ATOM 2519 C CA . TYR A 1 329 ? 14.109 2.097 4.495 1.00 90.12 329 TYR A CA 1
ATOM 2520 C C . TYR A 1 329 ? 12.792 2.337 3.734 1.00 90.12 329 TYR A C 1
ATOM 2522 O O . TYR A 1 329 ? 12.798 2.663 2.546 1.00 90.12 329 TYR A O 1
ATOM 2530 N N . GLY A 1 330 ? 11.661 2.131 4.410 1.00 87.31 330 GLY A N 1
ATOM 2531 C CA . GLY A 1 330 ? 10.315 2.266 3.863 1.00 87.31 330 GLY A CA 1
ATOM 2532 C C . GLY A 1 330 ? 9.704 3.663 3.975 1.00 87.31 330 GLY A C 1
ATOM 2533 O O . GLY A 1 330 ? 10.392 4.670 4.151 1.00 87.31 330 GLY A O 1
ATOM 2534 N N . GLU A 1 331 ? 8.371 3.726 3.906 1.00 80.62 331 GLU A N 1
ATOM 2535 C CA . GLU A 1 331 ? 7.620 4.987 4.036 1.00 80.62 331 GLU A CA 1
ATOM 2536 C C . GLU A 1 331 ? 7.693 5.574 5.455 1.00 80.62 331 GLU A C 1
ATOM 2538 O O . GLU A 1 331 ? 7.551 6.790 5.636 1.00 80.62 331 GLU A O 1
ATOM 2543 N N . ILE A 1 332 ? 7.893 4.728 6.475 1.00 73.75 332 ILE A N 1
ATOM 2544 C CA . ILE A 1 332 ? 7.934 5.161 7.870 1.00 73.75 332 ILE A CA 1
ATOM 2545 C C . ILE A 1 332 ? 9.209 4.683 8.573 1.00 73.75 332 ILE A C 1
ATOM 2547 O O . ILE A 1 332 ? 9.304 3.581 9.095 1.00 73.75 332 ILE A O 1
ATOM 2551 N N . TRP A 1 333 ? 10.160 5.596 8.701 1.00 69.00 333 TRP A N 1
ATOM 2552 C CA . TRP A 1 333 ? 11.464 5.385 9.338 1.00 69.00 333 TRP A CA 1
ATOM 2553 C C . TRP A 1 333 ? 11.550 5.718 10.842 1.00 69.00 333 TRP A C 1
ATOM 2555 O O . TRP A 1 333 ? 12.584 5.500 11.472 1.00 69.00 333 TRP A O 1
ATOM 2565 N N . ASP A 1 334 ? 10.494 6.282 11.443 1.00 76.19 334 ASP A N 1
ATOM 2566 C CA . ASP A 1 334 ? 10.500 6.714 12.847 1.00 76.19 334 ASP A CA 1
ATOM 2567 C C . ASP A 1 334 ? 9.267 6.194 13.593 1.00 76.19 334 ASP A C 1
ATOM 2569 O O . ASP A 1 334 ? 8.137 6.633 13.380 1.00 76.19 334 ASP A O 1
ATOM 2573 N N . LEU A 1 335 ? 9.507 5.292 14.547 1.00 80.38 335 LEU A N 1
ATOM 2574 C CA . LEU A 1 335 ? 8.479 4.713 15.413 1.00 80.38 335 LEU A CA 1
ATOM 2575 C C . LEU A 1 335 ? 7.717 5.762 16.236 1.00 80.38 335 LEU A C 1
ATOM 2577 O O . LEU A 1 335 ? 6.627 5.475 16.736 1.00 80.38 335 LEU A O 1
ATOM 2581 N N . SER A 1 336 ? 8.277 6.960 16.424 1.00 82.31 336 SER A N 1
ATOM 2582 C CA . SER A 1 336 ? 7.606 8.050 17.125 1.00 82.31 336 SER A CA 1
ATOM 2583 C C . SER A 1 336 ? 6.395 8.590 16.359 1.00 82.31 336 SER A C 1
ATOM 2585 O O . SER A 1 336 ? 5.454 9.084 16.988 1.00 82.31 336 SER A O 1
ATOM 2587 N N . LEU A 1 337 ? 6.368 8.410 15.033 1.00 80.06 337 LEU A N 1
ATOM 2588 C CA . LEU A 1 337 ? 5.306 8.893 14.149 1.00 80.06 337 LEU A CA 1
ATOM 2589 C C . LEU A 1 337 ? 3.944 8.276 14.483 1.00 80.06 337 LEU A C 1
ATOM 2591 O O . LEU A 1 337 ? 2.917 8.935 14.343 1.00 80.06 337 LEU A O 1
ATOM 2595 N N . VAL A 1 338 ? 3.928 7.062 15.038 1.00 86.38 338 VAL A N 1
ATOM 2596 C CA . VAL A 1 338 ? 2.684 6.378 15.424 1.00 86.38 338 VAL A CA 1
ATOM 2597 C C . VAL A 1 338 ? 2.278 6.606 16.877 1.00 86.38 338 VAL A C 1
ATOM 2599 O O . VAL A 1 338 ? 1.219 6.141 17.292 1.00 86.38 338 VAL A O 1
ATOM 2602 N N . ASN A 1 339 ? 3.067 7.341 17.671 1.00 88.44 339 ASN A N 1
ATOM 2603 C CA . ASN A 1 339 ? 2.741 7.577 19.081 1.00 88.44 339 ASN A CA 1
ATOM 2604 C C . ASN A 1 339 ? 1.419 8.338 19.238 1.00 88.44 339 ASN A C 1
ATOM 2606 O O . ASN A 1 339 ? 0.649 8.037 20.145 1.00 88.44 339 ASN A O 1
ATOM 2610 N N . ASN A 1 340 ? 1.140 9.315 18.369 1.00 88.25 340 ASN A N 1
ATOM 2611 C CA . ASN A 1 340 ? -0.117 10.065 18.425 1.00 88.25 340 ASN A CA 1
ATOM 2612 C C . ASN A 1 340 ? -1.316 9.161 18.139 1.00 88.25 340 ASN A C 1
ATOM 2614 O O . ASN A 1 340 ? -2.304 9.218 18.869 1.00 88.25 340 ASN A O 1
ATOM 2618 N N . TYR A 1 341 ? -1.196 8.291 17.132 1.00 90.19 341 TYR A N 1
ATOM 2619 C CA . TYR A 1 341 ? -2.214 7.292 16.835 1.00 90.19 341 TYR A CA 1
ATOM 2620 C C . TYR A 1 341 ? -2.410 6.349 18.025 1.00 90.19 341 TYR A C 1
ATOM 2622 O O . TYR A 1 341 ? -3.503 6.289 18.576 1.00 90.19 341 TYR A O 1
ATOM 2630 N N . MET A 1 342 ? -1.341 5.716 18.510 1.00 92.88 342 MET A N 1
ATOM 2631 C CA . MET A 1 342 ? -1.363 4.821 19.670 1.00 92.88 342 MET A CA 1
ATOM 2632 C C . MET A 1 342 ? -2.022 5.458 20.904 1.00 92.88 342 MET A C 1
ATOM 2634 O O . MET A 1 342 ? -2.897 4.851 21.516 1.00 92.88 342 MET A O 1
ATOM 2638 N N . ASN A 1 343 ? -1.647 6.696 21.241 1.00 92.25 343 ASN A N 1
ATOM 2639 C CA . ASN A 1 343 ? -2.165 7.421 22.406 1.00 92.25 343 ASN A CA 1
ATOM 2640 C C . ASN A 1 343 ? -3.628 7.865 22.252 1.00 92.25 343 ASN A C 1
ATOM 2642 O O . ASN A 1 343 ? -4.260 8.231 23.242 1.00 92.25 343 ASN A O 1
ATOM 2646 N N . SER A 1 344 ? -4.160 7.875 21.028 1.00 92.75 344 SER A N 1
ATOM 2647 C CA . SER A 1 344 ? -5.564 8.203 20.766 1.00 92.75 344 SER A CA 1
ATOM 2648 C C . SER A 1 344 ? -6.516 7.023 20.998 1.00 92.75 344 SER A C 1
ATOM 2650 O O . SER A 1 344 ? -7.727 7.230 21.093 1.00 92.75 344 SER A O 1
ATOM 2652 N N . LEU A 1 345 ? -5.981 5.801 21.108 1.00 95.88 345 LEU A N 1
ATOM 2653 C CA . LEU A 1 345 ? -6.762 4.573 21.221 1.00 95.88 345 LEU A CA 1
ATOM 2654 C C . LEU A 1 345 ? -7.042 4.206 22.690 1.00 95.88 345 LEU A C 1
ATOM 2656 O O . LEU A 1 345 ? -6.139 4.274 23.527 1.00 95.88 345 LEU A O 1
ATOM 2660 N N . PRO A 1 346 ? -8.256 3.731 23.025 1.00 97.25 346 PRO A N 1
ATOM 2661 C CA . PRO A 1 346 ? -8.535 3.122 24.324 1.00 97.25 346 PRO A CA 1
ATOM 2662 C C . PRO A 1 346 ? -7.828 1.760 24.471 1.00 97.25 346 PRO A C 1
ATOM 2664 O O . PRO A 1 346 ? -7.403 1.182 23.463 1.00 97.25 346 PRO A O 1
ATOM 2667 N N . PRO A 1 347 ? -7.754 1.187 25.689 1.00 97.75 347 PRO A N 1
ATOM 2668 C CA . PRO A 1 347 ? -7.342 -0.204 25.894 1.00 97.75 347 PRO A CA 1
ATOM 2669 C C . PRO A 1 347 ? -8.164 -1.196 25.060 1.00 97.75 347 PRO A C 1
ATOM 2671 O O . PRO A 1 347 ? -9.261 -0.880 24.589 1.00 97.75 347 PRO A O 1
ATOM 2674 N N . VAL A 1 348 ? -7.652 -2.419 24.901 1.00 97.50 348 VAL A N 1
ATOM 2675 C CA . VAL A 1 348 ? -8.340 -3.468 24.133 1.00 97.50 348 VAL A CA 1
ATOM 2676 C C . VAL A 1 348 ? -9.728 -3.741 24.713 1.00 97.50 348 VAL A C 1
ATOM 2678 O O . VAL A 1 348 ? -9.901 -3.955 25.914 1.00 97.50 348 VAL A O 1
ATOM 2681 N N . GLY A 1 349 ? -10.732 -3.743 23.842 1.00 96.00 349 GLY A N 1
ATOM 2682 C CA . GLY A 1 349 ? -12.135 -3.826 24.227 1.00 96.00 349 GLY A CA 1
ATOM 2683 C C . GLY A 1 349 ? -12.590 -5.214 24.681 1.00 96.00 349 GLY A C 1
ATOM 2684 O O . GLY A 1 349 ? -11.931 -6.217 24.399 1.00 96.00 349 GLY A O 1
ATOM 2685 N N . PRO A 1 350 ? -13.758 -5.302 25.341 1.00 94.12 350 PRO A N 1
ATOM 2686 C CA . PRO A 1 350 ? -14.346 -6.575 25.741 1.00 94.12 350 PRO A CA 1
ATOM 2687 C C . PRO A 1 350 ? -14.701 -7.452 24.530 1.00 94.12 350 PRO A C 1
ATOM 2689 O O . PRO A 1 350 ? -15.059 -6.951 23.460 1.00 94.12 350 PRO A O 1
ATOM 2692 N N . GLY A 1 351 ? -14.665 -8.773 24.737 1.00 89.50 351 GLY A N 1
ATOM 2693 C CA . GLY A 1 351 ? -14.958 -9.765 23.696 1.00 89.50 351 GLY A CA 1
ATOM 2694 C C . GLY A 1 351 ? -13.774 -10.084 22.779 1.00 89.50 351 GLY A C 1
ATOM 2695 O O . GLY A 1 351 ? -13.990 -10.574 21.678 1.00 89.50 351 GLY A O 1
ATOM 2696 N N . ARG A 1 352 ? -12.546 -9.780 23.216 1.00 92.25 352 ARG A N 1
ATOM 2697 C CA . ARG A 1 352 ? -11.290 -10.184 22.570 1.00 92.25 352 ARG A CA 1
ATOM 2698 C C . ARG A 1 352 ? -10.389 -10.903 23.581 1.00 92.25 352 ARG A C 1
ATOM 2700 O O . ARG A 1 352 ? -10.509 -10.601 24.773 1.00 92.25 352 ARG A O 1
ATOM 2707 N N . PRO A 1 353 ? -9.473 -11.786 23.142 1.00 90.25 353 PRO A N 1
ATOM 2708 C CA . PRO A 1 353 ? -8.600 -12.540 24.047 1.00 90.25 353 PRO A CA 1
ATOM 2709 C C . PRO A 1 353 ? -7.822 -11.665 25.044 1.00 90.25 353 PRO A C 1
ATOM 2711 O O . PRO A 1 353 ? -7.779 -11.978 26.232 1.00 90.25 353 PRO A O 1
ATOM 2714 N N . ASN A 1 354 ? -7.302 -10.520 24.588 1.00 86.94 354 ASN A N 1
ATOM 2715 C CA . ASN A 1 354 ? -6.483 -9.603 25.393 1.00 86.94 354 ASN A CA 1
ATOM 2716 C C . ASN A 1 354 ? -7.267 -8.391 25.929 1.00 86.94 354 ASN A C 1
ATOM 2718 O O . ASN A 1 354 ? -6.712 -7.302 26.069 1.00 86.94 354 ASN A O 1
ATOM 2722 N N . ALA A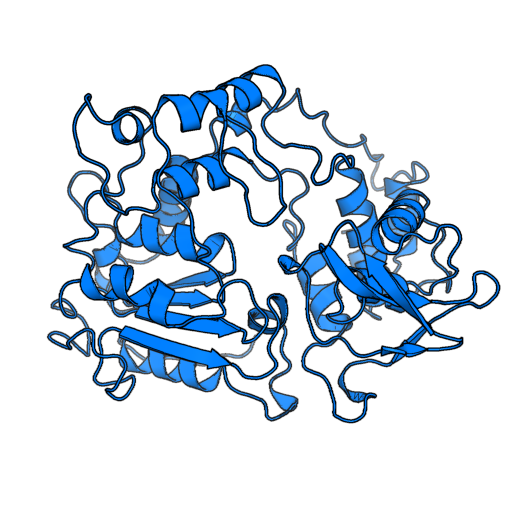 1 355 ? -8.568 -8.540 26.198 1.00 93.94 355 ALA A N 1
ATOM 2723 C CA . ALA A 1 355 ? -9.401 -7.452 26.716 1.00 93.94 355 ALA A CA 1
ATOM 2724 C C . ALA A 1 355 ? -8.793 -6.793 27.972 1.00 93.94 355 ALA A C 1
ATOM 2726 O O . ALA A 1 355 ? -8.419 -7.465 28.932 1.00 93.94 355 ALA A O 1
ATOM 2727 N N . GLY A 1 356 ? -8.734 -5.460 27.973 1.00 95.31 356 GLY A N 1
ATOM 2728 C CA . GLY A 1 356 ? -8.117 -4.645 29.019 1.00 95.31 356 GLY A CA 1
ATOM 2729 C C . GLY A 1 356 ? -6.618 -4.389 28.842 1.00 95.31 356 GLY A C 1
ATOM 2730 O O . GLY A 1 356 ? -6.058 -3.649 29.644 1.00 95.31 356 GLY A O 1
ATOM 2731 N N . ALA A 1 357 ? -5.966 -4.958 27.822 1.00 95.38 357 ALA A N 1
ATOM 2732 C CA . ALA A 1 357 ? -4.565 -4.664 27.536 1.00 95.38 357 ALA A CA 1
ATOM 2733 C C . ALA A 1 357 ? -4.369 -3.191 27.135 1.00 95.38 357 ALA A C 1
ATOM 2735 O O . ALA A 1 357 ? -5.098 -2.651 26.297 1.00 95.38 357 ALA A O 1
ATOM 2736 N N . GLU A 1 358 ? -3.363 -2.558 27.734 1.00 96.06 358 GLU A N 1
ATOM 2737 C CA . GLU A 1 358 ? -2.970 -1.174 27.462 1.00 96.06 358 GLU A CA 1
ATOM 2738 C C . GLU A 1 358 ? -2.212 -1.051 26.131 1.00 96.06 358 GLU A C 1
ATOM 2740 O O . GLU A 1 358 ? -1.693 -2.031 25.591 1.00 96.06 358 GLU A O 1
ATOM 2745 N N . ARG A 1 359 ? -2.117 0.172 25.597 1.00 95.06 359 ARG A N 1
ATOM 2746 C CA . ARG A 1 359 ? -1.360 0.490 24.372 1.00 95.06 359 ARG A CA 1
ATOM 2747 C C . ARG A 1 359 ? 0.116 0.745 24.693 1.00 95.06 359 ARG A C 1
ATOM 2749 O O . ARG A 1 359 ? 0.611 1.854 24.521 1.00 95.06 359 ARG A O 1
ATOM 2756 N N . ASP A 1 360 ? 0.798 -0.274 25.214 1.00 92.94 360 ASP A N 1
ATOM 2757 C CA . ASP A 1 360 ? 2.211 -0.185 25.597 1.00 92.94 360 ASP A CA 1
ATOM 2758 C C . ASP A 1 360 ? 3.092 -1.041 24.669 1.00 92.94 360 ASP A C 1
ATOM 2760 O O . ASP A 1 360 ? 3.106 -2.270 24.796 1.00 92.94 360 ASP A O 1
ATOM 2764 N N . PRO A 1 361 ? 3.854 -0.431 23.745 1.00 89.00 361 PRO A N 1
ATOM 2765 C CA . PRO A 1 361 ? 4.701 -1.163 22.812 1.00 89.00 361 PRO A CA 1
ATOM 2766 C C . PRO A 1 361 ? 5.945 -1.772 23.478 1.00 89.00 361 PRO A C 1
ATOM 2768 O O . PRO A 1 361 ? 6.705 -2.463 22.805 1.00 89.00 361 PRO A O 1
ATOM 2771 N N . ALA A 1 362 ? 6.196 -1.509 24.767 1.00 89.25 362 ALA A N 1
ATOM 2772 C CA . ALA A 1 362 ? 7.264 -2.159 25.527 1.00 89.25 362 ALA A CA 1
ATOM 2773 C C . ALA A 1 362 ? 6.849 -3.526 26.100 1.00 89.25 362 ALA A C 1
ATOM 2775 O O . ALA A 1 362 ? 7.709 -4.286 26.556 1.00 89.25 362 ALA A O 1
ATOM 2776 N N . LEU A 1 363 ? 5.550 -3.843 26.108 1.00 88.31 363 LEU A N 1
ATOM 2777 C CA . LEU A 1 363 ? 5.047 -5.138 26.555 1.00 88.31 363 LEU A CA 1
ATOM 2778 C C . LEU A 1 363 ? 5.134 -6.188 25.432 1.00 88.31 363 LEU A C 1
ATOM 2780 O O . LEU A 1 363 ? 5.065 -5.839 24.254 1.00 88.31 363 LEU A O 1
ATOM 2784 N N . PRO A 1 364 ? 5.246 -7.487 25.776 1.00 81.75 364 PRO A N 1
ATOM 2785 C CA . PRO A 1 364 ? 5.179 -8.566 24.794 1.00 81.75 364 PRO A CA 1
ATOM 2786 C C . PRO A 1 364 ? 3.907 -8.496 23.926 1.00 81.75 364 PRO A C 1
ATOM 2788 O O . PRO A 1 364 ? 2.858 -8.121 24.456 1.00 81.75 364 PRO A O 1
ATOM 2791 N N . PRO A 1 365 ? 3.941 -8.945 22.652 1.00 73.12 365 PRO A N 1
ATOM 2792 C CA . PRO A 1 365 ? 2.801 -8.851 21.727 1.00 73.12 365 PRO A CA 1
ATOM 2793 C C . PRO A 1 365 ? 1.480 -9.437 22.251 1.00 73.12 365 PRO A C 1
ATOM 2795 O O . PRO A 1 365 ? 0.410 -8.906 21.976 1.00 73.12 365 PRO A O 1
ATOM 2798 N N . HIS A 1 366 ? 1.546 -10.494 23.067 1.00 76.50 366 HIS A N 1
ATOM 2799 C CA . HIS A 1 366 ? 0.376 -11.135 23.683 1.00 76.50 366 HIS A CA 1
ATOM 2800 C C . HIS A 1 366 ? -0.145 -10.428 24.951 1.00 76.50 366 HIS A C 1
ATOM 2802 O O . HIS A 1 366 ? -1.109 -10.890 25.552 1.00 76.50 366 HIS A O 1
ATOM 2808 N N . LEU A 1 367 ? 0.500 -9.345 25.400 1.00 85.50 367 LEU A N 1
ATOM 2809 C CA . LEU A 1 367 ? 0.126 -8.563 26.590 1.00 85.50 367 LEU A CA 1
ATOM 2810 C C . LEU A 1 367 ? -0.165 -7.090 26.277 1.00 85.50 367 LEU A C 1
ATOM 2812 O O . LEU A 1 367 ? -0.524 -6.341 27.186 1.00 85.50 367 LEU A O 1
ATOM 2816 N N . THR A 1 368 ? -0.008 -6.667 25.022 1.00 92.88 368 THR A N 1
ATOM 2817 C CA . THR A 1 368 ? -0.229 -5.287 24.586 1.00 92.88 368 THR A CA 1
ATOM 2818 C C . THR A 1 368 ? -1.386 -5.185 23.607 1.00 92.88 368 THR A C 1
ATOM 2820 O O . THR A 1 368 ? -1.628 -6.076 22.796 1.00 92.88 368 THR A O 1
ATOM 2823 N N . GLY A 1 369 ? -2.091 -4.058 23.649 1.00 95.62 369 GLY A N 1
ATOM 2824 C CA . GLY A 1 369 ? -3.013 -3.664 22.595 1.00 95.62 369 GLY A CA 1
ATOM 2825 C C . GLY A 1 369 ? -2.320 -3.027 21.391 1.00 95.62 369 GLY A C 1
ATOM 2826 O O . GLY A 1 369 ? -2.981 -2.802 20.382 1.00 95.62 369 GLY A O 1
ATOM 2827 N N . PHE A 1 370 ? -1.034 -2.680 21.472 1.00 95.62 370 PHE A N 1
ATOM 2828 C CA . PHE A 1 370 ? -0.324 -2.003 20.388 1.00 95.62 370 PHE A CA 1
ATOM 2829 C C . PHE A 1 370 ? 1.107 -2.524 20.264 1.00 95.62 370 PHE A C 1
ATOM 2831 O O . PHE A 1 370 ? 1.956 -2.241 21.107 1.00 95.62 370 PHE A O 1
ATOM 2838 N N . SER A 1 371 ? 1.374 -3.261 19.192 1.00 93.38 371 SER A N 1
ATOM 2839 C CA . SER A 1 371 ? 2.707 -3.745 18.835 1.00 93.38 371 SER A CA 1
ATOM 2840 C C . SER A 1 371 ? 3.272 -2.911 17.691 1.00 93.38 371 SER A C 1
ATOM 2842 O O . SER A 1 371 ? 2.541 -2.544 16.772 1.00 93.38 371 SER A O 1
ATOM 2844 N N . ARG A 1 372 ? 4.579 -2.631 17.724 1.00 91.00 372 ARG A N 1
ATOM 2845 C CA . ARG A 1 372 ? 5.296 -1.994 16.612 1.00 91.00 372 ARG A CA 1
ATOM 2846 C C . ARG A 1 372 ? 6.633 -2.670 16.352 1.00 91.00 372 ARG A C 1
ATOM 2848 O O . ARG A 1 372 ? 7.353 -2.955 17.307 1.00 91.00 372 ARG A O 1
ATOM 2855 N N . ILE A 1 373 ? 6.957 -2.907 15.086 1.00 89.06 373 ILE A N 1
ATOM 2856 C CA . ILE A 1 373 ? 8.139 -3.667 14.664 1.00 89.06 373 ILE A CA 1
ATOM 2857 C C . ILE A 1 373 ? 8.809 -2.936 13.515 1.00 89.06 373 ILE A C 1
ATOM 2859 O O . ILE A 1 373 ? 8.175 -2.724 12.492 1.00 89.06 373 ILE A O 1
ATOM 2863 N N . ILE A 1 374 ? 10.084 -2.588 13.671 1.00 88.94 374 ILE A N 1
ATOM 2864 C CA . ILE A 1 374 ? 10.916 -2.152 12.549 1.00 88.94 374 ILE A CA 1
ATOM 2865 C C . ILE A 1 374 ? 11.695 -3.355 12.030 1.00 88.94 374 ILE A C 1
ATOM 2867 O O . ILE A 1 374 ? 12.378 -4.016 12.814 1.00 88.94 374 ILE A O 1
ATOM 2871 N N . ALA A 1 375 ? 11.553 -3.657 10.744 1.00 90.06 375 ALA A N 1
ATOM 2872 C CA . ALA A 1 375 ? 12.277 -4.714 10.061 1.00 90.06 375 ALA A CA 1
ATOM 2873 C C . ALA A 1 375 ? 13.576 -4.149 9.473 1.00 90.06 375 ALA A C 1
ATOM 2875 O O . ALA A 1 375 ? 13.530 -3.352 8.530 1.00 90.06 375 ALA A O 1
ATOM 2876 N N . PRO A 1 376 ? 14.738 -4.526 10.032 1.00 89.00 376 PRO A N 1
ATOM 2877 C CA . PRO A 1 376 ? 16.029 -4.085 9.531 1.00 89.00 376 PRO A CA 1
ATOM 2878 C C . PRO A 1 376 ? 16.241 -4.508 8.080 1.00 89.00 376 PRO A C 1
ATOM 2880 O O . PRO A 1 376 ? 15.908 -5.636 7.710 1.00 89.00 376 PRO A O 1
ATOM 2883 N N . ARG A 1 377 ? 16.869 -3.634 7.291 1.00 88.94 377 ARG A N 1
ATOM 2884 C CA . ARG A 1 377 ? 17.169 -3.806 5.857 1.00 88.94 377 ARG A CA 1
ATOM 2885 C C . ARG A 1 377 ? 15.967 -3.855 4.915 1.00 88.94 377 ARG A C 1
ATOM 2887 O O . ARG A 1 377 ? 16.189 -3.865 3.711 1.00 88.94 377 ARG A O 1
ATOM 2894 N N . TYR A 1 378 ? 14.738 -3.900 5.422 1.00 92.81 378 TYR A N 1
ATOM 2895 C CA . TYR A 1 378 ? 13.564 -3.902 4.557 1.00 92.81 378 TYR A CA 1
ATOM 2896 C C . TYR A 1 378 ? 13.412 -2.529 3.903 1.00 92.81 378 TYR A C 1
ATOM 2898 O O . TYR A 1 378 ? 13.484 -1.495 4.576 1.00 92.81 378 TYR A O 1
ATOM 2906 N N . HIS A 1 379 ? 13.146 -2.550 2.607 1.00 93.12 379 HIS A N 1
ATOM 2907 C CA . HIS A 1 379 ? 12.547 -1.467 1.849 1.00 93.12 379 HIS A CA 1
ATOM 2908 C C . HIS A 1 379 ? 11.033 -1.663 1.781 1.00 93.12 379 HIS A C 1
ATOM 2910 O O . HIS A 1 379 ? 10.481 -2.646 2.281 1.00 93.12 379 HIS A O 1
ATOM 2916 N N . HIS A 1 380 ? 10.344 -0.701 1.179 1.00 92.19 380 HIS A N 1
ATOM 2917 C CA . HIS A 1 380 ? 8.890 -0.654 1.182 1.00 92.19 380 HIS A CA 1
ATOM 2918 C C . HIS A 1 380 ? 8.241 -1.964 0.708 1.00 92.19 380 HIS A C 1
ATOM 2920 O O . HIS A 1 380 ? 7.458 -2.570 1.443 1.00 92.19 380 HIS A O 1
ATOM 2926 N N . MET A 1 381 ? 8.623 -2.447 -0.476 1.00 91.88 381 MET A N 1
ATOM 2927 C CA . MET A 1 381 ? 8.044 -3.641 -1.096 1.00 91.88 381 MET A CA 1
ATOM 2928 C C . MET A 1 381 ? 8.526 -4.949 -0.454 1.00 91.88 381 MET A C 1
ATOM 2930 O O . MET A 1 381 ? 7.799 -5.940 -0.502 1.00 91.88 381 MET A O 1
ATOM 2934 N N . ASP A 1 382 ? 9.674 -4.956 0.239 1.00 92.81 382 ASP A N 1
ATOM 2935 C CA . ASP A 1 382 ? 10.118 -6.128 1.014 1.00 92.81 382 ASP A CA 1
ATOM 2936 C C . ASP A 1 382 ? 9.075 -6.520 2.078 1.00 92.81 382 ASP A C 1
ATOM 2938 O O . ASP A 1 382 ? 8.925 -7.695 2.403 1.00 92.81 382 ASP A O 1
ATOM 2942 N N . SER A 1 383 ? 8.272 -5.561 2.557 1.00 90.25 383 SER A N 1
ATOM 2943 C CA . SER A 1 383 ? 7.170 -5.787 3.510 1.00 90.25 383 SER A CA 1
ATOM 2944 C C . SER A 1 383 ? 6.082 -6.741 3.009 1.00 90.25 383 SER A C 1
ATOM 2946 O O . SER A 1 383 ? 5.245 -7.167 3.802 1.00 90.25 383 SER A O 1
ATOM 2948 N N . ILE A 1 384 ? 6.047 -7.039 1.709 1.00 89.25 384 ILE A N 1
ATOM 2949 C CA . ILE A 1 384 ? 5.095 -7.975 1.100 1.00 89.25 384 ILE A CA 1
ATOM 2950 C C . ILE A 1 384 ? 5.758 -8.992 0.155 1.00 89.25 384 ILE A C 1
ATOM 2952 O O . ILE A 1 384 ? 5.061 -9.869 -0.349 1.00 89.25 384 ILE A O 1
ATOM 2956 N N . LEU A 1 385 ? 7.075 -8.896 -0.067 1.00 89.69 385 LEU A N 1
ATOM 2957 C CA . LEU A 1 385 ? 7.829 -9.740 -1.005 1.00 89.69 385 LEU A CA 1
ATOM 2958 C C . LEU A 1 385 ? 8.969 -10.541 -0.369 1.00 89.69 385 LEU A C 1
ATOM 2960 O O . LEU A 1 385 ? 9.436 -11.496 -0.988 1.00 89.69 385 LEU A O 1
ATOM 2964 N N . ALA A 1 386 ? 9.442 -10.163 0.825 1.00 89.62 386 ALA A N 1
ATOM 2965 C CA . ALA A 1 386 ? 10.654 -10.747 1.385 1.00 89.62 386 ALA A CA 1
ATOM 2966 C C . ALA A 1 386 ? 10.537 -12.272 1.536 1.00 89.62 386 ALA A C 1
ATOM 2968 O O . ALA A 1 386 ? 9.646 -12.792 2.211 1.00 89.62 386 ALA A O 1
ATOM 2969 N N . ALA A 1 387 ? 11.488 -12.992 0.947 1.00 83.75 387 ALA A N 1
ATOM 2970 C CA . ALA A 1 387 ? 11.551 -14.439 0.989 1.00 83.75 387 ALA A CA 1
ATOM 2971 C C . ALA A 1 387 ? 11.863 -14.913 2.426 1.00 83.75 387 ALA A C 1
ATOM 2973 O O . ALA A 1 387 ? 12.927 -14.575 2.967 1.00 83.75 387 ALA A O 1
ATOM 2974 N N . PRO A 1 388 ? 11.008 -15.760 3.043 1.00 71.56 388 PRO A N 1
ATOM 2975 C CA . PRO A 1 388 ? 11.211 -16.259 4.411 1.00 71.56 388 PRO A CA 1
ATOM 2976 C C . PRO A 1 388 ? 12.549 -16.994 4.600 1.00 71.56 388 PRO A C 1
ATOM 2978 O O . PRO A 1 388 ? 13.120 -17.048 5.689 1.00 71.56 388 PRO A O 1
ATOM 2981 N N . GLU A 1 389 ? 13.056 -17.577 3.515 1.00 70.12 389 GLU A N 1
ATOM 2982 C CA . GLU A 1 389 ? 14.234 -18.446 3.463 1.00 70.12 389 GLU A CA 1
ATOM 2983 C C . GLU A 1 389 ? 15.557 -17.697 3.680 1.00 70.12 389 GLU A C 1
ATOM 2985 O O . GLU A 1 389 ? 16.573 -18.314 4.000 1.00 70.12 389 GLU A O 1
ATOM 2990 N N . THR A 1 390 ? 15.544 -16.363 3.585 1.00 66.75 390 THR A N 1
ATOM 2991 C CA . THR A 1 390 ? 16.712 -15.494 3.823 1.00 66.75 390 THR A CA 1
ATOM 2992 C C . THR A 1 390 ? 17.128 -15.427 5.298 1.00 66.75 390 THR A C 1
ATOM 2994 O O . THR A 1 390 ? 18.131 -14.799 5.641 1.00 66.75 390 THR A O 1
ATOM 2997 N N . GLY A 1 391 ? 16.375 -16.078 6.197 1.00 63.62 391 GLY A N 1
ATOM 2998 C CA . GLY A 1 391 ? 16.603 -16.034 7.643 1.00 63.62 391 GLY A CA 1
ATOM 2999 C C . GLY A 1 391 ? 16.228 -14.690 8.272 1.00 63.62 391 GLY A C 1
ATOM 3000 O O . GLY A 1 391 ? 16.602 -14.435 9.417 1.00 63.62 391 GLY A O 1
ATOM 3001 N N . ASN A 1 392 ? 15.506 -13.844 7.529 1.00 66.50 392 ASN A N 1
ATOM 3002 C CA . ASN A 1 392 ? 15.137 -12.480 7.890 1.00 66.50 392 ASN A CA 1
ATOM 3003 C C . ASN A 1 392 ? 13.638 -12.358 8.240 1.00 66.50 392 ASN A C 1
ATOM 3005 O O . ASN A 1 392 ? 12.935 -11.499 7.703 1.00 66.50 392 ASN A O 1
ATOM 3009 N N . ASP A 1 393 ? 13.133 -13.248 9.104 1.00 73.31 393 ASP A N 1
ATOM 3010 C CA . ASP A 1 393 ? 11.709 -13.320 9.468 1.00 73.31 393 ASP A CA 1
ATOM 3011 C C . ASP A 1 393 ? 11.320 -12.255 10.508 1.00 73.31 393 ASP A C 1
ATOM 3013 O O . ASP A 1 393 ? 11.158 -12.520 11.698 1.00 73.31 393 ASP A O 1
ATOM 3017 N N . TYR A 1 394 ? 11.205 -11.009 10.049 1.00 83.19 394 TYR A N 1
ATOM 3018 C CA . TYR A 1 394 ? 10.692 -9.898 10.854 1.00 83.19 394 TYR A CA 1
ATOM 3019 C C . TYR A 1 394 ? 9.187 -9.671 10.675 1.00 83.19 394 TYR A C 1
ATOM 3021 O O . TYR A 1 394 ? 8.604 -8.874 11.413 1.00 83.19 394 TYR A O 1
ATOM 3029 N N . LEU A 1 395 ? 8.560 -10.363 9.718 1.00 84.62 395 LEU A N 1
ATOM 3030 C CA . LEU A 1 395 ? 7.166 -10.161 9.333 1.00 84.62 395 LEU A CA 1
ATOM 3031 C C . LEU A 1 395 ? 6.279 -11.362 9.668 1.00 84.62 395 LEU A C 1
ATOM 3033 O O . LEU A 1 395 ? 5.265 -11.181 10.341 1.00 84.62 395 LEU A O 1
ATOM 3037 N N . TYR A 1 396 ? 6.624 -12.570 9.215 1.00 86.44 396 TYR A N 1
ATOM 3038 C CA . TYR A 1 396 ? 5.718 -13.719 9.250 1.00 86.44 396 TYR A CA 1
ATOM 3039 C C . TYR A 1 396 ? 5.522 -14.255 10.665 1.00 86.44 396 TYR A C 1
ATOM 3041 O O . TYR A 1 396 ? 4.375 -14.433 11.079 1.00 86.44 396 TYR A O 1
ATOM 3049 N N . GLU A 1 397 ? 6.599 -14.475 11.425 1.00 86.62 397 GLU A N 1
ATOM 3050 C CA . GLU A 1 397 ? 6.498 -14.933 12.817 1.00 86.62 397 GLU A CA 1
ATOM 3051 C C . GLU A 1 397 ? 5.726 -13.921 13.691 1.00 86.62 397 GLU A C 1
ATOM 3053 O O . GLU A 1 397 ? 4.725 -14.314 14.301 1.00 86.62 397 GLU A O 1
ATOM 3058 N N . PRO A 1 398 ? 6.049 -12.610 13.697 1.00 88.81 398 PRO A N 1
ATOM 3059 C CA . PRO A 1 398 ? 5.287 -11.650 14.493 1.00 88.81 398 PRO A CA 1
ATOM 3060 C C . PRO A 1 398 ? 3.836 -11.463 14.042 1.00 88.81 398 PRO A C 1
ATOM 3062 O O . PRO A 1 398 ? 2.954 -11.234 14.874 1.00 88.81 398 PRO A O 1
ATOM 3065 N N . LEU A 1 399 ? 3.565 -11.564 12.738 1.00 89.94 399 LEU A N 1
ATOM 3066 C CA . LEU A 1 399 ? 2.205 -11.538 12.212 1.00 89.94 399 LEU A CA 1
ATOM 3067 C C . LEU A 1 399 ? 1.406 -12.753 12.693 1.00 89.94 399 LEU A C 1
ATOM 3069 O O . LEU A 1 399 ? 0.273 -12.597 13.154 1.00 89.94 399 LEU A O 1
ATOM 3073 N N . LEU A 1 400 ? 1.986 -13.952 12.617 1.00 89.25 400 LEU A N 1
ATOM 3074 C CA . LEU A 1 400 ? 1.350 -15.174 13.100 1.00 89.25 400 LEU A CA 1
ATOM 3075 C C . LEU A 1 400 ? 1.077 -15.090 14.605 1.00 89.25 400 LEU A C 1
ATOM 3077 O O . LEU A 1 400 ? -0.040 -15.381 15.036 1.00 89.25 400 LEU A O 1
ATOM 3081 N N . ASP A 1 401 ? 2.050 -14.631 15.390 1.00 89.69 401 ASP A N 1
ATOM 3082 C CA . ASP A 1 401 ? 1.894 -14.408 16.827 1.00 89.69 401 ASP A CA 1
ATOM 3083 C C . ASP A 1 401 ? 0.769 -13.415 17.128 1.00 89.69 401 ASP A C 1
ATOM 3085 O O . ASP A 1 401 ? -0.064 -13.658 18.006 1.00 89.69 401 ASP A O 1
ATOM 3089 N N . PHE A 1 402 ? 0.688 -12.316 16.374 1.00 92.50 402 PHE A N 1
ATOM 3090 C CA . PHE A 1 402 ? -0.388 -11.341 16.515 1.00 92.50 402 PHE A CA 1
ATOM 3091 C C . PHE A 1 402 ? -1.760 -11.946 16.195 1.00 92.50 402 PHE A C 1
ATOM 3093 O O . PHE A 1 402 ? -2.714 -11.729 16.948 1.00 92.50 402 PHE A O 1
ATOM 3100 N N . ILE A 1 403 ? -1.870 -12.727 15.116 1.00 92.00 403 ILE A N 1
ATOM 3101 C CA . ILE A 1 403 ? -3.112 -13.416 14.740 1.00 92.00 403 ILE A CA 1
ATOM 3102 C C . ILE A 1 403 ? -3.525 -14.392 15.850 1.00 92.00 403 ILE A C 1
ATOM 3104 O O . ILE A 1 403 ? -4.668 -14.352 16.311 1.00 92.00 403 ILE A O 1
ATOM 3108 N N . LEU A 1 404 ? -2.603 -15.237 16.319 1.00 90.12 404 LEU A N 1
ATOM 3109 C CA . LEU A 1 404 ? -2.865 -16.241 17.354 1.00 90.12 404 LEU A CA 1
ATOM 3110 C C . LEU A 1 404 ? -3.227 -15.617 18.705 1.00 90.12 404 LEU A C 1
ATOM 3112 O O . LEU A 1 404 ? -4.062 -16.158 19.425 1.00 90.12 404 LEU A O 1
ATOM 3116 N N . ALA A 1 405 ? -2.625 -14.479 19.051 1.00 89.38 405 ALA A N 1
ATOM 3117 C CA . ALA A 1 405 ? -2.885 -13.800 20.314 1.00 89.38 405 ALA A CA 1
ATOM 3118 C C . ALA A 1 405 ? -4.232 -13.065 20.347 1.00 89.38 405 ALA A C 1
ATOM 3120 O O . ALA A 1 405 ? -4.741 -12.802 21.435 1.00 89.38 405 ALA A O 1
ATOM 3121 N N . ASN A 1 406 ? -4.799 -12.701 19.191 1.00 91.81 406 ASN A N 1
ATOM 3122 C CA . ASN A 1 406 ? -5.953 -11.797 19.126 1.00 91.81 406 ASN A CA 1
ATOM 3123 C C . ASN A 1 406 ? -7.202 -12.402 18.473 1.00 91.81 406 ASN A C 1
ATOM 3125 O O . ASN A 1 406 ? -8.261 -11.775 18.513 1.00 91.81 406 ASN A O 1
ATOM 3129 N N . THR A 1 407 ? -7.115 -13.618 17.932 1.00 92.00 407 THR A N 1
ATOM 3130 C CA . THR A 1 407 ? -8.264 -14.346 17.374 1.00 92.00 407 THR A CA 1
ATOM 3131 C C . THR A 1 407 ? -8.703 -15.515 18.258 1.00 92.00 407 THR A C 1
ATOM 3133 O O . THR A 1 407 ? -7.952 -16.026 19.086 1.00 92.00 407 THR A O 1
ATOM 3136 N N . GLU A 1 408 ? -9.953 -15.939 18.096 1.00 87.94 408 GLU A N 1
ATOM 3137 C CA . GLU A 1 408 ? -10.509 -17.155 18.682 1.00 87.94 408 GLU A CA 1
ATOM 3138 C C . GLU A 1 408 ? -10.664 -18.247 17.616 1.00 87.94 408 GLU A C 1
ATOM 3140 O O . GLU A 1 408 ? -10.878 -17.979 16.433 1.00 87.94 408 GLU A O 1
ATOM 3145 N N . GLY A 1 409 ? -10.636 -19.505 18.060 1.00 80.62 409 GLY A N 1
ATOM 3146 C CA . GLY A 1 409 ? -10.792 -20.674 17.198 1.00 80.62 409 GLY A CA 1
ATOM 3147 C C . GLY A 1 409 ? -9.467 -21.367 16.892 1.00 80.62 409 GLY A C 1
ATOM 3148 O O . GLY A 1 409 ? -8.465 -21.179 17.576 1.00 80.62 409 GLY A O 1
ATOM 3149 N N . THR A 1 410 ? -9.482 -22.252 15.898 1.00 75.75 410 THR A N 1
ATOM 3150 C CA . THR A 1 410 ? -8.282 -22.959 15.440 1.00 75.75 410 THR A CA 1
ATOM 3151 C C . THR A 1 410 ? -7.768 -22.281 14.182 1.00 75.75 410 THR A C 1
ATOM 3153 O O . THR A 1 410 ? -8.434 -22.328 13.150 1.00 75.75 410 THR A O 1
ATOM 3156 N N . VAL A 1 411 ? -6.578 -21.687 14.255 1.00 69.38 411 VAL A N 1
ATOM 3157 C CA . VAL A 1 411 ? -5.858 -21.217 13.069 1.00 69.38 411 VAL A CA 1
ATOM 3158 C C . VAL A 1 411 ? -5.265 -22.442 12.377 1.00 69.38 411 VAL A C 1
ATOM 3160 O O . VAL A 1 411 ? -4.326 -23.057 12.880 1.00 69.38 411 VAL A O 1
ATOM 3163 N N . SER A 1 412 ? -5.847 -22.850 11.249 1.00 66.25 412 SER A N 1
ATOM 3164 C CA . SER A 1 412 ? -5.229 -23.846 10.378 1.00 66.25 412 SER A CA 1
ATOM 3165 C C . SER A 1 412 ? -4.368 -23.125 9.352 1.00 66.25 412 SER A C 1
ATOM 3167 O O . SER A 1 412 ? -4.902 -22.487 8.446 1.00 66.25 412 SER A O 1
ATOM 3169 N N . ALA A 1 413 ? -3.049 -23.259 9.460 1.00 56.78 413 ALA A N 1
ATOM 3170 C CA . ALA A 1 413 ? -2.154 -22.956 8.353 1.00 56.78 413 ALA A CA 1
ATOM 3171 C C . ALA A 1 413 ? -2.332 -24.047 7.284 1.00 56.78 413 ALA A C 1
ATOM 3173 O O . ALA A 1 413 ? -1.584 -25.019 7.225 1.00 56.78 413 ALA A O 1
ATOM 3174 N N . SER A 1 414 ? -3.397 -23.956 6.492 1.00 47.31 414 SER A N 1
ATOM 3175 C CA . SER A 1 414 ? -3.430 -24.638 5.205 1.00 47.31 414 SER A CA 1
ATOM 3176 C C . SER A 1 414 ? -2.656 -23.754 4.239 1.00 47.31 414 SER A C 1
ATOM 3178 O O . SER A 1 414 ? -3.183 -22.731 3.807 1.00 47.31 414 SER A O 1
ATOM 3180 N N . LEU A 1 415 ? -1.404 -24.123 3.963 1.00 33.25 415 LEU A N 1
ATOM 3181 C CA . LEU A 1 415 ? -0.687 -23.613 2.797 1.00 33.25 415 LEU A CA 1
ATOM 3182 C C . LEU A 1 415 ? -1.544 -23.927 1.554 1.00 33.25 415 LEU A C 1
ATOM 3184 O O . LEU A 1 415 ? -1.976 -25.081 1.430 1.00 33.25 415 LEU A O 1
ATOM 3188 N N . PRO A 1 416 ? -1.863 -22.934 0.706 1.00 34.25 416 PRO A N 1
ATOM 3189 C CA . PRO A 1 416 ? -2.367 -23.180 -0.641 1.00 34.25 416 PRO A CA 1
ATOM 3190 C C . PRO A 1 416 ? -1.432 -24.079 -1.454 1.00 34.25 416 PRO A C 1
ATOM 3192 O O . PRO A 1 416 ? -0.197 -23.963 -1.273 1.00 34.25 416 PRO A O 1
#

Radius of gyration: 22.42 Å; chains: 1; bounding box: 55×50×62 Å

pLDDT: mean 86.56, std 11.72, range [33.25, 98.62]